Protein AF-A0A8S0VZJ9-F1 (afdb_monomer)

Structure (mmCIF, N/CA/C/O backbone):
data_AF-A0A8S0VZJ9-F1
#
_entry.id   AF-A0A8S0VZJ9-F1
#
loop_
_atom_site.group_PDB
_atom_site.id
_atom_site.type_symbol
_atom_site.label_atom_id
_atom_site.label_alt_id
_atom_site.label_comp_id
_atom_site.label_asym_id
_atom_site.label_entity_id
_atom_site.label_seq_id
_atom_site.pdbx_PDB_ins_code
_atom_site.Cartn_x
_atom_site.Cartn_y
_atom_site.Cartn_z
_atom_site.occupancy
_atom_site.B_iso_or_equiv
_atom_site.auth_seq_id
_atom_site.auth_comp_id
_atom_site.auth_asym_id
_atom_site.auth_atom_id
_atom_site.pdbx_PDB_model_num
ATOM 1 N N . MET A 1 1 ? 65.913 2.538 -30.263 1.00 46.59 1 MET A N 1
ATOM 2 C CA . MET A 1 1 ? 64.820 3.497 -30.533 1.00 46.59 1 MET A CA 1
ATOM 3 C C . MET A 1 1 ? 64.435 4.133 -29.219 1.00 46.59 1 MET A C 1
ATOM 5 O O . MET A 1 1 ? 64.409 3.421 -28.220 1.00 46.59 1 MET A O 1
ATOM 9 N N . SER A 1 2 ? 64.196 5.442 -29.192 1.00 48.00 2 SER A 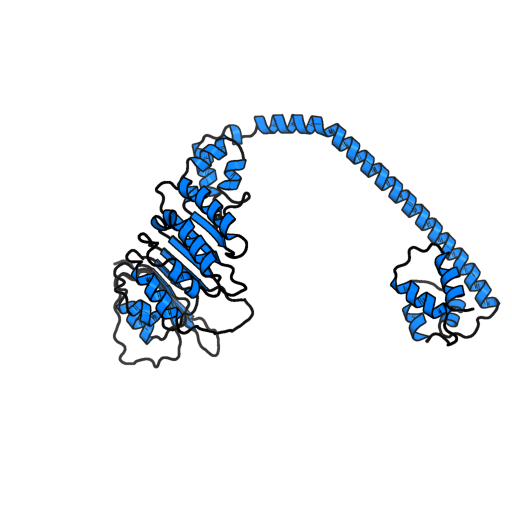N 1
ATOM 10 C CA . SER A 1 2 ? 63.676 6.071 -27.974 1.00 48.00 2 SER A CA 1
ATOM 11 C C . SER A 1 2 ? 62.231 5.610 -27.727 1.00 48.00 2 SER A C 1
ATOM 13 O O . SER A 1 2 ? 61.523 5.233 -28.661 1.00 48.00 2 SER A O 1
ATOM 15 N N . HIS A 1 3 ? 61.787 5.615 -26.468 1.00 47.16 3 HIS A N 1
ATOM 16 C CA . HIS A 1 3 ? 60.418 5.232 -26.097 1.00 47.16 3 HIS A CA 1
ATOM 17 C C . HIS A 1 3 ? 59.357 6.015 -26.900 1.00 47.16 3 HIS A C 1
ATOM 19 O O . HIS A 1 3 ? 58.338 5.454 -27.306 1.00 47.16 3 HIS A O 1
ATOM 25 N N . ASP A 1 4 ? 59.649 7.279 -27.211 1.00 45.84 4 ASP A N 1
ATOM 26 C CA . ASP A 1 4 ? 58.765 8.165 -27.967 1.00 45.84 4 ASP A CA 1
ATOM 27 C C . ASP A 1 4 ? 58.702 7.827 -29.467 1.00 45.84 4 ASP A C 1
ATOM 29 O O . ASP A 1 4 ? 57.631 7.920 -30.069 1.00 45.84 4 ASP A O 1
ATOM 33 N N . GLU A 1 5 ? 59.795 7.347 -30.072 1.00 48.84 5 GLU A N 1
ATOM 34 C CA . GLU A 1 5 ? 59.794 6.854 -31.461 1.00 48.84 5 GLU A CA 1
ATOM 35 C C . GLU A 1 5 ? 58.964 5.570 -31.603 1.00 48.84 5 GLU A C 1
ATOM 37 O O . GLU A 1 5 ? 58.216 5.403 -32.569 1.00 48.84 5 GLU A O 1
ATOM 42 N N . THR A 1 6 ? 59.040 4.676 -30.614 1.00 48.31 6 THR A N 1
ATOM 43 C CA . THR A 1 6 ? 58.270 3.424 -30.577 1.00 48.31 6 THR A CA 1
ATOM 44 C C . THR A 1 6 ? 56.769 3.685 -30.424 1.00 48.31 6 THR A C 1
ATOM 46 O O . THR A 1 6 ? 55.954 3.077 -31.121 1.00 48.31 6 THR A O 1
ATOM 49 N N . LEU A 1 7 ? 56.386 4.630 -29.560 1.00 48.12 7 LEU A N 1
ATOM 50 C CA . LEU A 1 7 ? 54.989 5.033 -29.385 1.00 48.12 7 LEU A CA 1
ATOM 51 C C . LEU A 1 7 ? 54.426 5.765 -30.613 1.00 48.12 7 LEU A C 1
ATOM 53 O O . LEU A 1 7 ? 53.247 5.598 -30.930 1.00 48.12 7 LEU A O 1
ATOM 57 N N . ALA A 1 8 ? 55.247 6.537 -31.332 1.00 50.00 8 ALA A N 1
ATOM 58 C CA . ALA A 1 8 ? 54.838 7.208 -32.566 1.00 50.00 8 ALA A CA 1
ATOM 59 C C . ALA A 1 8 ? 54.538 6.219 -33.709 1.00 50.00 8 ALA A C 1
ATOM 61 O O . ALA A 1 8 ? 53.589 6.424 -34.467 1.00 50.00 8 ALA A O 1
ATOM 62 N N . ILE A 1 9 ? 55.295 5.120 -33.806 1.00 51.06 9 ILE A N 1
ATOM 63 C CA . ILE A 1 9 ? 55.059 4.053 -34.794 1.00 51.06 9 ILE A CA 1
ATOM 64 C C . ILE A 1 9 ? 53.799 3.250 -34.443 1.00 51.06 9 ILE A C 1
ATOM 66 O O . ILE A 1 9 ? 52.982 2.982 -35.322 1.00 51.06 9 ILE A O 1
ATOM 70 N N . LEU A 1 10 ? 53.594 2.926 -33.162 1.00 46.44 10 LEU A N 1
ATOM 71 C CA . LEU A 1 10 ? 52.430 2.164 -32.691 1.00 46.44 10 LEU A CA 1
ATOM 72 C C . LEU A 1 10 ? 51.095 2.909 -32.852 1.00 46.44 10 LEU A C 1
ATOM 74 O O . LEU A 1 10 ? 50.076 2.273 -33.107 1.00 46.44 10 LEU A O 1
ATOM 78 N N . ARG A 1 11 ? 51.085 4.245 -32.752 1.00 45.69 11 ARG A N 1
ATOM 79 C CA . ARG A 1 11 ? 49.871 5.067 -32.937 1.00 45.69 11 ARG A CA 1
ATOM 80 C C . ARG A 1 11 ? 49.379 5.150 -34.384 1.00 45.69 11 ARG A C 1
ATOM 82 O O . ARG A 1 11 ? 48.221 5.490 -34.595 1.00 45.69 11 ARG A O 1
ATOM 89 N N . ASN A 1 12 ? 50.229 4.843 -35.364 1.00 43.75 12 ASN A N 1
ATOM 90 C CA . ASN A 1 12 ? 49.869 4.869 -36.786 1.00 43.75 12 ASN A CA 1
ATOM 91 C C . ASN A 1 12 ? 49.332 3.531 -37.310 1.00 43.75 12 ASN A C 1
ATOM 93 O O . ASN A 1 12 ? 49.003 3.438 -38.492 1.00 43.75 12 ASN A O 1
ATOM 97 N N . ILE A 1 13 ? 49.235 2.499 -36.463 1.00 45.06 13 ILE A N 1
ATOM 98 C CA . ILE A 1 13 ? 48.689 1.203 -36.868 1.00 45.06 13 ILE A CA 1
ATOM 99 C C . ILE A 1 13 ? 47.208 1.134 -36.460 1.00 45.06 13 ILE A C 1
ATOM 101 O O . ILE A 1 13 ? 46.911 1.210 -35.266 1.00 45.06 13 ILE A O 1
ATOM 105 N N . PRO A 1 14 ? 46.263 1.020 -37.410 1.00 34.03 14 PRO A N 1
ATOM 106 C CA . PRO A 1 14 ? 44.842 1.029 -37.094 1.00 34.03 14 PRO A CA 1
ATOM 107 C C . PRO A 1 14 ? 44.445 -0.330 -36.503 1.00 34.03 14 PRO A C 1
ATOM 109 O O . PRO A 1 14 ? 44.192 -1.271 -37.247 1.00 34.03 14 PRO A O 1
ATOM 112 N N . TRP A 1 15 ? 44.398 -0.450 -35.172 1.00 45.69 15 TRP A N 1
ATOM 113 C CA . TRP A 1 15 ? 43.927 -1.668 -34.504 1.00 45.69 15 TRP A CA 1
ATOM 114 C C . TRP A 1 15 ? 42.812 -1.389 -33.503 1.00 45.69 15 TRP A C 1
ATOM 116 O O . TRP A 1 15 ? 42.946 -0.565 -32.600 1.00 45.69 15 TRP A O 1
ATOM 126 N N . ASN A 1 16 ? 41.732 -2.152 -33.644 1.00 38.03 16 ASN A N 1
ATOM 127 C CA . ASN A 1 16 ? 40.626 -2.233 -32.702 1.00 38.03 16 ASN A CA 1
ATOM 128 C C . ASN A 1 16 ? 40.863 -3.428 -31.755 1.00 38.03 16 ASN A C 1
ATOM 130 O O . ASN A 1 16 ? 40.180 -4.444 -31.840 1.00 38.03 16 ASN A O 1
ATOM 134 N N . ILE A 1 17 ? 41.898 -3.339 -30.912 1.00 41.72 17 ILE A N 1
ATOM 135 C CA . ILE A 1 17 ? 42.289 -4.381 -29.946 1.00 41.72 17 ILE A CA 1
ATOM 136 C C . ILE A 1 17 ? 41.983 -3.889 -28.512 1.00 41.72 17 ILE A C 1
ATOM 138 O O . ILE A 1 17 ? 42.242 -2.718 -28.218 1.00 41.72 17 ILE A O 1
ATOM 142 N N . PRO A 1 18 ? 41.454 -4.732 -27.596 1.00 40.31 18 PRO A N 1
ATOM 143 C CA . PRO A 1 18 ? 41.179 -4.349 -26.209 1.00 40.31 18 PRO A CA 1
ATOM 144 C C . PRO A 1 18 ? 42.414 -3.782 -25.487 1.00 40.31 18 PRO A C 1
ATOM 146 O O . PRO A 1 18 ? 43.520 -4.306 -25.603 1.00 40.31 18 PRO A O 1
ATOM 149 N N . ALA A 1 19 ? 42.215 -2.739 -24.673 1.00 38.59 19 ALA A N 1
ATOM 150 C CA . ALA A 1 19 ? 43.276 -1.946 -24.032 1.00 38.59 19 ALA A CA 1
ATOM 151 C C . ALA A 1 19 ? 44.317 -2.748 -23.211 1.00 38.59 19 ALA A C 1
ATOM 153 O O . ALA A 1 19 ? 45.426 -2.261 -22.996 1.00 38.59 19 ALA A O 1
ATOM 154 N N . PHE A 1 20 ? 43.993 -3.974 -22.785 1.00 40.25 20 PHE A N 1
ATOM 155 C CA . PHE A 1 20 ? 44.891 -4.857 -22.033 1.00 40.25 20 PHE A CA 1
ATOM 156 C C . PHE A 1 20 ? 46.063 -5.402 -22.877 1.00 40.25 20 PHE A C 1
ATOM 158 O O . PHE A 1 20 ? 47.151 -5.614 -22.345 1.00 40.25 20 PHE A O 1
ATOM 165 N N . GLU A 1 21 ? 45.902 -5.559 -24.196 1.00 52.97 21 GLU A N 1
ATOM 166 C CA . GLU A 1 21 ? 46.971 -6.062 -25.079 1.00 52.97 21 GLU A CA 1
ATOM 167 C C . GLU A 1 21 ? 47.968 -4.967 -25.496 1.00 52.97 21 GLU A C 1
ATOM 169 O O . GLU A 1 21 ? 49.148 -5.245 -25.711 1.00 52.97 21 GLU A O 1
ATOM 174 N N . VAL A 1 22 ? 47.545 -3.698 -25.518 1.00 48.22 22 VAL A N 1
ATOM 175 C CA . VAL A 1 22 ? 48.404 -2.554 -25.885 1.00 48.22 22 VAL A CA 1
ATOM 176 C C . VAL A 1 22 ? 49.512 -2.327 -24.849 1.00 48.22 22 VAL A C 1
ATOM 178 O O . VAL A 1 22 ? 50.656 -2.052 -25.211 1.00 48.22 22 VAL A O 1
ATOM 181 N N . THR A 1 23 ? 49.208 -2.505 -23.559 1.00 48.78 23 THR A N 1
ATOM 182 C CA . THR A 1 23 ? 50.190 -2.397 -22.464 1.00 48.78 23 THR A CA 1
ATOM 183 C C . THR A 1 23 ? 51.230 -3.518 -22.502 1.00 48.78 23 THR A C 1
ATOM 185 O O . THR A 1 23 ? 52.381 -3.323 -22.114 1.00 48.78 23 THR A O 1
ATOM 188 N N . VAL A 1 24 ? 50.850 -4.697 -22.994 1.00 50.47 24 VAL A N 1
ATOM 189 C CA . VAL A 1 24 ? 51.758 -5.838 -23.147 1.00 50.47 24 VAL A CA 1
ATOM 190 C C . VAL A 1 24 ? 52.632 -5.670 -24.393 1.00 50.47 24 VAL A C 1
ATOM 192 O O . VAL A 1 24 ? 53.840 -5.877 -24.320 1.00 50.47 24 VAL A O 1
ATOM 195 N N . LEU A 1 25 ? 52.067 -5.209 -25.512 1.00 49.81 25 LEU A N 1
ATOM 196 C CA . LEU A 1 25 ? 52.809 -4.912 -26.744 1.00 49.81 25 LEU A CA 1
ATOM 197 C C . LEU A 1 25 ? 53.807 -3.761 -26.572 1.00 49.81 25 LEU A C 1
ATOM 199 O O . LEU A 1 25 ? 54.918 -3.836 -27.099 1.00 49.81 25 LEU A O 1
ATOM 203 N N . SER A 1 26 ? 53.472 -2.733 -25.783 1.00 51.31 26 SER A N 1
ATOM 204 C CA . SER A 1 26 ? 54.433 -1.678 -25.447 1.00 51.31 26 SER A CA 1
ATOM 205 C C . SER A 1 26 ? 55.595 -2.221 -24.610 1.00 51.31 26 SER A C 1
ATOM 207 O O . SER A 1 26 ? 56.729 -1.821 -24.836 1.00 51.31 26 SER A O 1
ATOM 209 N N . GLN A 1 27 ? 55.341 -3.172 -23.699 1.00 51.41 27 GLN A N 1
ATOM 210 C CA . GLN A 1 27 ? 56.390 -3.860 -22.933 1.00 51.41 27 GLN A CA 1
ATOM 211 C C . GLN A 1 27 ? 57.264 -4.773 -23.810 1.00 51.41 27 GLN A C 1
ATOM 213 O O . GLN A 1 27 ? 58.459 -4.876 -23.549 1.00 51.41 27 GLN A O 1
ATOM 218 N N . LEU A 1 28 ? 56.704 -5.400 -24.852 1.00 51.25 28 LEU A N 1
ATOM 219 C CA . LEU A 1 28 ? 57.441 -6.236 -25.814 1.00 51.25 28 LEU A CA 1
ATOM 220 C C . LEU A 1 28 ? 58.404 -5.413 -26.695 1.00 51.25 28 LEU A C 1
ATOM 222 O O . LEU A 1 28 ? 59.479 -5.894 -27.037 1.00 51.25 28 LEU A O 1
ATOM 226 N N . LEU A 1 29 ? 58.036 -4.177 -27.052 1.00 49.19 29 LEU A N 1
ATOM 227 C CA . LEU A 1 29 ? 58.815 -3.312 -27.954 1.00 49.19 29 LEU A CA 1
ATOM 228 C C . LEU A 1 29 ? 59.862 -2.430 -27.253 1.00 49.19 29 LEU A C 1
ATOM 230 O O . LEU A 1 29 ? 60.737 -1.886 -27.925 1.00 49.19 29 LEU A O 1
ATOM 234 N N . THR A 1 30 ? 59.781 -2.259 -25.929 1.00 46.72 30 THR A N 1
ATOM 235 C CA . THR A 1 30 ? 60.694 -1.391 -25.156 1.00 46.72 30 THR A CA 1
ATOM 236 C C . THR A 1 30 ? 61.625 -2.151 -24.211 1.00 46.72 30 THR A C 1
ATOM 238 O O . THR A 1 30 ? 62.388 -1.520 -23.484 1.00 46.72 30 THR A O 1
ATOM 241 N N . ALA A 1 31 ? 61.545 -3.481 -24.148 1.00 46.94 31 ALA A N 1
ATOM 242 C CA . ALA A 1 31 ? 62.364 -4.266 -23.234 1.00 46.94 31 ALA A CA 1
ATOM 243 C C . ALA A 1 31 ? 63.741 -4.592 -23.841 1.00 46.94 31 ALA A C 1
ATOM 245 O O . ALA A 1 31 ? 63.853 -5.459 -24.697 1.00 46.94 31 ALA A O 1
ATOM 246 N N . ASP A 1 32 ? 64.806 -3.996 -23.293 1.00 47.47 32 ASP A N 1
ATOM 247 C CA . ASP A 1 32 ? 66.196 -4.481 -23.444 1.00 47.47 32 ASP A CA 1
ATOM 248 C C . ASP A 1 32 ? 66.452 -5.787 -22.651 1.00 47.47 32 ASP A C 1
ATOM 250 O O . ASP A 1 32 ? 67.583 -6.256 -22.525 1.00 47.47 32 ASP A O 1
ATOM 254 N N . THR A 1 33 ? 65.402 -6.386 -22.073 1.00 47.56 33 THR A N 1
ATOM 255 C CA . THR A 1 33 ? 65.472 -7.621 -21.285 1.00 47.56 33 THR A CA 1
ATOM 256 C C . THR A 1 33 ? 64.568 -8.704 -21.874 1.00 47.56 33 THR A C 1
ATOM 258 O O . THR A 1 33 ? 63.439 -8.414 -22.271 1.00 47.56 33 THR A O 1
ATOM 261 N N . PRO A 1 34 ? 65.032 -9.967 -21.911 1.00 53.44 34 PRO A N 1
ATOM 262 C CA . PRO A 1 34 ? 64.264 -11.084 -22.448 1.00 53.44 34 PRO A CA 1
ATOM 263 C C . PRO A 1 34 ? 62.946 -11.269 -21.672 1.00 53.44 34 PRO A C 1
ATOM 265 O O . PRO A 1 34 ? 62.940 -11.412 -20.447 1.00 53.44 34 PRO A O 1
ATOM 268 N N . ILE A 1 35 ? 61.816 -11.269 -22.385 1.00 54.69 35 ILE A N 1
ATOM 269 C CA . ILE A 1 35 ? 60.470 -11.488 -21.838 1.00 54.69 35 ILE A CA 1
ATOM 270 C C . ILE A 1 35 ? 60.403 -12.864 -21.171 1.00 54.69 35 ILE A C 1
ATOM 272 O O . ILE A 1 35 ? 60.702 -13.881 -21.788 1.00 54.69 35 ILE A O 1
ATOM 276 N N . LYS A 1 36 ? 59.998 -12.940 -19.898 1.00 57.47 36 LYS A N 1
ATOM 277 C CA . LYS A 1 36 ? 59.915 -14.239 -19.210 1.00 57.47 36 LYS A CA 1
ATOM 278 C C . LYS A 1 36 ? 59.032 -15.218 -20.015 1.00 57.47 36 LYS A C 1
ATOM 280 O O . LYS A 1 36 ? 57.888 -14.858 -20.294 1.00 57.47 36 LYS A O 1
ATOM 285 N N . PRO A 1 37 ? 59.503 -16.446 -20.305 1.00 53.69 37 PRO A N 1
ATOM 286 C CA . PRO A 1 37 ? 58.760 -17.463 -21.060 1.00 53.69 37 PRO A CA 1
ATOM 287 C C . PRO A 1 37 ? 57.329 -17.683 -20.565 1.00 53.69 37 PRO A C 1
ATOM 289 O O . PRO A 1 37 ? 56.398 -17.801 -21.355 1.00 53.69 37 PRO A O 1
ATOM 292 N N . SER A 1 38 ? 57.142 -17.625 -19.241 1.00 56.84 38 SER A N 1
ATOM 293 C CA . SER A 1 38 ? 55.843 -17.769 -18.584 1.00 56.84 38 SER A CA 1
ATOM 294 C C . SER A 1 38 ? 54.812 -16.709 -18.992 1.00 56.84 38 SER A C 1
ATOM 296 O O . SER A 1 38 ? 53.616 -16.992 -18.964 1.00 56.84 38 SER A O 1
ATOM 298 N N . LYS A 1 39 ? 55.243 -15.503 -19.396 1.00 57.19 39 LYS A N 1
ATOM 299 C CA . LYS A 1 39 ? 54.352 -14.453 -19.916 1.00 57.19 39 LYS A CA 1
ATOM 300 C C . LYS A 1 39 ? 53.922 -14.725 -21.360 1.00 57.19 39 LYS A C 1
ATOM 302 O O . LYS A 1 39 ? 52.773 -14.456 -21.681 1.00 57.19 39 LYS A O 1
ATOM 307 N N . LEU A 1 40 ? 54.790 -15.287 -22.206 1.00 55.09 40 LEU A N 1
ATOM 308 C CA . LEU A 1 40 ? 54.462 -15.622 -23.602 1.00 55.09 40 LEU A CA 1
ATOM 309 C C . LEU A 1 40 ? 53.449 -16.773 -23.678 1.00 55.09 40 LEU A C 1
ATOM 311 O O . LEU A 1 40 ? 52.465 -16.669 -24.400 1.00 55.09 40 LEU A O 1
ATOM 315 N N . THR A 1 41 ? 53.604 -17.806 -22.844 1.00 53.72 41 THR A N 1
ATOM 316 C CA . THR A 1 41 ? 52.623 -18.904 -22.706 1.00 53.72 41 THR A CA 1
ATOM 317 C C . THR A 1 41 ? 51.249 -18.463 -22.196 1.00 53.72 41 THR A C 1
ATOM 319 O O . THR A 1 41 ? 50.260 -19.135 -22.462 1.00 53.72 41 THR A O 1
ATOM 322 N N . HIS A 1 42 ? 51.170 -17.356 -21.448 1.00 56.56 42 HIS A N 1
ATOM 323 C CA . HIS A 1 42 ? 49.895 -16.786 -20.995 1.00 56.56 42 HIS A CA 1
ATOM 324 C C . HIS A 1 42 ? 49.208 -15.926 -22.068 1.00 56.56 42 HIS A C 1
ATOM 326 O O . HIS A 1 42 ? 47.992 -15.771 -22.021 1.00 56.56 42 HIS A O 1
ATOM 332 N N . LEU A 1 43 ? 49.978 -15.359 -23.004 1.00 55.88 43 LEU A N 1
ATOM 333 C CA . LEU A 1 43 ? 49.492 -14.481 -24.077 1.00 55.88 43 LEU A CA 1
ATOM 334 C C . LEU A 1 43 ? 49.119 -15.250 -25.347 1.00 55.88 43 LEU A C 1
ATOM 336 O O . LEU A 1 43 ? 48.231 -14.830 -26.081 1.00 55.88 43 LEU A O 1
ATOM 340 N N . PHE A 1 44 ? 49.775 -16.383 -25.589 1.00 61.16 44 PHE A N 1
ATOM 341 C CA . PHE A 1 44 ? 49.495 -17.270 -26.709 1.00 61.16 44 PHE A CA 1
ATOM 342 C C . PHE A 1 44 ? 49.036 -18.620 -26.151 1.00 61.16 44 PHE A C 1
ATOM 344 O O . PHE A 1 44 ? 49.866 -19.360 -25.618 1.00 61.16 44 PHE A O 1
ATOM 351 N N . PRO A 1 45 ? 47.735 -18.959 -26.217 1.00 59.16 45 PRO A N 1
ATOM 352 C CA . PRO A 1 45 ? 47.247 -20.247 -25.748 1.00 59.16 45 PRO A CA 1
ATOM 353 C C . PRO A 1 45 ? 47.784 -21.356 -26.661 1.00 59.16 45 PRO A C 1
ATOM 355 O O . PRO A 1 45 ? 47.200 -21.684 -27.687 1.00 59.16 45 PRO A O 1
ATOM 358 N N . LEU A 1 46 ? 48.911 -21.949 -26.271 1.00 58.41 46 LEU A N 1
ATOM 359 C CA . LEU A 1 46 ? 49.529 -23.115 -26.911 1.00 58.41 46 LEU A CA 1
ATOM 360 C C . LEU A 1 46 ? 48.762 -24.403 -26.542 1.00 58.41 46 LEU A C 1
ATOM 362 O O . LEU A 1 46 ? 49.339 -25.367 -26.040 1.00 58.41 46 LEU A O 1
ATOM 366 N N . ASN A 1 47 ? 47.436 -24.382 -26.686 1.00 53.09 47 ASN A N 1
ATOM 367 C CA . ASN A 1 47 ? 46.544 -25.493 -26.362 1.00 53.09 47 ASN A CA 1
ATOM 368 C C . ASN A 1 47 ? 46.149 -26.277 -27.630 1.00 53.09 47 ASN A C 1
ATOM 370 O O . ASN A 1 47 ? 46.333 -25.814 -28.750 1.00 53.09 47 ASN A O 1
ATOM 374 N N . ALA A 1 48 ? 45.585 -27.477 -27.455 1.00 52.50 48 ALA A N 1
ATOM 375 C CA . ALA A 1 48 ? 45.278 -28.422 -28.540 1.00 52.50 48 ALA A CA 1
ATOM 376 C C . ALA A 1 48 ? 44.240 -27.938 -29.583 1.00 52.50 48 ALA A C 1
ATOM 378 O O . ALA A 1 48 ? 43.886 -28.703 -30.476 1.00 52.50 48 ALA A O 1
ATOM 379 N N . GLN A 1 49 ? 43.719 -26.712 -29.469 1.00 54.59 49 GLN A N 1
ATOM 380 C CA . GLN A 1 49 ? 42.712 -26.152 -30.376 1.00 54.59 49 GLN A CA 1
ATOM 381 C C . GLN A 1 49 ? 43.275 -25.156 -31.403 1.00 54.59 49 GLN A C 1
ATOM 383 O O . GLN A 1 49 ? 42.566 -24.853 -32.359 1.00 54.59 49 GLN A O 1
ATOM 388 N N . ILE A 1 50 ? 44.516 -24.670 -31.256 1.00 63.53 50 ILE A N 1
ATOM 389 C CA . ILE A 1 50 ? 45.149 -23.761 -32.227 1.00 63.53 50 ILE A CA 1
ATOM 390 C C . ILE A 1 50 ? 46.482 -24.363 -32.676 1.00 63.53 50 ILE A C 1
ATOM 392 O O . ILE A 1 50 ? 47.417 -24.489 -31.887 1.00 63.53 50 ILE A O 1
ATOM 396 N N . ASP A 1 51 ? 46.553 -24.753 -33.949 1.00 77.25 51 ASP A N 1
ATOM 397 C CA . ASP A 1 51 ? 47.727 -25.404 -34.528 1.00 77.25 51 ASP A CA 1
ATOM 398 C C . ASP A 1 51 ? 48.767 -24.362 -34.966 1.00 77.25 51 ASP A C 1
ATOM 400 O O . ASP A 1 51 ? 48.529 -23.546 -35.863 1.00 77.25 51 ASP A O 1
ATOM 404 N N . TYR A 1 52 ? 49.924 -24.380 -34.307 1.00 81.38 52 TYR A N 1
ATOM 405 C CA . TYR A 1 52 ? 51.070 -23.535 -34.625 1.00 81.38 52 TYR A CA 1
ATOM 406 C C . TYR A 1 52 ? 52.208 -24.409 -35.163 1.00 81.38 52 TYR A C 1
ATOM 408 O O . TYR A 1 52 ? 52.510 -25.444 -34.565 1.00 81.38 52 TYR A O 1
ATOM 416 N N . PRO A 1 53 ? 52.937 -23.980 -36.210 1.00 86.75 53 PRO A N 1
ATOM 417 C CA . PRO A 1 53 ? 54.162 -24.656 -36.614 1.00 86.75 53 PRO A CA 1
ATOM 418 C C . PRO A 1 53 ? 55.124 -24.798 -35.425 1.00 86.75 53 PRO A C 1
ATOM 420 O O . PRO A 1 53 ? 55.424 -23.809 -34.754 1.00 86.75 53 PRO A O 1
ATOM 423 N N . ASN A 1 54 ? 55.663 -26.001 -35.197 1.00 82.81 54 ASN A N 1
ATOM 424 C CA . ASN A 1 54 ? 56.555 -26.294 -34.061 1.00 82.81 54 ASN A CA 1
ATOM 425 C C . ASN A 1 54 ? 57.732 -25.311 -33.940 1.00 82.81 54 ASN A C 1
ATOM 427 O O . ASN A 1 54 ? 58.131 -24.957 -32.838 1.00 82.81 54 ASN A O 1
ATOM 431 N N . ALA A 1 55 ? 58.257 -24.824 -35.069 1.00 82.75 55 ALA A N 1
ATOM 432 C CA . ALA A 1 55 ? 59.313 -23.812 -35.098 1.00 82.75 55 ALA A CA 1
ATOM 433 C C . ALA A 1 55 ? 58.903 -22.487 -34.423 1.00 82.75 55 ALA A C 1
ATOM 435 O O . ALA A 1 55 ? 59.721 -21.861 -33.757 1.00 82.75 55 ALA A O 1
ATOM 436 N N . ILE A 1 56 ? 57.638 -22.079 -34.566 1.00 81.44 56 ILE A N 1
ATOM 437 C CA . ILE A 1 56 ? 57.080 -20.884 -33.920 1.00 81.44 56 ILE A CA 1
ATOM 438 C C . ILE A 1 56 ? 56.871 -21.159 -32.429 1.00 81.44 56 ILE A C 1
ATOM 440 O O . ILE A 1 56 ? 57.232 -20.328 -31.603 1.00 81.44 56 ILE A O 1
ATOM 444 N N . VAL A 1 57 ? 56.357 -22.342 -32.078 1.00 80.31 57 VAL A N 1
ATOM 445 C CA . VAL A 1 57 ? 56.137 -22.748 -30.680 1.00 80.31 57 VAL A CA 1
ATOM 446 C C . VAL A 1 57 ? 57.444 -22.779 -29.890 1.00 80.31 57 VAL A C 1
ATOM 448 O O . VAL A 1 57 ? 57.503 -22.219 -28.800 1.00 80.31 57 VAL A O 1
ATOM 451 N N . GLU A 1 58 ? 58.498 -23.399 -30.429 1.00 79.88 58 GLU A N 1
ATOM 452 C CA . GLU A 1 58 ? 59.813 -23.451 -29.779 1.00 79.88 58 GLU A CA 1
ATOM 453 C C . GLU A 1 58 ? 60.421 -22.050 -29.625 1.00 79.88 58 GLU A C 1
ATOM 455 O O . GLU A 1 58 ? 60.901 -21.712 -28.546 1.00 79.88 58 GLU A O 1
ATOM 460 N N . SER A 1 59 ? 60.319 -21.190 -30.646 1.00 79.25 59 SER A N 1
ATOM 461 C CA . SER A 1 59 ? 60.801 -19.803 -30.561 1.00 79.25 59 SER A CA 1
ATOM 462 C C . SER A 1 59 ? 59.984 -18.893 -29.641 1.00 79.25 59 SER A C 1
ATOM 464 O O . SER A 1 59 ? 60.448 -17.804 -29.324 1.00 79.25 59 SER A O 1
ATOM 466 N N . LEU A 1 60 ? 58.800 -19.310 -29.185 1.00 75.44 60 LEU A N 1
ATOM 467 C CA . LEU A 1 60 ? 58.022 -18.592 -28.167 1.00 75.44 60 LEU A CA 1
ATOM 468 C C . LEU A 1 60 ? 58.384 -19.012 -26.727 1.00 75.44 60 LEU A C 1
ATOM 470 O O . LEU A 1 60 ? 57.879 -18.409 -25.778 1.00 75.44 60 LEU A O 1
ATOM 474 N N . LYS A 1 61 ? 59.243 -20.028 -26.536 1.00 73.75 61 LYS A N 1
ATOM 475 C CA . LYS A 1 61 ? 59.660 -20.517 -25.205 1.00 73.75 61 LYS A CA 1
ATOM 476 C C . LYS A 1 61 ? 60.818 -19.737 -24.588 1.00 73.75 61 LYS A C 1
ATOM 478 O O . LYS A 1 61 ? 61.032 -19.847 -23.385 1.00 73.75 61 LYS A O 1
ATOM 483 N N . ASP A 1 62 ? 61.566 -18.966 -25.366 1.00 69.88 62 ASP A N 1
ATOM 484 C CA . ASP A 1 62 ? 62.619 -18.072 -24.885 1.00 69.88 62 ASP A CA 1
ATOM 485 C C . ASP A 1 62 ? 62.738 -16.841 -25.805 1.00 69.88 62 ASP A C 1
ATOM 487 O O . ASP A 1 62 ? 61.906 -16.647 -26.683 1.00 69.88 62 ASP A O 1
ATOM 491 N N . ASN A 1 63 ? 63.714 -15.956 -25.570 1.00 72.00 63 ASN A N 1
ATOM 492 C CA . ASN A 1 63 ? 63.932 -14.771 -26.423 1.00 72.00 63 ASN A CA 1
ATOM 493 C C . ASN A 1 63 ? 65.246 -14.858 -27.192 1.00 72.00 63 ASN A C 1
ATOM 495 O O . ASN A 1 63 ? 65.880 -13.834 -27.464 1.00 72.00 63 ASN A O 1
ATOM 499 N N . THR A 1 64 ? 65.716 -16.068 -27.480 1.00 77.50 64 THR A N 1
ATOM 500 C CA . THR A 1 64 ? 66.858 -16.205 -28.373 1.00 77.50 64 THR A CA 1
ATOM 501 C C . THR A 1 64 ? 66.472 -15.670 -29.760 1.00 77.50 64 THR A C 1
ATOM 503 O O . THR A 1 64 ? 65.358 -15.923 -30.228 1.00 77.50 64 THR A O 1
ATOM 506 N N . PRO A 1 65 ? 67.337 -14.876 -30.425 1.00 77.69 65 PRO A N 1
ATOM 507 C CA . PRO A 1 65 ? 67.028 -14.365 -31.755 1.00 77.69 65 PRO A CA 1
ATOM 508 C C . PRO A 1 65 ? 66.704 -15.519 -32.718 1.00 77.69 65 PRO A C 1
ATOM 510 O O . PRO A 1 65 ? 67.522 -16.435 -32.854 1.00 77.69 65 PRO A O 1
ATOM 513 N N . PRO A 1 66 ? 65.539 -15.504 -33.394 1.00 82.25 66 PRO A N 1
ATOM 514 C CA . PRO A 1 66 ? 65.138 -16.604 -34.257 1.00 82.25 66 PRO A CA 1
ATOM 515 C C . PRO A 1 66 ? 66.059 -16.690 -35.475 1.00 82.25 66 PRO A C 1
ATOM 517 O O . PRO A 1 66 ? 66.517 -15.680 -36.016 1.00 82.25 66 PRO A O 1
ATOM 520 N N . SER A 1 67 ? 66.304 -17.912 -35.945 1.00 86.81 67 SER A N 1
ATOM 521 C CA . SER A 1 67 ? 67.059 -18.120 -37.179 1.00 86.81 67 SER A CA 1
ATOM 522 C C . SER A 1 67 ? 66.289 -17.588 -38.393 1.00 86.81 67 SER A C 1
ATOM 524 O O . SER A 1 67 ? 65.061 -17.456 -38.378 1.00 86.81 67 SER A O 1
ATOM 526 N N . THR A 1 68 ? 67.001 -17.322 -39.488 1.00 86.25 68 THR A N 1
ATOM 527 C CA . THR A 1 68 ? 66.404 -16.862 -40.754 1.00 86.25 68 THR A CA 1
ATOM 528 C C . THR A 1 68 ? 65.308 -17.802 -41.266 1.00 86.25 68 THR A C 1
ATOM 530 O O . THR A 1 68 ? 64.300 -17.330 -41.791 1.00 86.25 68 THR A O 1
ATOM 533 N N . THR A 1 69 ? 65.461 -19.109 -41.045 1.00 86.88 69 THR A N 1
ATOM 534 C CA . THR A 1 69 ? 64.469 -20.142 -41.378 1.00 86.88 69 THR A CA 1
ATOM 535 C C . THR A 1 69 ? 63.201 -20.037 -40.530 1.00 86.88 69 THR A C 1
ATOM 537 O O . THR A 1 69 ? 62.095 -20.163 -41.049 1.00 86.88 69 THR A O 1
ATOM 540 N N . VAL A 1 70 ? 63.322 -19.777 -39.224 1.00 86.06 70 VAL A N 1
ATOM 541 C CA . VAL A 1 70 ? 62.142 -19.584 -38.363 1.00 86.06 70 VAL A CA 1
ATOM 542 C C . VAL A 1 70 ? 61.399 -18.311 -38.767 1.00 86.06 70 VAL A C 1
ATOM 544 O O . VAL A 1 70 ? 60.178 -18.320 -38.880 1.00 86.06 70 VAL A O 1
ATOM 547 N N . VAL A 1 71 ? 62.123 -17.230 -39.076 1.00 84.06 71 VAL A N 1
ATOM 548 C CA . VAL A 1 71 ? 61.519 -15.972 -39.547 1.00 84.06 71 VAL A CA 1
ATOM 549 C C . VAL A 1 71 ? 60.736 -16.167 -40.851 1.00 84.06 71 VAL A C 1
ATOM 551 O O . VAL A 1 71 ? 59.656 -15.592 -40.995 1.00 84.06 71 VAL A O 1
ATOM 554 N N . SER A 1 72 ? 61.237 -16.972 -41.797 1.00 86.81 72 SER A N 1
ATOM 555 C CA . SER A 1 72 ? 60.509 -17.251 -43.042 1.00 86.81 72 SER A CA 1
ATOM 556 C C . SER A 1 72 ? 59.237 -18.065 -42.803 1.00 86.81 72 SER A C 1
ATOM 558 O O . SER A 1 72 ? 58.190 -17.684 -43.322 1.00 86.81 72 SER A O 1
ATOM 560 N N . ILE A 1 73 ? 59.303 -19.110 -41.966 1.00 87.75 73 ILE A N 1
ATOM 561 C CA . ILE A 1 73 ? 58.138 -19.936 -41.591 1.00 87.75 73 ILE A CA 1
ATOM 562 C C . ILE A 1 73 ? 57.066 -19.072 -40.916 1.00 87.75 73 ILE A C 1
ATOM 564 O O . ILE A 1 73 ? 55.890 -19.141 -41.267 1.00 87.75 73 ILE A O 1
ATOM 568 N N . THR A 1 74 ? 57.468 -18.203 -39.986 1.00 85.44 74 THR A N 1
ATOM 569 C CA . THR A 1 74 ? 56.553 -17.287 -39.293 1.00 85.44 74 THR A CA 1
ATOM 570 C C . THR A 1 74 ? 55.889 -16.304 -40.252 1.00 85.44 74 THR A C 1
ATOM 572 O O . THR A 1 74 ? 54.702 -16.014 -40.104 1.00 85.44 74 THR A O 1
ATOM 575 N N . ARG A 1 75 ? 56.622 -15.792 -41.250 1.00 86.06 75 ARG A N 1
ATOM 576 C CA . ARG A 1 75 ? 56.062 -14.868 -42.246 1.00 86.06 75 ARG A CA 1
ATOM 577 C C . ARG A 1 75 ? 54.998 -15.546 -43.106 1.00 86.06 75 ARG A C 1
ATOM 579 O O . ARG A 1 75 ? 53.910 -14.998 -43.246 1.00 86.06 75 ARG A O 1
ATOM 586 N N . GLU A 1 76 ? 55.290 -16.735 -43.620 1.00 89.44 76 GLU A N 1
ATOM 587 C CA . GLU A 1 76 ? 54.358 -17.508 -44.449 1.00 89.44 76 GLU A CA 1
ATOM 588 C C . GLU A 1 76 ? 53.107 -17.933 -43.664 1.00 89.44 76 GLU A C 1
ATOM 590 O O . GLU A 1 76 ? 51.976 -17.768 -44.132 1.00 89.44 76 GLU A O 1
ATOM 595 N N . PHE A 1 77 ? 53.293 -18.397 -42.423 1.00 87.44 77 PHE A N 1
ATOM 596 C CA . PHE A 1 77 ? 52.185 -18.717 -41.527 1.00 87.44 77 PHE A CA 1
ATOM 597 C C . PHE A 1 77 ? 51.321 -17.480 -41.255 1.00 87.44 77 PHE A C 1
ATOM 599 O O . PHE A 1 77 ? 50.103 -17.538 -41.412 1.00 87.44 77 PHE A O 1
ATOM 606 N N . ARG A 1 78 ? 51.934 -16.331 -40.936 1.00 87.81 78 ARG A N 1
ATOM 607 C CA . ARG A 1 78 ? 51.217 -15.066 -40.719 1.00 87.81 78 ARG A CA 1
ATOM 608 C C . ARG A 1 78 ? 50.420 -14.642 -41.946 1.00 87.81 78 ARG A C 1
ATOM 610 O O . ARG A 1 78 ? 49.286 -14.210 -41.794 1.00 87.81 78 ARG A O 1
ATOM 617 N N . GLU A 1 79 ? 50.994 -14.727 -43.141 1.00 90.38 79 GLU A N 1
ATOM 618 C CA . GLU A 1 79 ? 50.290 -14.376 -44.379 1.00 90.38 79 GLU A CA 1
ATOM 619 C C . GLU A 1 79 ? 49.082 -15.283 -44.623 1.00 90.38 79 GLU A C 1
ATOM 621 O O . GLU A 1 79 ? 48.023 -14.803 -45.025 1.00 90.38 79 GLU A O 1
ATOM 626 N N . THR A 1 80 ? 49.217 -16.577 -44.331 1.00 90.25 80 THR A N 1
ATOM 627 C CA . THR A 1 80 ? 48.119 -17.545 -44.435 1.00 90.25 80 THR A CA 1
ATOM 628 C C . THR A 1 80 ? 47.003 -17.225 -43.440 1.00 90.25 80 THR A C 1
ATOM 630 O O . THR A 1 80 ? 45.842 -17.124 -43.838 1.00 90.25 80 THR A O 1
ATOM 633 N N . GLN A 1 81 ? 47.346 -16.980 -42.171 1.00 87.38 81 GLN A N 1
ATOM 634 C CA . GLN A 1 81 ? 46.365 -16.616 -41.143 1.00 87.38 81 GLN A CA 1
ATOM 635 C C . GLN A 1 81 ? 45.712 -15.258 -41.425 1.00 87.38 81 GLN A C 1
ATOM 637 O O . GLN A 1 81 ? 44.501 -15.124 -41.295 1.00 87.38 81 GLN A O 1
ATOM 642 N N . ALA A 1 82 ? 46.478 -14.266 -41.887 1.00 87.62 82 ALA A N 1
ATOM 643 C CA . ALA A 1 82 ? 45.944 -12.955 -42.250 1.00 87.62 82 ALA A CA 1
ATOM 644 C C . ALA A 1 82 ? 44.920 -13.047 -43.392 1.00 87.62 82 ALA A C 1
ATOM 646 O O . ALA A 1 82 ? 43.897 -12.371 -43.347 1.00 87.62 82 ALA A O 1
ATOM 647 N N . LYS A 1 83 ? 45.155 -13.913 -44.389 1.00 90.38 83 LYS A N 1
ATOM 648 C CA . LYS A 1 83 ? 44.180 -14.179 -45.459 1.00 90.38 83 LYS A CA 1
ATOM 649 C C . LYS A 1 83 ? 42.919 -14.871 -44.936 1.00 90.38 83 LYS A C 1
ATOM 651 O O . LYS A 1 83 ? 41.827 -14.515 -45.364 1.00 90.38 83 LYS A O 1
ATOM 656 N N . ALA A 1 84 ? 43.059 -15.837 -44.027 1.00 88.75 84 ALA A N 1
ATOM 657 C CA . ALA A 1 84 ? 41.919 -16.537 -43.430 1.00 88.75 84 ALA A CA 1
ATOM 658 C C . ALA A 1 84 ? 41.051 -15.604 -42.564 1.00 88.75 84 ALA A C 1
ATOM 660 O O . ALA A 1 84 ? 39.823 -15.640 -42.655 1.00 88.75 84 ALA A O 1
ATOM 661 N N . VAL A 1 85 ? 41.688 -14.730 -41.778 1.00 89.00 85 VAL A N 1
ATOM 662 C CA . VAL A 1 85 ? 41.003 -13.695 -40.992 1.00 89.00 85 VAL A CA 1
ATOM 663 C C . VAL A 1 85 ? 40.275 -12.724 -41.914 1.00 89.00 85 VAL A C 1
ATOM 665 O O . VAL A 1 85 ? 39.076 -12.548 -41.743 1.00 89.00 85 VAL A O 1
ATOM 668 N N . ALA A 1 86 ? 40.945 -12.188 -42.939 1.00 92.12 86 ALA A N 1
ATOM 669 C CA . ALA A 1 86 ? 40.320 -11.264 -43.888 1.00 92.12 86 ALA A CA 1
ATOM 670 C C . ALA A 1 86 ? 39.091 -11.880 -44.583 1.00 92.12 86 ALA A C 1
ATOM 672 O O . ALA A 1 86 ? 38.049 -11.242 -44.675 1.00 92.12 86 ALA A O 1
ATOM 673 N N . ALA A 1 87 ? 39.173 -13.149 -45.001 1.00 92.94 87 ALA A N 1
ATOM 674 C CA . ALA A 1 87 ? 38.035 -13.848 -45.600 1.00 92.94 87 ALA A CA 1
ATOM 675 C C . ALA A 1 87 ? 36.848 -13.999 -44.627 1.00 92.94 87 ALA A C 1
ATOM 677 O O . ALA A 1 87 ? 35.694 -13.880 -45.035 1.00 92.94 87 ALA A O 1
ATOM 678 N N . THR A 1 88 ? 37.125 -14.240 -43.342 1.00 91.00 88 THR A N 1
A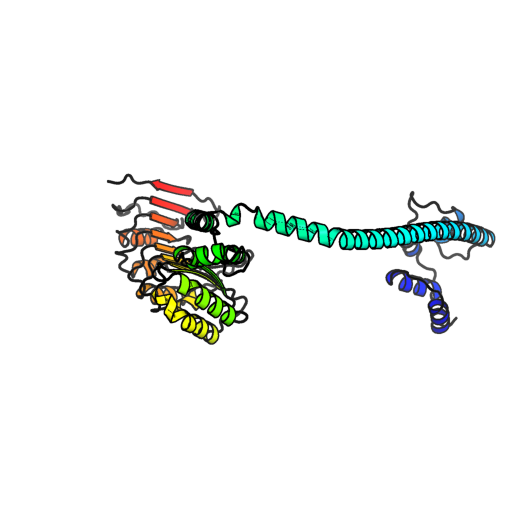TOM 679 C CA . THR A 1 88 ? 36.087 -14.336 -42.302 1.00 91.00 88 THR A CA 1
ATOM 680 C C . THR A 1 88 ? 35.490 -12.963 -41.985 1.00 91.00 88 THR A C 1
ATOM 682 O O . THR A 1 88 ? 34.282 -12.839 -41.807 1.00 91.00 88 THR A O 1
ATOM 685 N N . GLU A 1 89 ? 36.315 -11.915 -41.939 1.00 93.38 89 GLU A N 1
ATOM 686 C CA . GLU A 1 89 ? 35.870 -10.530 -41.749 1.00 93.38 89 GLU A CA 1
ATOM 687 C C . GLU A 1 89 ? 34.961 -10.066 -42.895 1.00 93.38 89 GLU A C 1
ATOM 689 O O . GLU A 1 89 ? 33.930 -9.442 -42.637 1.00 93.38 89 GLU A O 1
ATOM 694 N N . ASP A 1 90 ? 35.274 -10.437 -44.139 1.00 95.25 90 ASP A N 1
ATOM 695 C CA . ASP A 1 90 ? 34.417 -10.178 -45.301 1.00 95.25 90 ASP A CA 1
ATOM 696 C C . ASP A 1 90 ? 33.061 -10.903 -45.189 1.00 95.25 90 ASP A C 1
ATOM 698 O O . ASP A 1 90 ? 32.013 -10.334 -45.517 1.00 95.25 90 ASP A O 1
ATOM 702 N N . GLU A 1 91 ? 33.048 -12.147 -44.690 1.00 95.88 91 GLU A N 1
ATOM 703 C CA . GLU A 1 91 ? 31.810 -12.896 -44.438 1.00 95.88 91 GLU A CA 1
ATOM 704 C C . GLU A 1 91 ? 30.967 -12.247 -43.329 1.00 95.88 91 GLU A C 1
ATOM 706 O O . GLU A 1 91 ? 29.760 -12.057 -43.509 1.00 95.88 91 GLU A O 1
ATOM 711 N N . ILE A 1 92 ? 31.593 -11.833 -42.220 1.00 94.38 92 ILE A N 1
ATOM 712 C CA . ILE A 1 92 ? 30.932 -11.091 -41.136 1.00 94.38 92 ILE A CA 1
ATOM 713 C C . ILE A 1 92 ? 30.328 -9.792 -41.679 1.00 94.38 92 ILE A C 1
ATOM 715 O O . ILE A 1 92 ? 29.142 -9.537 -41.470 1.00 94.38 92 ILE A O 1
ATOM 719 N N . ALA A 1 93 ? 31.096 -9.006 -42.438 1.00 95.31 93 ALA A N 1
ATOM 720 C CA . ALA A 1 93 ? 30.623 -7.754 -43.022 1.00 95.31 93 ALA A CA 1
ATOM 721 C C . ALA A 1 93 ? 29.435 -7.971 -43.979 1.00 95.31 93 ALA A C 1
ATOM 723 O O . ALA A 1 93 ? 28.474 -7.194 -43.983 1.00 95.31 93 ALA A O 1
ATOM 724 N N . SER A 1 94 ? 29.462 -9.052 -44.765 1.00 96.94 94 SER A N 1
ATOM 725 C CA . SER A 1 94 ? 28.349 -9.451 -45.632 1.00 96.94 94 SER A CA 1
ATOM 726 C C . SER A 1 94 ? 27.094 -9.819 -44.833 1.00 96.94 94 SER A C 1
ATOM 728 O O . SER A 1 94 ? 25.990 -9.369 -45.162 1.00 96.94 94 SER A O 1
ATOM 730 N N . LEU A 1 95 ? 27.238 -10.604 -43.762 1.00 96.81 95 LEU A N 1
ATOM 731 C CA . LEU A 1 95 ? 26.129 -10.967 -42.878 1.00 96.81 95 LEU A CA 1
ATOM 732 C C . LEU A 1 95 ? 25.553 -9.743 -42.155 1.00 96.81 95 LEU A C 1
ATOM 734 O O . LEU A 1 95 ? 24.332 -9.595 -42.089 1.00 96.81 95 LEU A O 1
ATOM 738 N N . ASP A 1 96 ? 26.396 -8.826 -41.687 1.00 97.25 96 ASP A N 1
ATOM 739 C CA . ASP A 1 96 ? 25.966 -7.579 -41.051 1.00 97.25 96 ASP A CA 1
ATOM 740 C C . ASP A 1 96 ? 25.171 -6.690 -42.016 1.00 97.25 96 ASP A C 1
ATOM 742 O O . ASP A 1 96 ? 24.114 -6.156 -41.656 1.00 97.25 96 ASP A O 1
ATOM 746 N N . ALA A 1 97 ? 25.609 -6.589 -43.275 1.00 96.44 97 ALA A N 1
ATOM 747 C CA . ALA A 1 97 ? 24.865 -5.886 -44.317 1.00 96.44 97 ALA A CA 1
ATOM 748 C C . ALA A 1 97 ? 23.492 -6.535 -44.578 1.00 96.44 97 ALA A C 1
ATOM 750 O O . ALA A 1 97 ? 22.483 -5.832 -44.709 1.00 96.44 97 ALA A O 1
ATOM 751 N N . GLN A 1 98 ? 23.419 -7.871 -44.589 1.00 97.94 98 GLN A N 1
ATOM 752 C CA . GLN A 1 98 ? 22.155 -8.603 -44.720 1.00 97.94 98 GLN A CA 1
ATOM 753 C C . GLN A 1 98 ? 21.230 -8.379 -43.514 1.00 97.94 98 GLN A C 1
ATOM 755 O O . GLN A 1 98 ? 20.036 -8.127 -43.698 1.00 97.94 98 GLN A O 1
ATOM 760 N N . ILE A 1 99 ? 21.757 -8.400 -42.285 1.00 97.69 99 ILE A N 1
ATOM 761 C CA . ILE A 1 99 ? 20.996 -8.098 -41.063 1.00 97.69 99 ILE A CA 1
ATOM 762 C C . ILE A 1 99 ? 20.426 -6.681 -41.134 1.00 97.69 99 ILE A C 1
ATOM 764 O O . ILE A 1 99 ? 19.246 -6.472 -40.827 1.00 97.69 99 ILE A O 1
ATOM 768 N N . LEU A 1 100 ? 21.230 -5.705 -41.560 1.00 97.75 100 LEU A N 1
ATOM 769 C CA . LEU A 1 100 ? 20.789 -4.321 -41.708 1.00 97.75 100 LEU A CA 1
ATOM 770 C C . LEU A 1 100 ? 19.670 -4.190 -42.753 1.00 97.75 100 LEU A C 1
ATOM 772 O O . LEU A 1 100 ? 18.650 -3.539 -42.492 1.00 97.75 100 LEU A O 1
ATOM 776 N N . ALA A 1 101 ? 19.815 -4.848 -43.904 1.00 97.69 101 ALA A N 1
ATOM 777 C CA . ALA A 1 101 ? 18.798 -4.861 -44.951 1.00 97.69 101 ALA A CA 1
ATOM 778 C C . ALA A 1 101 ? 17.486 -5.507 -44.466 1.00 97.69 101 ALA A C 1
ATOM 780 O O . ALA A 1 101 ? 16.406 -4.938 -44.644 1.00 97.69 101 ALA A O 1
ATOM 781 N N . LEU A 1 102 ? 17.563 -6.649 -43.775 1.00 98.06 102 LEU A N 1
ATOM 782 C CA . LEU A 1 102 ? 16.396 -7.337 -43.214 1.00 98.06 102 LEU A CA 1
ATOM 783 C C . LEU A 1 102 ? 15.706 -6.519 -42.117 1.00 98.06 102 LEU A C 1
ATOM 785 O O . LEU A 1 102 ? 14.474 -6.464 -42.074 1.00 98.06 102 LEU A O 1
ATOM 789 N N . ARG A 1 103 ? 16.465 -5.841 -41.249 1.00 98.19 103 ARG A N 1
ATOM 790 C CA . ARG A 1 103 ? 15.911 -4.935 -40.228 1.00 98.19 103 ARG A CA 1
ATOM 791 C C . ARG A 1 103 ? 15.175 -3.760 -40.865 1.00 98.19 103 ARG A C 1
ATOM 793 O O . ARG A 1 103 ? 14.053 -3.463 -40.450 1.00 98.19 103 ARG A O 1
ATOM 800 N N . THR A 1 104 ? 15.760 -3.156 -41.900 1.00 98.00 104 THR A N 1
ATOM 801 C CA . THR A 1 104 ? 15.115 -2.099 -42.695 1.00 98.00 104 THR A CA 1
ATOM 802 C C . THR A 1 104 ? 13.817 -2.612 -43.310 1.00 98.00 104 THR A C 1
ATOM 804 O O . THR A 1 104 ? 12.754 -2.019 -43.116 1.00 98.00 104 THR A O 1
ATOM 807 N N . ARG A 1 105 ? 13.857 -3.788 -43.946 1.00 98.06 105 ARG A N 1
ATOM 808 C CA . ARG A 1 105 ? 12.674 -4.393 -44.559 1.00 98.06 105 ARG A CA 1
ATOM 809 C C . ARG A 1 105 ? 11.576 -4.710 -43.543 1.00 98.06 105 ARG A C 1
ATOM 811 O O . ARG A 1 105 ? 10.398 -4.476 -43.811 1.00 98.06 105 ARG A O 1
ATOM 818 N N . ARG A 1 106 ? 11.933 -5.214 -42.360 1.00 98.19 106 ARG A N 1
ATOM 819 C CA . ARG A 1 106 ? 10.982 -5.452 -41.264 1.00 98.19 106 ARG A CA 1
ATOM 820 C C . ARG A 1 106 ? 10.314 -4.152 -40.820 1.00 98.19 106 ARG A C 1
ATOM 822 O O . ARG A 1 106 ? 9.101 -4.142 -40.630 1.00 98.19 106 ARG A O 1
ATOM 829 N N . ALA A 1 107 ? 11.075 -3.067 -40.680 1.00 97.44 107 ALA A N 1
ATOM 830 C CA . ALA A 1 107 ? 10.530 -1.763 -40.307 1.00 97.44 107 ALA A CA 1
ATOM 831 C C . ALA A 1 107 ? 9.543 -1.228 -41.361 1.00 97.44 107 ALA A C 1
ATOM 833 O O . ALA A 1 107 ? 8.465 -0.748 -41.007 1.00 97.44 107 ALA A O 1
ATOM 834 N N . GLU A 1 108 ? 9.856 -1.382 -42.651 1.00 97.81 108 GLU A N 1
ATOM 835 C CA . GLU A 1 108 ? 8.939 -1.043 -43.747 1.00 97.81 108 GLU A CA 1
ATOM 836 C C . GLU A 1 108 ? 7.649 -1.863 -43.704 1.00 97.81 108 GLU A C 1
ATOM 838 O O . GLU A 1 108 ? 6.563 -1.307 -43.861 1.00 97.81 108 GLU A O 1
ATOM 843 N N . LEU A 1 109 ? 7.749 -3.176 -43.478 1.00 97.56 109 LEU A N 1
ATOM 844 C CA . LEU A 1 109 ? 6.584 -4.057 -43.392 1.00 97.56 109 LEU A CA 1
ATOM 845 C C . LEU A 1 109 ? 5.708 -3.728 -42.177 1.00 97.56 109 LEU A C 1
ATOM 847 O O . LEU A 1 109 ? 4.489 -3.693 -42.316 1.00 97.56 109 LEU A O 1
ATOM 851 N N . ILE A 1 110 ? 6.307 -3.415 -41.023 1.00 97.12 110 ILE A N 1
ATOM 852 C CA . ILE A 1 110 ? 5.575 -2.935 -39.839 1.00 97.12 110 ILE A CA 1
ATOM 853 C C . ILE A 1 110 ? 4.842 -1.629 -40.164 1.00 97.12 110 ILE A C 1
ATOM 855 O O . ILE A 1 110 ? 3.654 -1.500 -39.876 1.00 97.12 110 ILE A O 1
ATOM 859 N N . LYS A 1 111 ? 5.519 -0.673 -40.812 1.00 96.44 111 LYS A N 1
ATOM 860 C CA . LYS A 1 111 ? 4.900 0.593 -41.226 1.00 96.44 111 LYS A CA 1
ATOM 861 C C . LYS A 1 111 ? 3.758 0.361 -42.217 1.00 96.44 111 LYS A C 1
ATOM 863 O O . LYS A 1 111 ? 2.723 1.010 -42.104 1.00 96.44 111 LYS A O 1
ATOM 868 N N . LYS A 1 112 ? 3.933 -0.573 -43.157 1.00 96.94 112 LYS A N 1
ATOM 869 C CA . LYS A 1 112 ? 2.917 -0.942 -44.146 1.00 96.94 112 LYS A CA 1
ATOM 870 C C . LYS A 1 112 ? 1.697 -1.602 -43.505 1.00 96.94 112 LYS A C 1
ATOM 872 O O . LYS A 1 112 ? 0.609 -1.305 -43.958 1.00 96.94 112 LYS A O 1
ATOM 877 N N . ALA A 1 113 ? 1.881 -2.457 -42.496 1.00 96.31 113 ALA A N 1
ATOM 878 C CA . ALA A 1 113 ? 0.799 -3.167 -41.802 1.00 96.31 113 ALA A CA 1
ATOM 879 C C . ALA A 1 113 ? 0.117 -2.339 -40.694 1.00 96.31 113 ALA A C 1
ATOM 881 O O . ALA A 1 113 ? -0.943 -2.715 -40.192 1.00 96.31 113 ALA A O 1
ATOM 882 N N . SER A 1 114 ? 0.728 -1.225 -40.278 1.00 96.25 114 SER A N 1
ATOM 883 C CA . SER A 1 114 ? 0.221 -0.378 -39.196 1.00 96.25 114 SER A CA 1
ATOM 884 C C . SER A 1 114 ? -1.223 0.112 -39.417 1.00 96.25 114 SER A C 1
ATOM 886 O O . SER A 1 114 ? -2.005 0.017 -38.466 1.00 96.25 114 SER A O 1
ATOM 888 N N . PRO A 1 115 ? -1.642 0.571 -40.618 1.00 96.25 115 PRO A N 1
ATOM 889 C CA . PRO A 1 115 ? -3.026 0.978 -40.861 1.00 96.25 115 PRO A CA 1
ATOM 890 C C . PRO A 1 115 ? -4.029 -0.174 -40.724 1.00 96.25 115 PRO A C 1
ATOM 892 O O . PRO A 1 115 ? -5.121 0.022 -40.192 1.00 96.25 115 PRO A O 1
ATOM 895 N N . GLU A 1 116 ? -3.682 -1.377 -41.182 1.00 96.31 116 GLU A N 1
ATOM 896 C CA . GLU A 1 116 ? -4.520 -2.570 -41.048 1.00 96.31 116 GLU A CA 1
ATOM 897 C C . GLU A 1 116 ? -4.661 -2.979 -39.580 1.00 96.31 116 GLU A C 1
ATOM 899 O O . GLU A 1 116 ? -5.776 -3.246 -39.132 1.00 96.31 116 GLU A O 1
ATOM 904 N N . TRP A 1 117 ? -3.575 -2.943 -38.801 1.00 96.44 117 TRP A N 1
ATOM 905 C CA . TRP A 1 117 ? -3.631 -3.175 -37.354 1.00 96.44 117 TRP A CA 1
ATOM 906 C C . TRP A 1 117 ? -4.492 -2.139 -36.634 1.00 96.44 117 TRP A C 1
ATOM 908 O O . TRP A 1 117 ? -5.269 -2.500 -35.757 1.00 96.44 117 TRP A O 1
ATOM 918 N N . MET A 1 118 ? -4.417 -0.861 -37.018 1.00 94.19 118 MET A N 1
ATOM 919 C CA . MET A 1 118 ? -5.287 0.175 -36.449 1.00 94.19 118 MET A CA 1
ATOM 920 C C . MET A 1 118 ? -6.769 -0.099 -36.738 1.00 94.19 118 MET A C 1
ATOM 922 O O . MET A 1 118 ? -7.598 0.057 -35.842 1.00 94.19 118 MET A O 1
ATOM 926 N N . LYS A 1 119 ? -7.108 -0.542 -37.957 1.00 96.44 119 LYS A N 1
ATOM 927 C CA . LYS A 1 119 ? -8.484 -0.920 -38.326 1.00 96.44 119 LYS A CA 1
ATOM 928 C C . LYS A 1 119 ? -8.970 -2.131 -37.528 1.00 96.44 119 LYS A C 1
ATOM 930 O O . LYS A 1 119 ? -10.068 -2.079 -36.983 1.00 96.44 119 LYS A O 1
ATOM 935 N N . LEU A 1 120 ? -8.150 -3.180 -37.420 1.00 94.81 120 LEU A N 1
ATOM 936 C CA . LEU A 1 120 ? -8.478 -4.372 -36.631 1.00 94.81 120 LEU A CA 1
ATOM 937 C C . LEU A 1 120 ? -8.674 -4.024 -35.153 1.00 94.81 120 LEU A C 1
ATOM 939 O O . LEU A 1 120 ? -9.729 -4.317 -34.605 1.00 94.81 120 LEU A O 1
ATOM 943 N N . ASN A 1 121 ? -7.743 -3.281 -34.550 1.00 93.25 121 ASN A N 1
ATOM 944 C CA . ASN A 1 121 ? -7.857 -2.837 -33.160 1.00 93.25 121 ASN A CA 1
ATOM 945 C C . ASN A 1 121 ? -9.121 -1.997 -32.918 1.00 93.25 121 ASN A C 1
ATOM 947 O O . ASN A 1 121 ? -9.728 -2.090 -31.853 1.00 93.25 121 ASN A O 1
ATOM 951 N N . ALA A 1 122 ? -9.540 -1.174 -33.887 1.00 91.75 122 ALA A N 1
ATOM 952 C CA . ALA A 1 122 ? -10.788 -0.423 -33.788 1.00 91.75 122 ALA A CA 1
ATOM 953 C C . ALA A 1 122 ? -12.017 -1.349 -33.808 1.00 91.75 122 ALA A C 1
ATOM 955 O O . ALA A 1 122 ? -12.920 -1.173 -32.987 1.00 91.75 122 ALA A O 1
ATOM 956 N N . CYS A 1 123 ? -12.041 -2.347 -34.698 1.00 93.19 123 CYS A N 1
ATOM 957 C CA . CYS A 1 123 ? -13.084 -3.373 -34.726 1.00 93.19 123 CYS A CA 1
ATOM 958 C C . CYS A 1 123 ? -13.121 -4.170 -33.416 1.00 93.19 123 CYS A C 1
ATOM 960 O O . CYS A 1 123 ? -14.181 -4.262 -32.799 1.00 93.19 123 CYS A O 1
ATOM 962 N N . ASP A 1 124 ? -11.976 -4.662 -32.944 1.00 91.44 124 ASP A N 1
ATOM 963 C CA . ASP A 1 124 ? -11.856 -5.419 -31.695 1.00 91.44 124 ASP A CA 1
ATOM 964 C C . ASP A 1 124 ? -12.310 -4.588 -30.492 1.00 91.44 124 ASP A C 1
ATOM 966 O O . ASP A 1 124 ? -13.051 -5.070 -29.634 1.00 91.44 124 ASP A O 1
ATOM 970 N N . ALA A 1 125 ? -11.950 -3.302 -30.449 1.00 86.44 125 ALA A N 1
ATOM 971 C CA . ALA A 1 125 ? -12.404 -2.395 -29.404 1.00 86.44 125 ALA A CA 1
ATOM 972 C C . ALA A 1 125 ? -13.931 -2.217 -29.412 1.00 86.44 125 ALA A C 1
ATOM 974 O O . ALA A 1 125 ? -14.533 -2.141 -28.342 1.00 86.44 125 ALA A O 1
ATOM 975 N N . VAL A 1 126 ? -14.569 -2.150 -30.588 1.00 88.00 126 VAL A N 1
ATOM 976 C CA . VAL A 1 126 ? -16.036 -2.058 -30.720 1.00 88.00 126 VAL A CA 1
ATOM 977 C C . VAL A 1 126 ? -16.723 -3.368 -30.339 1.00 88.00 126 VAL A C 1
ATOM 979 O O . VAL A 1 126 ? -17.733 -3.338 -29.640 1.00 88.00 126 VAL A O 1
ATOM 982 N N . LEU A 1 127 ? -16.172 -4.505 -30.761 1.00 89.81 127 LEU A N 1
ATOM 983 C CA . LEU A 1 127 ? -16.726 -5.837 -30.502 1.00 89.81 127 LEU A CA 1
ATOM 984 C C . LEU A 1 127 ? -16.445 -6.344 -29.079 1.00 89.81 127 LEU A C 1
ATOM 986 O O . LEU A 1 127 ? -17.085 -7.300 -28.626 1.00 89.81 127 LEU A O 1
ATOM 990 N N . SER A 1 128 ? -15.521 -5.692 -28.368 1.00 87.44 128 SER A N 1
ATOM 991 C CA . SER A 1 128 ? -15.118 -6.041 -27.010 1.00 87.44 128 SER A CA 1
ATOM 992 C C . SER A 1 128 ? -16.322 -6.208 -26.085 1.00 87.44 128 SER A C 1
ATOM 994 O O . SER A 1 128 ? -17.165 -5.320 -25.932 1.00 87.44 128 SER A O 1
ATOM 996 N N . VAL A 1 129 ? -16.377 -7.364 -25.420 1.00 85.75 129 VAL A N 1
ATOM 997 C CA . VAL A 1 129 ? -17.425 -7.710 -24.449 1.00 85.75 129 VAL A CA 1
ATOM 998 C C . VAL A 1 129 ? -17.482 -6.691 -23.312 1.00 85.75 129 VAL A C 1
ATOM 1000 O O . VAL A 1 129 ? -18.569 -6.383 -22.835 1.00 85.75 129 VAL A O 1
ATOM 1003 N N . ILE A 1 130 ? -16.340 -6.094 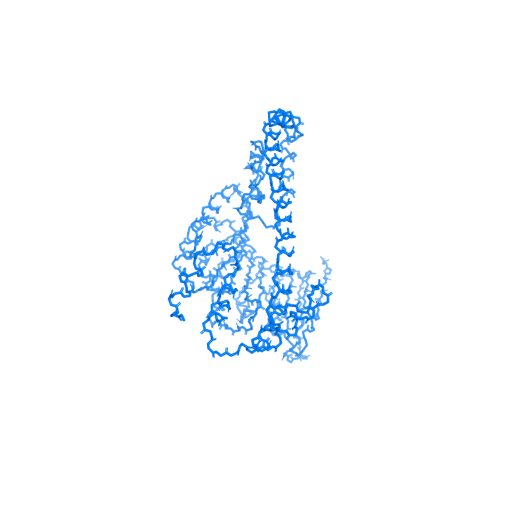-22.950 1.00 83.81 130 ILE A N 1
ATOM 1004 C CA . ILE A 1 130 ? -16.217 -5.106 -21.868 1.00 83.81 130 ILE A CA 1
ATOM 1005 C C . ILE A 1 130 ? -17.159 -3.909 -22.074 1.00 83.81 130 ILE A C 1
ATOM 1007 O O . ILE A 1 130 ? -17.662 -3.362 -21.099 1.00 83.81 130 ILE A O 1
ATOM 1011 N N . ARG A 1 131 ? -17.455 -3.530 -23.327 1.00 81.94 131 ARG A N 1
ATOM 1012 C CA . ARG A 1 131 ? -18.376 -2.422 -23.652 1.00 81.94 131 ARG A CA 1
ATOM 1013 C C . ARG A 1 131 ? -19.859 -2.767 -23.507 1.00 81.94 131 ARG A C 1
ATOM 1015 O O . ARG A 1 131 ? -20.695 -1.879 -23.608 1.00 81.94 131 ARG A O 1
ATOM 1022 N N . ARG A 1 132 ? -20.191 -4.046 -23.333 1.00 84.38 132 ARG A N 1
ATOM 1023 C CA . ARG A 1 132 ? -21.568 -4.550 -23.206 1.00 84.38 132 ARG A CA 1
ATOM 1024 C C . ARG A 1 132 ? -21.881 -5.060 -21.802 1.00 84.38 132 ARG A C 1
ATOM 1026 O O . ARG A 1 132 ? -22.988 -5.537 -21.574 1.00 84.38 132 ARG A O 1
ATOM 1033 N N . LEU A 1 133 ? -20.917 -4.997 -20.882 1.00 87.88 133 LEU A N 1
ATOM 1034 C CA . LEU A 1 133 ? -21.132 -5.418 -19.505 1.00 87.88 133 LEU A CA 1
ATOM 1035 C C . LEU A 1 133 ? -22.041 -4.407 -18.790 1.00 87.88 133 LEU A C 1
ATOM 1037 O O . LEU A 1 133 ? -21.757 -3.208 -18.840 1.00 87.88 133 LEU A O 1
ATOM 1041 N N . PRO A 1 134 ? -23.102 -4.869 -18.109 1.00 90.75 134 PRO A N 1
ATOM 1042 C CA . PRO A 1 134 ? -23.845 -4.039 -17.170 1.00 90.75 134 PRO A CA 1
ATOM 1043 C C . PRO A 1 134 ? -22.926 -3.472 -16.083 1.00 90.75 134 PRO A C 1
ATOM 1045 O O . PRO A 1 134 ? -21.916 -4.090 -15.727 1.00 90.75 134 PRO A O 1
ATOM 1048 N N . MET A 1 135 ? -23.289 -2.309 -15.539 1.00 90.25 135 MET A N 1
ATOM 1049 C CA . MET A 1 135 ? -22.506 -1.619 -14.508 1.00 90.25 135 MET A CA 1
ATOM 1050 C C . MET A 1 135 ? -22.275 -2.520 -13.291 1.00 90.25 135 MET A C 1
ATOM 1052 O O . MET A 1 135 ? -21.170 -2.571 -12.763 1.00 90.25 135 MET A O 1
ATOM 1056 N N . GLU A 1 136 ? -23.290 -3.283 -12.902 1.00 91.44 136 GLU A N 1
ATOM 1057 C CA . GLU A 1 136 ? -23.277 -4.208 -11.772 1.00 91.44 136 GLU A CA 1
ATOM 1058 C C . GLU A 1 136 ? -22.189 -5.273 -11.947 1.00 91.44 136 GLU A C 1
ATOM 1060 O O . GLU A 1 136 ? -21.432 -5.556 -11.026 1.00 91.44 136 GLU A O 1
ATOM 1065 N N . ILE A 1 137 ? -22.031 -5.805 -13.163 1.00 92.62 137 ILE A N 1
ATOM 1066 C CA . ILE A 1 137 ? -20.999 -6.807 -13.457 1.00 92.62 137 ILE A CA 1
ATOM 1067 C C . ILE A 1 137 ? -19.602 -6.184 -13.403 1.00 92.62 137 ILE A C 1
ATOM 1069 O O . ILE A 1 137 ? -18.667 -6.810 -12.910 1.00 92.62 137 ILE A O 1
ATOM 1073 N N . VAL A 1 138 ? -19.443 -4.941 -13.866 1.00 91.81 138 VAL A N 1
ATOM 1074 C CA . VAL A 1 138 ? -18.168 -4.215 -13.748 1.00 91.81 138 VAL A CA 1
ATOM 1075 C C . VAL A 1 138 ? -17.814 -3.967 -12.280 1.00 91.81 138 VAL A C 1
ATOM 1077 O O . VAL A 1 138 ? -16.651 -4.106 -11.902 1.00 91.81 138 VAL A O 1
ATOM 1080 N N . GLN A 1 139 ? -18.802 -3.638 -11.447 1.00 92.69 139 GLN A N 1
ATOM 1081 C CA . GLN A 1 139 ? -18.620 -3.454 -10.009 1.00 92.69 139 GLN A CA 1
ATOM 1082 C C . GLN A 1 139 ? -18.218 -4.767 -9.314 1.00 92.69 139 GLN A C 1
ATOM 1084 O O . GLN A 1 139 ? -17.257 -4.774 -8.545 1.00 92.69 139 GLN A O 1
ATOM 1089 N N . GLU A 1 140 ? -18.866 -5.890 -9.637 1.00 93.44 140 GLU A N 1
ATOM 1090 C CA . GLU A 1 140 ? -18.481 -7.212 -9.118 1.00 93.44 140 GLU A CA 1
ATOM 1091 C C . GLU A 1 140 ? -17.052 -7.593 -9.525 1.00 93.44 140 GLU A C 1
ATOM 1093 O O . GLU A 1 140 ? -16.238 -7.984 -8.685 1.00 93.44 140 GLU A O 1
ATOM 1098 N N . ILE A 1 141 ? -16.686 -7.385 -10.796 1.00 91.38 141 ILE A N 1
ATOM 1099 C CA . ILE A 1 141 ? -15.304 -7.582 -11.255 1.00 91.38 141 ILE A CA 1
ATOM 1100 C C . ILE A 1 141 ? -14.343 -6.704 -10.447 1.00 91.38 141 ILE A C 1
ATOM 1102 O O . ILE A 1 141 ? -13.286 -7.178 -10.035 1.00 91.38 141 ILE A O 1
ATOM 1106 N N . ALA A 1 142 ? -14.699 -5.443 -10.186 1.00 90.88 142 ALA A N 1
ATOM 1107 C CA . ALA A 1 142 ? -13.853 -4.529 -9.432 1.00 90.88 142 ALA A CA 1
ATOM 1108 C C . ALA A 1 142 ? -13.612 -4.992 -7.987 1.00 90.88 142 ALA A C 1
ATOM 1110 O O . ALA A 1 142 ? -12.492 -4.859 -7.493 1.00 90.88 142 ALA A O 1
ATOM 1111 N N . LEU A 1 143 ? -14.626 -5.567 -7.328 1.00 90.81 143 LEU A N 1
ATOM 1112 C CA . LEU A 1 143 ? -14.499 -6.147 -5.986 1.00 90.81 143 LEU A CA 1
ATOM 1113 C C . LEU A 1 143 ? -13.581 -7.368 -5.980 1.00 90.81 143 LEU A C 1
ATOM 1115 O O . LEU A 1 143 ? -12.718 -7.473 -5.110 1.00 90.81 143 LEU A O 1
ATOM 1119 N N . HIS A 1 144 ? -13.728 -8.254 -6.964 1.00 90.00 144 HIS A N 1
ATOM 1120 C CA . HIS A 1 144 ? -12.897 -9.450 -7.088 1.00 90.00 144 HIS A CA 1
ATOM 1121 C C . HIS A 1 144 ? -11.465 -9.155 -7.552 1.00 90.00 144 HIS A C 1
ATOM 1123 O O . HIS A 1 144 ? -10.553 -9.917 -7.245 1.00 90.00 144 HIS A O 1
ATOM 1129 N N . ALA A 1 145 ? -11.248 -8.044 -8.256 1.00 88.81 145 ALA A N 1
ATOM 1130 C CA . ALA A 1 145 ? -9.934 -7.601 -8.716 1.00 88.81 145 ALA A CA 1
ATOM 1131 C C . ALA A 1 145 ? -9.159 -6.781 -7.669 1.00 88.81 145 ALA A C 1
ATOM 1133 O O . ALA A 1 145 ? -8.101 -6.229 -7.985 1.00 88.81 145 ALA A O 1
ATOM 1134 N N . ARG A 1 146 ? -9.673 -6.640 -6.440 1.00 87.75 146 ARG A N 1
ATOM 1135 C CA . ARG A 1 146 ? -8.961 -5.941 -5.365 1.00 87.75 146 ARG A CA 1
ATOM 1136 C C . ARG A 1 146 ? -7.679 -6.698 -4.999 1.00 87.75 146 ARG A C 1
ATOM 1138 O O . ARG A 1 146 ? -7.758 -7.884 -4.676 1.00 87.75 146 ARG A O 1
ATOM 1145 N N . PRO A 1 147 ? -6.508 -6.041 -4.998 1.00 90.06 147 PRO A N 1
ATOM 1146 C CA . PRO A 1 147 ? -5.292 -6.665 -4.503 1.00 90.06 147 PRO A CA 1
ATOM 1147 C C . PRO A 1 147 ? -5.406 -6.919 -2.997 1.00 90.06 147 PRO A C 1
ATOM 1149 O O . PRO A 1 147 ? -6.119 -6.213 -2.284 1.00 90.06 147 PRO A O 1
ATOM 1152 N N . LEU A 1 148 ? -4.624 -7.882 -2.505 1.00 89.12 148 LEU A N 1
ATOM 1153 C CA . LEU A 1 148 ? -4.448 -8.103 -1.064 1.00 89.12 148 LEU A CA 1
ATOM 1154 C C . LEU A 1 148 ? -3.885 -6.861 -0.358 1.00 89.12 148 LEU A C 1
ATOM 1156 O O . LEU A 1 148 ? -4.133 -6.656 0.825 1.00 89.12 148 LEU A O 1
ATOM 1160 N N . GLN A 1 149 ? -3.111 -6.053 -1.086 1.00 91.62 149 GLN A N 1
ATOM 1161 C CA . GLN A 1 149 ? -2.506 -4.817 -0.610 1.00 91.62 149 GLN A CA 1
ATOM 1162 C C . GLN A 1 149 ? -2.760 -3.715 -1.647 1.00 91.62 149 GLN A C 1
ATOM 1164 O O . GLN A 1 149 ? -2.046 -3.645 -2.648 1.00 91.62 149 GLN A O 1
ATOM 1169 N N . PRO A 1 150 ? -3.812 -2.897 -1.485 1.00 90.75 150 PRO A N 1
ATOM 1170 C CA . PRO A 1 150 ? -4.099 -1.802 -2.404 1.00 90.75 150 PRO A CA 1
ATOM 1171 C C . PRO A 1 150 ? -3.118 -0.645 -2.211 1.00 90.75 150 PRO A C 1
ATOM 1173 O O . PRO A 1 150 ? -3.290 0.198 -1.329 1.00 90.75 150 PRO A O 1
ATOM 1176 N N . TRP A 1 151 ? -2.092 -0.596 -3.057 1.00 91.81 151 TRP A N 1
ATOM 1177 C CA . TRP A 1 151 ? -1.167 0.531 -3.130 1.00 91.81 151 TRP A CA 1
ATOM 1178 C C . TRP A 1 151 ? -1.715 1.624 -4.062 1.00 91.81 151 TRP A C 1
ATOM 1180 O O . TRP A 1 151 ? -2.357 1.310 -5.069 1.00 91.81 151 TRP A O 1
ATOM 1190 N N . PRO A 1 152 ? -1.438 2.916 -3.806 1.00 90.62 152 PRO A N 1
ATOM 1191 C CA . PRO A 1 152 ? -1.870 4.020 -4.660 1.00 90.62 152 PRO A CA 1
ATOM 1192 C C . PRO A 1 152 ? -1.009 4.141 -5.928 1.00 90.62 152 PRO A C 1
ATOM 1194 O O . PRO A 1 152 ? -0.438 5.189 -6.226 1.00 90.62 152 PRO A O 1
ATOM 1197 N N . THR A 1 153 ? -0.884 3.053 -6.687 1.00 88.44 153 THR A N 1
ATOM 1198 C CA . THR A 1 153 ? -0.132 3.001 -7.944 1.00 88.44 153 THR A CA 1
ATOM 1199 C C . THR A 1 153 ? -1.079 2.860 -9.126 1.00 88.44 153 THR A C 1
ATOM 1201 O O . THR A 1 153 ? -2.192 2.365 -9.002 1.00 88.44 153 THR A O 1
ATOM 1204 N N . ARG A 1 154 ? -0.634 3.241 -10.328 1.00 86.75 154 ARG A N 1
ATOM 1205 C CA . ARG A 1 154 ? -1.431 3.048 -11.556 1.00 86.75 154 ARG A CA 1
ATOM 1206 C C . ARG A 1 154 ? -1.651 1.575 -11.921 1.00 86.75 154 ARG A C 1
ATOM 1208 O O . ARG A 1 154 ? -2.463 1.302 -12.801 1.00 86.75 154 ARG A O 1
ATOM 1215 N N . ARG A 1 155 ? -0.880 0.659 -11.329 1.00 86.50 155 ARG A N 1
ATOM 1216 C CA . ARG A 1 155 ? -0.914 -0.775 -11.644 1.00 86.50 155 ARG A CA 1
ATOM 1217 C C . ARG A 1 155 ? -1.915 -1.521 -10.768 1.00 86.50 155 ARG A C 1
ATOM 1219 O O . ARG A 1 155 ? -2.501 -2.494 -11.235 1.00 86.50 155 ARG A O 1
ATOM 1226 N N . ASP A 1 156 ? -2.174 -1.016 -9.569 1.00 87.44 156 ASP A N 1
ATOM 1227 C CA . ASP A 1 156 ? -3.042 -1.677 -8.603 1.00 87.44 156 ASP A CA 1
ATOM 1228 C C . ASP A 1 156 ? -4.492 -1.199 -8.709 1.00 87.44 156 ASP A C 1
ATOM 1230 O O . ASP A 1 156 ? -4.785 -0.056 -9.070 1.00 87.44 156 ASP A O 1
ATOM 1234 N N . SER A 1 157 ? -5.429 -2.102 -8.422 1.00 83.19 157 SER A N 1
ATOM 1235 C CA . SER A 1 157 ? -6.848 -1.760 -8.300 1.00 83.19 157 SER A CA 1
ATOM 1236 C C . SER A 1 157 ? -7.086 -1.012 -6.977 1.00 83.19 157 SER A C 1
ATOM 1238 O O . SER A 1 157 ? -6.468 -1.372 -5.971 1.00 83.19 157 SER A O 1
ATOM 1240 N N . PRO A 1 158 ? -7.962 0.015 -6.945 1.00 88.00 158 PRO A N 1
ATOM 1241 C CA . PRO A 1 158 ? -8.904 0.437 -7.994 1.00 88.00 158 PRO A CA 1
ATOM 1242 C C . PRO A 1 158 ? -8.351 1.345 -9.110 1.00 88.00 158 PRO A C 1
ATOM 1244 O O . PRO A 1 158 ? -9.071 1.625 -10.073 1.00 88.00 158 PRO A O 1
ATOM 1247 N N . MET A 1 159 ? -7.098 1.804 -9.044 1.00 89.69 159 MET A N 1
ATOM 1248 C CA . MET A 1 159 ? -6.559 2.769 -10.017 1.00 89.69 159 MET A CA 1
ATOM 1249 C C . MET A 1 159 ? -6.427 2.187 -11.426 1.00 89.69 159 MET A C 1
ATOM 1251 O O . MET A 1 159 ? -6.830 2.843 -12.390 1.00 89.69 159 MET A O 1
ATOM 1255 N N . SER A 1 160 ? -5.933 0.956 -11.561 1.00 90.62 160 SER A N 1
ATOM 1256 C CA . SER A 1 160 ? -5.818 0.279 -12.858 1.00 90.62 160 SER A CA 1
ATOM 1257 C C . SER A 1 160 ? -7.178 0.088 -13.538 1.00 90.62 160 SER A C 1
ATOM 1259 O O . SER A 1 160 ? -7.319 0.365 -14.731 1.00 90.62 160 SER A O 1
ATOM 1261 N N . LEU A 1 161 ? -8.214 -0.266 -12.768 1.00 89.44 161 LEU A N 1
ATOM 1262 C CA . LEU A 1 161 ? -9.593 -0.386 -13.255 1.00 89.44 161 LEU A CA 1
ATOM 1263 C C . LEU A 1 161 ? -10.118 0.948 -13.794 1.00 89.44 161 LEU A C 1
ATOM 1265 O O . LEU A 1 161 ? -10.748 0.999 -14.851 1.00 89.44 161 LEU A O 1
ATOM 1269 N N . SER A 1 162 ? -9.791 2.052 -13.119 1.00 88.69 162 SER A N 1
ATOM 1270 C CA . SER A 1 162 ? -10.214 3.394 -13.529 1.00 88.69 162 SER A CA 1
ATOM 1271 C C . SER A 1 162 ? -9.610 3.869 -14.863 1.00 88.69 162 SER A C 1
ATOM 1273 O O . SER A 1 162 ? -10.024 4.897 -15.415 1.00 88.69 162 SER A O 1
ATOM 1275 N N . HIS A 1 163 ? -8.618 3.151 -15.394 1.00 89.06 163 HIS A N 1
ATOM 1276 C CA . HIS A 1 163 ? -7.932 3.472 -16.645 1.00 89.06 163 HIS A CA 1
ATOM 1277 C C . HIS A 1 163 ? -8.370 2.602 -17.834 1.00 89.06 163 HIS A C 1
ATOM 1279 O O . HIS A 1 163 ? -7.917 2.858 -18.946 1.00 89.06 163 HIS A O 1
ATOM 1285 N N . VAL A 1 164 ? -9.279 1.638 -17.639 1.00 88.75 164 VAL A N 1
ATOM 1286 C CA . VAL A 1 164 ? -9.780 0.767 -18.719 1.00 88.75 164 VAL A CA 1
ATOM 1287 C C . VAL A 1 164 ? -10.655 1.547 -19.705 1.00 88.75 164 VAL A C 1
ATOM 1289 O O . VAL A 1 164 ? -10.362 1.623 -20.897 1.00 88.75 164 VAL A O 1
ATOM 1292 N N . CYS A 1 165 ? -11.741 2.149 -19.218 1.00 87.12 165 CYS A N 1
ATOM 1293 C CA . CYS A 1 165 ? -12.625 3.013 -19.998 1.00 87.12 165 CYS A CA 1
ATOM 1294 C C . CYS A 1 165 ? -13.412 3.957 -19.072 1.00 87.12 165 CYS A C 1
ATOM 1296 O O . CYS A 1 165 ? -13.294 3.890 -17.846 1.00 87.12 165 CYS A O 1
ATOM 1298 N N . LYS A 1 166 ? -14.231 4.846 -19.652 1.00 89.25 166 LYS A N 1
ATOM 1299 C CA . LYS A 1 166 ? -15.063 5.790 -18.888 1.00 89.25 166 LYS A CA 1
ATOM 1300 C C . LYS A 1 166 ? -16.035 5.075 -17.941 1.00 89.25 166 LYS A C 1
ATOM 1302 O O . LYS A 1 166 ? -16.176 5.506 -16.802 1.00 89.25 166 LYS A O 1
ATOM 1307 N N . ASP A 1 167 ? -16.656 3.985 -18.381 1.00 89.00 167 ASP A N 1
ATOM 1308 C CA . ASP A 1 167 ? -17.652 3.275 -17.573 1.00 89.00 167 ASP A CA 1
ATOM 1309 C C . ASP A 1 167 ? -17.009 2.547 -16.393 1.00 89.00 167 ASP A C 1
ATOM 1311 O O . ASP A 1 167 ? -17.511 2.637 -15.280 1.00 89.00 167 ASP A O 1
ATOM 1315 N N . TRP A 1 168 ? -15.835 1.940 -16.591 1.00 92.31 168 TRP A N 1
ATOM 1316 C CA . TRP A 1 168 ? -15.061 1.322 -15.508 1.00 92.31 168 TRP A CA 1
ATOM 1317 C C . TRP A 1 168 ? -14.541 2.347 -14.507 1.00 92.31 168 TRP A C 1
ATOM 1319 O O . TRP A 1 168 ? -14.553 2.104 -13.302 1.00 92.31 168 TRP A O 1
ATOM 1329 N N . ARG A 1 169 ? -14.143 3.530 -14.988 1.00 93.06 169 ARG A N 1
ATOM 1330 C CA . ARG A 1 169 ? -13.829 4.655 -14.107 1.00 93.06 169 ARG A CA 1
ATOM 1331 C C . ARG A 1 169 ? -15.032 5.044 -13.266 1.00 93.06 169 ARG A C 1
ATOM 1333 O O . ARG A 1 169 ? -14.898 5.153 -12.054 1.00 93.06 169 ARG A O 1
ATOM 1340 N N . ASN A 1 170 ? -16.195 5.228 -13.881 1.00 92.25 170 ASN A N 1
ATOM 1341 C CA . ASN A 1 170 ? -17.411 5.581 -13.155 1.00 92.25 170 ASN A CA 1
ATOM 1342 C C . ASN A 1 170 ? -17.797 4.490 -12.147 1.00 92.25 170 ASN A C 1
ATOM 1344 O O . ASN A 1 170 ? -18.114 4.822 -11.007 1.00 92.25 170 ASN A O 1
ATOM 1348 N N . ALA A 1 171 ? -17.686 3.215 -12.531 1.00 92.06 171 ALA A N 1
ATOM 1349 C CA . ALA A 1 171 ? -17.906 2.073 -11.651 1.00 92.06 171 ALA A CA 1
ATOM 1350 C C . ALA A 1 171 ? -16.993 2.156 -10.421 1.00 92.06 171 ALA A C 1
ATOM 1352 O O . ALA A 1 171 ? -17.491 2.286 -9.306 1.00 92.06 171 ALA A O 1
ATOM 1353 N N . ALA A 1 172 ? -15.671 2.205 -10.620 1.00 92.75 172 ALA A N 1
ATOM 1354 C CA . ALA A 1 172 ? -14.697 2.265 -9.532 1.00 92.75 172 ALA A CA 1
ATOM 1355 C C . ALA A 1 172 ? -14.919 3.484 -8.619 1.00 92.75 172 ALA A C 1
ATOM 1357 O O . ALA A 1 172 ? -14.911 3.358 -7.397 1.00 92.75 172 ALA A O 1
ATOM 1358 N N . LEU A 1 173 ? -15.174 4.665 -9.194 1.00 92.75 173 LEU A N 1
ATOM 1359 C CA . LEU A 1 173 ? -15.431 5.896 -8.438 1.00 92.75 173 LEU A CA 1
ATOM 1360 C C . LEU A 1 173 ? -16.754 5.874 -7.661 1.00 92.75 173 LEU A C 1
ATOM 1362 O O . LEU A 1 173 ? -16.879 6.556 -6.645 1.00 92.75 173 LEU A O 1
ATOM 1366 N N . SER A 1 174 ? -17.743 5.113 -8.130 1.00 92.81 174 SER A N 1
ATOM 1367 C 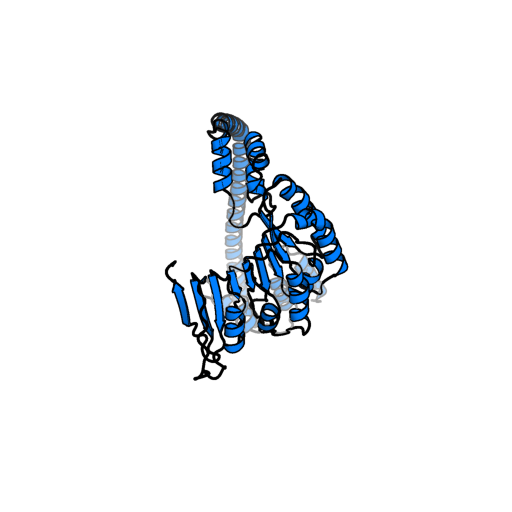CA . SER A 1 174 ? -19.049 4.990 -7.479 1.00 92.81 174 SER A CA 1
ATOM 1368 C C . SER A 1 174 ? -19.052 4.063 -6.262 1.00 92.81 174 SER A C 1
ATOM 1370 O O . SER A 1 174 ? -20.028 4.096 -5.516 1.00 92.81 174 SER A O 1
ATOM 1372 N N . MET A 1 175 ? -17.985 3.282 -6.048 1.00 94.69 175 MET A N 1
ATOM 1373 C CA . MET A 1 175 ? -17.899 2.205 -5.054 1.00 94.69 175 MET A CA 1
ATOM 1374 C C . MET A 1 175 ? -16.983 2.576 -3.882 1.00 94.69 175 MET A C 1
ATOM 1376 O O . MET A 1 175 ? -15.775 2.332 -3.950 1.00 94.69 175 MET A O 1
ATOM 1380 N N . PRO A 1 176 ? -17.514 3.130 -2.779 1.00 95.00 176 PRO A N 1
ATOM 1381 C CA . PRO A 1 176 ? -16.685 3.655 -1.699 1.00 95.00 176 PRO A CA 1
ATOM 1382 C C . PRO A 1 176 ? -15.835 2.578 -1.006 1.00 95.00 176 PRO A C 1
ATOM 1384 O O . PRO A 1 176 ? -14.704 2.837 -0.604 1.00 95.00 176 PRO A O 1
ATOM 1387 N N . GLN A 1 177 ? -16.323 1.338 -0.960 1.00 93.75 177 GLN A N 1
ATOM 1388 C CA . GLN A 1 177 ? -15.631 0.200 -0.357 1.00 93.75 177 GLN A CA 1
ATOM 1389 C C . GLN A 1 177 ? -14.312 -0.177 -1.048 1.00 93.75 177 GLN A C 1
ATOM 1391 O O . GLN A 1 177 ? -13.483 -0.839 -0.429 1.00 93.75 177 GLN A O 1
ATOM 1396 N N . LEU A 1 178 ? -14.098 0.211 -2.313 1.00 94.44 178 LEU A N 1
ATOM 1397 C CA . LEU A 1 178 ? -12.815 -0.005 -2.999 1.00 94.44 178 LEU A CA 1
ATOM 1398 C C . LEU A 1 178 ? -11.720 0.938 -2.492 1.00 94.44 178 LEU A C 1
ATOM 1400 O O . LEU A 1 178 ? -10.539 0.632 -2.613 1.00 94.44 178 LEU A O 1
ATOM 1404 N N . TRP A 1 179 ? -12.120 2.076 -1.928 1.00 95.38 179 TRP A N 1
ATOM 1405 C CA . TRP A 1 179 ? -11.231 3.152 -1.501 1.00 95.38 179 TRP A CA 1
ATOM 1406 C C . TRP A 1 179 ? -11.043 3.183 0.015 1.00 95.38 179 TRP A C 1
ATOM 1408 O O . TRP A 1 179 ? -10.345 4.052 0.520 1.00 95.38 179 TRP A O 1
ATOM 1418 N N . SER A 1 180 ? -11.671 2.269 0.758 1.00 95.94 180 SER A N 1
ATOM 1419 C CA . SER A 1 180 ? -11.641 2.258 2.224 1.00 95.94 180 SER A CA 1
ATOM 1420 C C . SER A 1 180 ? -10.357 1.671 2.811 1.00 95.94 180 SER A C 1
ATOM 1422 O O . SER A 1 180 ? -10.166 1.735 4.018 1.00 95.94 180 SER A O 1
ATOM 1424 N N . GLU A 1 181 ? -9.481 1.090 1.991 1.00 96.19 181 GLU A N 1
ATOM 1425 C CA . GLU A 1 181 ? -8.210 0.505 2.419 1.00 96.19 181 GLU A CA 1
ATOM 1426 C C . GLU A 1 181 ? -7.064 1.022 1.547 1.00 96.19 181 GLU A C 1
ATOM 1428 O O . GLU A 1 181 ? -7.222 1.154 0.331 1.00 96.19 181 GLU A O 1
ATOM 1433 N N . MET A 1 182 ? -5.929 1.337 2.172 1.00 95.88 182 MET A N 1
ATOM 1434 C CA . MET A 1 182 ? -4.716 1.781 1.487 1.00 95.88 182 MET A CA 1
ATOM 1435 C C . MET A 1 182 ? -3.465 1.242 2.178 1.00 95.88 182 MET A C 1
ATOM 1437 O O . MET A 1 182 ? -3.344 1.300 3.403 1.00 95.88 182 MET A O 1
ATOM 1441 N N . TYR A 1 183 ? -2.512 0.807 1.357 1.00 95.50 183 TYR A N 1
ATOM 1442 C CA . TYR A 1 183 ? -1.134 0.518 1.730 1.00 95.50 183 TYR A CA 1
ATOM 1443 C C . TYR A 1 183 ? -0.222 1.633 1.234 1.00 95.50 183 TYR A C 1
ATOM 1445 O O . TYR A 1 183 ? -0.309 2.062 0.082 1.00 95.50 183 TYR A O 1
ATOM 1453 N N . LEU A 1 184 ? 0.633 2.130 2.119 1.00 94.25 184 LEU A N 1
ATOM 1454 C CA . LEU A 1 184 ? 1.466 3.291 1.877 1.00 94.25 184 LEU A CA 1
ATOM 1455 C C . LEU A 1 184 ? 2.865 3.044 2.422 1.00 94.25 184 LEU A C 1
ATOM 1457 O O . LEU A 1 184 ? 3.035 2.741 3.599 1.00 94.25 184 LEU A O 1
ATOM 1461 N N . GLU A 1 185 ? 3.856 3.220 1.560 1.00 93.31 185 GLU A N 1
AT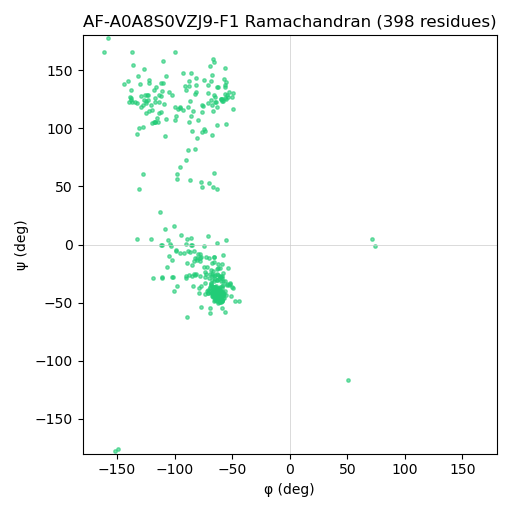OM 1462 C CA . GLU A 1 185 ? 5.260 3.247 1.942 1.00 93.31 185 GLU A CA 1
ATOM 1463 C C . GLU A 1 185 ? 5.688 4.705 2.025 1.00 93.31 185 GLU A C 1
ATOM 1465 O O . GLU A 1 185 ? 5.585 5.450 1.046 1.00 93.31 185 GLU A O 1
ATOM 1470 N N . VAL A 1 186 ? 6.094 5.125 3.210 1.00 90.62 186 VAL A N 1
ATOM 1471 C CA . VAL A 1 186 ? 6.427 6.502 3.527 1.00 90.62 186 VAL A CA 1
ATOM 1472 C C . VAL A 1 186 ? 7.907 6.556 3.816 1.00 90.62 186 VAL A C 1
ATOM 1474 O O . VAL A 1 186 ? 8.400 5.906 4.728 1.00 90.62 186 VAL A O 1
ATOM 1477 N N . ASP A 1 187 ? 8.585 7.388 3.049 1.00 88.94 187 ASP A N 1
ATOM 1478 C CA . ASP A 1 187 ? 9.884 7.891 3.431 1.00 88.94 187 ASP A CA 1
ATOM 1479 C C . ASP A 1 187 ? 9.703 9.389 3.639 1.00 88.94 187 ASP A C 1
ATOM 1481 O O . ASP A 1 187 ? 9.481 10.152 2.686 1.00 88.94 187 ASP A O 1
ATOM 1485 N N . VAL A 1 188 ? 9.685 9.788 4.910 1.00 76.25 188 VAL A N 1
ATOM 1486 C CA . VAL A 1 188 ? 9.352 11.159 5.308 1.00 76.25 188 VAL A CA 1
ATOM 1487 C C . VAL A 1 188 ? 10.319 12.178 4.709 1.00 76.25 188 VAL A C 1
ATOM 1489 O O . VAL A 1 188 ? 9.897 13.294 4.417 1.00 76.25 188 VAL A O 1
ATOM 1492 N N . ASN A 1 189 ? 11.556 11.770 4.414 1.00 78.19 189 ASN A N 1
ATOM 1493 C CA . ASN A 1 189 ? 12.594 12.650 3.888 1.00 78.19 189 ASN A CA 1
ATOM 1494 C C . ASN A 1 189 ? 12.504 12.845 2.366 1.00 78.19 189 ASN A C 1
ATOM 1496 O O . ASN A 1 189 ? 12.956 13.868 1.851 1.00 78.19 189 ASN A O 1
ATOM 1500 N N . TYR A 1 190 ? 11.918 11.894 1.627 1.00 82.00 190 TYR A N 1
ATOM 1501 C CA . TYR A 1 190 ? 11.936 11.934 0.156 1.00 82.00 190 TYR A CA 1
ATOM 1502 C C . TYR A 1 190 ? 10.557 12.008 -0.497 1.00 82.00 190 TYR A C 1
ATOM 1504 O O . TYR A 1 190 ? 10.440 12.540 -1.602 1.00 82.00 190 TYR A O 1
ATOM 1512 N N . ASN A 1 191 ? 9.505 11.468 0.128 1.00 86.81 191 ASN A N 1
ATOM 1513 C CA . ASN A 1 191 ? 8.221 11.280 -0.554 1.00 86.81 191 ASN A CA 1
ATOM 1514 C C . ASN A 1 191 ? 6.977 11.744 0.223 1.00 86.81 191 ASN A C 1
ATOM 1516 O O . ASN A 1 191 ? 5.869 11.607 -0.305 1.00 86.81 191 ASN A O 1
ATOM 1520 N N . ALA A 1 192 ? 7.126 12.366 1.400 1.00 86.81 192 ALA A N 1
ATOM 1521 C CA . ALA A 1 192 ? 6.009 12.787 2.256 1.00 86.81 192 ALA A CA 1
ATOM 1522 C C . ALA A 1 192 ? 4.890 13.530 1.500 1.00 86.81 192 ALA A C 1
ATOM 1524 O O . ALA A 1 192 ? 3.721 13.158 1.602 1.00 86.81 192 ALA A O 1
ATOM 1525 N N . LEU A 1 193 ? 5.231 14.526 0.671 1.00 90.31 193 LEU A N 1
ATOM 1526 C CA . LEU A 1 193 ? 4.245 15.299 -0.098 1.00 90.31 193 LEU A CA 1
ATOM 1527 C C . LEU A 1 193 ? 3.446 14.415 -1.066 1.00 90.31 193 LEU A C 1
ATOM 1529 O O . LEU A 1 193 ? 2.218 14.486 -1.102 1.00 90.31 193 LEU A O 1
ATOM 1533 N N . GLN A 1 194 ? 4.120 13.548 -1.826 1.00 91.88 194 GLN A N 1
ATOM 1534 C CA . GLN A 1 194 ? 3.456 12.633 -2.758 1.00 91.88 194 GLN A CA 1
ATOM 1535 C C . GLN A 1 194 ? 2.514 11.672 -2.019 1.00 91.88 194 GLN A C 1
ATOM 1537 O O . GLN A 1 194 ? 1.426 11.353 -2.511 1.00 91.88 194 GLN A O 1
ATOM 1542 N N . ARG A 1 195 ? 2.908 11.222 -0.825 1.00 92.56 195 ARG A N 1
ATOM 1543 C CA . ARG A 1 195 ? 2.101 10.340 0.022 1.00 92.56 195 ARG A CA 1
ATOM 1544 C C . ARG A 1 195 ? 0.887 11.058 0.608 1.00 92.56 195 ARG A C 1
ATOM 1546 O O . ARG A 1 195 ? -0.207 10.503 0.547 1.00 92.56 195 ARG A O 1
ATOM 1553 N N . ILE A 1 196 ? 1.031 12.310 1.040 1.00 92.88 196 ILE A N 1
ATOM 1554 C CA . ILE A 1 196 ? -0.094 13.163 1.460 1.00 92.88 196 ILE A CA 1
ATOM 1555 C C . ILE A 1 196 ? -1.103 13.332 0.318 1.00 92.88 196 ILE A C 1
ATOM 1557 O O . ILE A 1 196 ? -2.300 13.139 0.524 1.00 92.88 196 ILE A O 1
ATOM 1561 N N . LEU A 1 197 ? -0.637 13.642 -0.898 1.00 93.50 197 LEU A N 1
ATOM 1562 C CA . LEU A 1 197 ? -1.513 13.759 -2.071 1.00 93.50 197 LEU A CA 1
ATOM 1563 C C . LEU A 1 197 ? -2.235 12.443 -2.372 1.00 93.50 197 LEU A C 1
ATOM 1565 O O . LEU A 1 197 ? -3.440 12.448 -2.607 1.00 93.50 197 LEU A O 1
ATOM 1569 N N . SER A 1 198 ? -1.523 11.315 -2.294 1.00 93.81 198 SER A N 1
ATOM 1570 C CA . SER A 1 198 ? -2.108 9.987 -2.516 1.00 93.81 198 SER A CA 1
ATOM 1571 C C . SER A 1 198 ? -3.263 9.717 -1.549 1.00 93.81 198 SER A C 1
ATOM 1573 O O . SER A 1 198 ? -4.339 9.297 -1.971 1.00 93.81 198 SER A O 1
ATOM 1575 N N . VAL A 1 199 ? -3.069 10.008 -0.260 1.00 93.81 199 VAL A N 1
ATOM 1576 C CA . VAL A 1 199 ? -4.101 9.830 0.771 1.00 93.81 199 VAL A CA 1
ATOM 1577 C C . VAL A 1 199 ? -5.295 10.761 0.526 1.00 93.81 199 VAL A C 1
ATOM 1579 O O . VAL A 1 199 ? -6.441 10.303 0.525 1.00 93.81 199 VAL A O 1
ATOM 1582 N N . ASN A 1 200 ? -5.027 12.039 0.241 1.00 92.81 200 ASN A N 1
ATOM 1583 C CA . ASN A 1 200 ? -6.051 13.057 -0.006 1.00 92.81 200 ASN A CA 1
ATOM 1584 C C . ASN A 1 200 ? -6.852 12.828 -1.294 1.00 92.81 200 ASN A C 1
ATOM 1586 O O . ASN A 1 200 ? -7.989 13.276 -1.389 1.00 92.81 200 ASN A O 1
ATOM 1590 N N . GLU A 1 201 ? -6.310 12.134 -2.292 1.00 91.81 201 GLU A N 1
ATOM 1591 C CA . GLU A 1 201 ? -7.071 11.766 -3.490 1.00 91.81 201 GLU A CA 1
ATOM 1592 C C . GLU A 1 201 ? -7.882 10.478 -3.312 1.00 91.81 201 GLU A C 1
ATOM 1594 O O . GLU A 1 201 ? -8.895 10.286 -3.993 1.00 91.81 201 GLU A O 1
ATOM 1599 N N . TRP A 1 202 ? -7.439 9.582 -2.433 1.00 94.88 202 TRP A N 1
ATOM 1600 C CA . TRP A 1 202 ? -7.985 8.235 -2.308 1.00 94.88 202 TRP A CA 1
ATOM 1601 C C . TRP A 1 202 ? -9.142 8.156 -1.322 1.00 94.88 202 TRP A C 1
ATOM 1603 O O . TRP A 1 202 ? -10.269 7.847 -1.707 1.00 94.88 202 TRP A O 1
ATOM 1613 N N . PHE A 1 203 ? -8.895 8.454 -0.048 1.00 95.25 203 PHE A N 1
ATOM 1614 C CA . PHE A 1 203 ? -9.874 8.190 1.002 1.00 95.25 203 PHE A CA 1
ATOM 1615 C C . PHE A 1 203 ? -11.124 9.081 0.950 1.00 95.25 203 PHE A C 1
ATOM 1617 O O . PHE A 1 203 ? -12.171 8.595 1.378 1.00 95.25 203 PHE A O 1
ATOM 1624 N N . PRO A 1 204 ? -11.140 10.307 0.380 1.00 94.25 204 PRO A N 1
ATOM 1625 C CA . PRO A 1 204 ? -12.413 11.009 0.183 1.00 94.25 204 PRO A CA 1
ATOM 1626 C C . PRO A 1 204 ? -13.414 10.226 -0.678 1.00 94.25 204 PRO A C 1
ATOM 1628 O O . PRO A 1 204 ? -14.625 10.393 -0.536 1.00 94.25 204 PRO A O 1
ATOM 1631 N N . ARG A 1 205 ? -12.935 9.313 -1.535 1.00 94.81 205 ARG A N 1
ATOM 1632 C CA . ARG A 1 205 ? -13.787 8.429 -2.348 1.00 94.81 205 ARG A CA 1
ATOM 1633 C C . ARG A 1 205 ? -14.424 7.309 -1.526 1.00 94.81 205 ARG A C 1
ATOM 1635 O O . ARG A 1 205 ? -15.453 6.781 -1.940 1.00 94.81 205 ARG A O 1
ATOM 1642 N N . ALA A 1 206 ? -13.878 7.001 -0.348 1.00 95.50 206 ALA A N 1
ATOM 1643 C CA . ALA A 1 206 ? -14.438 6.031 0.589 1.00 95.50 206 ALA A CA 1
ATOM 1644 C C . ALA A 1 206 ? -15.699 6.538 1.308 1.00 95.50 206 ALA A C 1
ATOM 1646 O O . ALA A 1 206 ? -16.415 5.745 1.918 1.00 95.50 206 ALA A O 1
ATOM 1647 N N . LYS A 1 207 ? -16.025 7.835 1.193 1.00 92.69 207 LYS A N 1
ATOM 1648 C CA . LYS A 1 207 ? -17.217 8.453 1.795 1.00 92.69 207 LYS A CA 1
ATOM 1649 C C . LYS A 1 207 ? -17.321 8.105 3.290 1.00 92.69 207 LYS A C 1
ATOM 1651 O O . LYS A 1 207 ? -16.458 8.498 4.062 1.00 92.69 207 LYS A O 1
ATOM 1656 N N . SER A 1 208 ? -18.366 7.384 3.694 1.00 92.44 208 SER A N 1
ATOM 1657 C CA . SER A 1 208 ? -18.635 6.980 5.077 1.00 92.44 208 SER A CA 1
ATOM 1658 C C . SER A 1 208 ? -18.103 5.587 5.434 1.00 92.44 208 SER A C 1
ATOM 1660 O O . SER A 1 208 ? -18.448 5.065 6.492 1.00 92.44 208 SER A O 1
ATOM 1662 N N . CYS A 1 209 ? -17.326 4.938 4.560 1.00 94.50 209 CYS A N 1
ATOM 1663 C CA . CYS A 1 209 ? -16.745 3.637 4.873 1.00 94.50 209 CYS A CA 1
ATOM 1664 C C . CYS A 1 209 ? -15.681 3.758 5.980 1.00 94.50 209 CYS A C 1
ATOM 1666 O O . CYS A 1 209 ? -14.872 4.688 5.942 1.00 94.50 209 CYS A O 1
ATOM 1668 N N . PRO A 1 210 ? -15.622 2.798 6.921 1.00 94.19 210 PRO A N 1
ATOM 1669 C CA . PRO A 1 210 ? -14.525 2.693 7.880 1.00 94.19 210 PRO A CA 1
ATOM 1670 C C . PRO A 1 210 ? -13.174 2.585 7.166 1.00 94.19 210 PRO A C 1
ATOM 1672 O O . PRO A 1 210 ? -13.000 1.716 6.309 1.00 94.19 210 PRO A O 1
ATOM 1675 N N . LEU A 1 211 ? -12.220 3.458 7.506 1.00 97.44 211 LEU A N 1
ATOM 1676 C CA . LEU A 1 211 ? -10.926 3.490 6.825 1.00 97.44 211 LEU A CA 1
ATOM 1677 C C . LEU A 1 211 ? -9.922 2.518 7.455 1.00 97.44 211 LEU A C 1
ATOM 1679 O O . LEU A 1 211 ? -9.826 2.396 8.680 1.00 97.44 211 LEU A O 1
ATOM 1683 N N . SER A 1 212 ? -9.149 1.867 6.592 1.00 97.62 212 SER A N 1
ATOM 1684 C CA . SER A 1 212 ? -8.026 0.993 6.921 1.00 97.62 212 SER A CA 1
ATOM 1685 C C . SER A 1 212 ? -6.750 1.556 6.301 1.00 97.62 212 SER A C 1
ATOM 1687 O O . SER A 1 212 ? -6.630 1.638 5.079 1.00 97.62 212 SER A O 1
ATOM 1689 N N . LEU A 1 213 ? -5.796 1.958 7.134 1.00 96.94 213 LEU A N 1
ATOM 1690 C CA . LEU A 1 213 ? -4.532 2.541 6.698 1.00 96.94 213 LEU A CA 1
ATOM 1691 C C . LEU A 1 213 ? -3.366 1.651 7.129 1.00 96.94 213 LEU A C 1
ATOM 1693 O O . LEU A 1 213 ? -3.220 1.325 8.305 1.00 96.94 213 LEU A O 1
ATOM 1697 N N . HIS A 1 214 ? -2.532 1.274 6.167 1.00 96.38 214 HIS A N 1
ATOM 1698 C CA . HIS A 1 214 ? -1.324 0.492 6.380 1.00 96.38 214 HIS A CA 1
ATOM 1699 C C . HIS A 1 214 ? -0.104 1.334 6.002 1.00 96.38 214 HIS A C 1
ATOM 1701 O O . HIS A 1 214 ? 0.113 1.609 4.826 1.00 96.38 214 HIS A O 1
ATOM 1707 N N . LEU A 1 215 ? 0.669 1.752 7.001 1.00 94.56 215 LEU A N 1
ATOM 1708 C CA . LEU A 1 215 ? 1.874 2.561 6.862 1.00 94.56 215 LEU A CA 1
ATOM 1709 C C . LEU A 1 215 ? 3.116 1.686 7.017 1.00 94.56 215 LEU A C 1
ATOM 1711 O O . LEU A 1 215 ? 3.241 0.955 7.996 1.00 94.56 215 LEU A O 1
ATOM 1715 N N . TYR A 1 216 ? 4.027 1.795 6.062 1.00 92.88 216 TYR A N 1
ATOM 1716 C CA . TYR A 1 216 ? 5.365 1.219 6.080 1.00 92.88 216 TYR A CA 1
ATOM 1717 C C . TYR A 1 216 ? 6.333 2.398 6.048 1.00 92.88 216 TYR A C 1
ATOM 1719 O O . TYR A 1 216 ? 6.414 3.076 5.031 1.00 92.88 216 TYR A O 1
ATOM 1727 N N . ILE A 1 217 ? 6.967 2.713 7.170 1.00 89.75 217 ILE A N 1
ATOM 1728 C CA . ILE A 1 217 ? 7.870 3.853 7.304 1.00 89.75 217 ILE A CA 1
ATOM 1729 C C . ILE A 1 217 ? 9.290 3.340 7.081 1.00 89.75 217 ILE A C 1
ATOM 1731 O O . ILE A 1 217 ? 9.751 2.487 7.837 1.00 89.75 217 ILE A O 1
ATOM 1735 N N . ASN A 1 218 ? 9.946 3.835 6.032 1.00 86.19 218 ASN A N 1
ATOM 1736 C CA . ASN A 1 218 ? 11.359 3.575 5.790 1.00 86.19 218 ASN A CA 1
ATOM 1737 C C . ASN A 1 218 ? 12.189 4.635 6.523 1.00 86.19 218 ASN A C 1
ATOM 1739 O O . ASN A 1 218 ? 12.025 5.825 6.244 1.00 86.19 218 ASN A O 1
ATOM 1743 N N . ASP A 1 219 ? 13.032 4.216 7.469 1.00 72.06 219 ASP A N 1
ATOM 1744 C CA . ASP A 1 219 ? 13.808 5.114 8.335 1.00 72.06 219 ASP A CA 1
ATOM 1745 C C . ASP A 1 219 ? 15.297 4.754 8.404 1.00 72.06 219 ASP A C 1
ATOM 1747 O O . ASP A 1 219 ? 15.921 4.778 9.457 1.00 72.06 219 ASP A O 1
ATOM 1751 N N . ASP A 1 220 ? 15.921 4.525 7.245 1.00 67.00 220 ASP A N 1
ATOM 1752 C CA . ASP A 1 220 ? 17.365 4.244 7.129 1.00 67.00 220 ASP A CA 1
ATOM 1753 C C . ASP A 1 220 ? 18.301 5.322 7.776 1.00 67.00 220 ASP A C 1
ATOM 1755 O O . ASP A 1 220 ? 19.526 5.222 7.683 1.00 67.00 220 ASP A O 1
ATOM 1759 N N . GLY A 1 221 ? 17.762 6.355 8.446 1.00 63.12 221 GLY A N 1
ATOM 1760 C CA . GLY A 1 221 ? 18.448 7.299 9.332 1.00 63.12 221 GLY A CA 1
ATOM 1761 C C . GLY A 1 221 ? 17.539 7.899 10.428 1.00 63.12 221 GLY A C 1
ATOM 1762 O O . GLY A 1 221 ? 16.361 7.577 10.537 1.00 63.12 221 GLY A O 1
ATOM 1763 N N . ALA A 1 222 ? 18.090 8.807 11.246 1.00 63.84 222 ALA A N 1
ATOM 1764 C CA . ALA A 1 222 ? 17.373 9.441 12.362 1.00 63.84 222 ALA A CA 1
ATOM 1765 C C . ALA A 1 222 ? 16.080 10.153 11.916 1.00 63.84 222 ALA A C 1
ATOM 1767 O O . ALA A 1 222 ? 16.068 10.872 10.912 1.00 63.84 222 ALA A O 1
ATOM 1768 N N . VAL A 1 223 ? 15.006 9.981 12.694 1.00 65.50 223 VAL A N 1
ATOM 1769 C CA . VAL A 1 223 ? 13.689 10.574 12.430 1.00 65.50 223 VAL A CA 1
ATOM 1770 C C . VAL A 1 223 ? 13.798 12.098 12.348 1.00 65.50 223 VAL A C 1
ATOM 1772 O O . VAL A 1 223 ? 14.235 12.756 13.291 1.00 65.50 223 VAL A O 1
ATOM 1775 N N . ASN A 1 224 ? 13.357 12.687 11.234 1.00 78.75 224 ASN A N 1
ATOM 1776 C CA . ASN A 1 224 ? 13.071 14.116 11.207 1.00 78.75 224 ASN A CA 1
ATOM 1777 C C . ASN A 1 224 ? 11.682 14.352 11.818 1.00 78.75 224 ASN A C 1
ATOM 1779 O O . ASN A 1 224 ? 10.665 14.306 11.118 1.00 78.75 224 ASN A O 1
ATOM 1783 N N . ASP A 1 225 ? 11.646 14.599 13.131 1.00 82.19 225 ASP A N 1
ATOM 1784 C CA . ASP A 1 225 ? 10.415 14.835 13.897 1.00 82.19 225 ASP A CA 1
ATOM 1785 C C . ASP A 1 225 ? 9.517 15.898 13.258 1.00 82.19 225 ASP A C 1
ATOM 1787 O O . ASP A 1 225 ? 8.291 15.771 13.267 1.00 82.19 225 ASP A O 1
ATOM 1791 N N . HIS A 1 226 ? 10.116 16.937 12.670 1.00 84.38 226 HIS A N 1
ATOM 1792 C CA . HIS A 1 226 ? 9.378 18.019 12.033 1.00 84.38 226 HIS A CA 1
ATOM 1793 C C . HIS A 1 226 ? 8.614 17.528 10.799 1.00 84.38 226 HIS A C 1
ATOM 1795 O O . HIS A 1 226 ? 7.408 17.764 10.686 1.00 84.38 226 HIS A O 1
ATOM 1801 N N . ASP A 1 227 ? 9.283 16.793 9.909 1.00 84.75 227 ASP A N 1
ATOM 1802 C CA . ASP A 1 227 ? 8.673 16.278 8.680 1.00 84.75 227 ASP A CA 1
ATOM 1803 C C . ASP A 1 227 ? 7.603 15.231 8.991 1.00 84.75 227 ASP A C 1
ATOM 1805 O O . ASP A 1 227 ? 6.515 15.255 8.406 1.00 84.75 227 ASP A O 1
ATOM 1809 N N . MET A 1 228 ? 7.855 14.358 9.971 1.00 87.75 228 MET A N 1
ATOM 1810 C CA . MET A 1 228 ? 6.869 13.375 10.411 1.00 87.75 228 MET A CA 1
ATOM 1811 C C . MET A 1 228 ? 5.652 14.044 11.062 1.00 87.75 228 MET A C 1
ATOM 1813 O O . MET A 1 228 ? 4.506 13.687 10.769 1.00 87.75 228 MET A O 1
ATOM 1817 N N . GLN A 1 229 ? 5.864 15.061 11.899 1.00 89.56 229 GLN A N 1
ATOM 1818 C CA . GLN A 1 229 ? 4.772 15.824 12.492 1.00 89.56 229 GLN A CA 1
ATOM 1819 C C . GLN A 1 229 ? 3.945 16.540 11.419 1.00 89.56 229 GLN A C 1
ATOM 1821 O O . GLN A 1 229 ? 2.713 16.504 11.482 1.00 89.56 229 GLN A O 1
ATOM 1826 N N . HIS A 1 230 ? 4.590 17.139 10.415 1.00 89.38 230 HIS A N 1
ATOM 1827 C CA . HIS A 1 230 ? 3.911 17.744 9.271 1.00 89.38 230 HIS A CA 1
ATOM 1828 C C . HIS A 1 230 ? 3.117 16.719 8.461 1.00 89.38 230 HIS A C 1
ATOM 1830 O O . HIS A 1 230 ? 1.959 16.977 8.121 1.00 89.38 230 HIS A O 1
ATOM 1836 N N . PHE A 1 231 ? 3.698 15.548 8.202 1.00 91.44 231 PHE A N 1
ATOM 1837 C CA . PHE A 1 231 ? 3.033 14.449 7.512 1.00 91.44 231 PHE A CA 1
ATOM 1838 C C . PHE A 1 231 ? 1.769 14.007 8.255 1.00 91.44 231 PHE A C 1
ATOM 1840 O O . PHE A 1 231 ? 0.671 14.047 7.698 1.00 91.44 231 PHE A O 1
ATOM 1847 N N . VAL A 1 232 ? 1.886 13.667 9.539 1.00 92.31 232 VAL A N 1
ATOM 1848 C CA . VAL A 1 232 ? 0.743 13.216 10.344 1.00 92.31 232 VAL A CA 1
ATOM 1849 C C . VAL A 1 232 ? -0.298 14.325 10.522 1.00 92.31 232 VAL A C 1
ATOM 1851 O O . VAL A 1 232 ? -1.499 14.049 10.486 1.00 92.31 232 VAL A O 1
ATOM 1854 N N . HIS A 1 233 ? 0.127 15.584 10.665 1.00 91.81 233 HIS A N 1
ATOM 1855 C CA . HIS A 1 233 ? -0.786 16.724 10.722 1.00 91.81 233 HIS A CA 1
ATOM 1856 C C . HIS A 1 233 ? -1.582 16.882 9.423 1.00 91.81 233 HIS A C 1
ATOM 1858 O O . HIS A 1 233 ? -2.795 17.074 9.473 1.00 91.81 233 HIS A O 1
ATOM 1864 N N . ALA A 1 234 ? -0.940 16.732 8.263 1.00 92.88 234 ALA A N 1
ATOM 1865 C CA . ALA A 1 234 ? -1.623 16.788 6.973 1.00 92.88 234 ALA A CA 1
ATOM 1866 C C . ALA A 1 234 ? -2.655 15.659 6.804 1.00 92.88 234 ALA A C 1
ATOM 1868 O O . ALA A 1 234 ? -3.683 15.859 6.158 1.00 92.88 234 ALA A O 1
ATOM 1869 N N . LEU A 1 235 ? -2.420 14.493 7.418 1.00 92.81 235 LEU A N 1
ATOM 1870 C CA . LEU A 1 235 ? -3.368 13.376 7.404 1.00 92.81 235 LEU A CA 1
ATOM 1871 C C . LEU A 1 235 ? -4.482 13.493 8.455 1.00 92.81 235 LEU A C 1
ATOM 1873 O O . LEU A 1 235 ? -5.464 12.749 8.375 1.00 92.81 235 LEU A O 1
ATOM 1877 N N . TRP A 1 236 ? -4.372 14.420 9.415 1.00 91.62 236 TRP A N 1
ATOM 1878 C CA . TRP A 1 236 ? -5.280 14.550 10.563 1.00 91.62 236 TRP A CA 1
ATOM 1879 C C . TRP A 1 236 ? -6.774 14.420 10.222 1.00 91.62 236 TRP A C 1
ATOM 1881 O O . TRP A 1 236 ? -7.452 13.643 10.902 1.00 91.62 236 TRP A O 1
ATOM 1891 N N . PRO A 1 237 ? -7.321 15.112 9.195 1.00 89.56 237 PRO A N 1
ATOM 1892 C CA . PRO A 1 237 ? -8.755 15.050 8.901 1.00 89.56 237 PRO A CA 1
ATOM 1893 C C . PRO A 1 237 ? -9.240 13.630 8.593 1.00 89.56 237 PRO A C 1
ATOM 1895 O O . PRO A 1 237 ? -10.376 13.274 8.896 1.00 89.56 237 PRO A O 1
ATOM 1898 N N . MET A 1 238 ? -8.367 12.809 8.010 1.00 90.69 238 MET A N 1
ATOM 1899 C CA . MET A 1 238 ? -8.668 11.438 7.605 1.00 90.69 238 MET A CA 1
ATOM 1900 C C . MET A 1 238 ? -8.516 10.463 8.772 1.00 90.69 238 MET A C 1
ATOM 1902 O O . MET A 1 238 ? -9.306 9.526 8.890 1.00 90.69 238 MET A O 1
ATOM 1906 N N . LEU A 1 239 ? -7.542 10.709 9.659 1.00 92.94 239 LEU A N 1
ATOM 1907 C CA . LEU A 1 239 ? -7.263 9.868 10.831 1.00 92.94 239 LEU A CA 1
ATOM 1908 C C . LEU A 1 239 ? -8.472 9.744 11.769 1.00 92.94 239 LEU A C 1
ATOM 1910 O O . LEU A 1 239 ? -8.657 8.703 12.392 1.00 92.94 239 LEU A O 1
ATOM 1914 N N . GLN A 1 240 ? -9.361 10.741 11.786 1.00 91.56 240 GLN A N 1
ATOM 1915 C CA . GLN A 1 240 ? -10.606 10.698 12.560 1.00 91.56 240 GLN A CA 1
ATOM 1916 C C . GLN A 1 240 ? -11.527 9.527 12.170 1.00 91.56 240 GLN A C 1
ATOM 1918 O O . GLN A 1 240 ? -12.285 9.040 13.005 1.00 91.56 240 GLN A O 1
ATOM 1923 N N . ASN A 1 241 ? -11.451 9.052 10.922 1.00 93.25 241 ASN A N 1
ATOM 1924 C CA . ASN A 1 241 ? -12.288 7.972 10.387 1.00 93.25 241 ASN A CA 1
ATOM 1925 C C . ASN A 1 241 ? -11.534 6.638 10.241 1.00 93.25 241 ASN A C 1
ATOM 1927 O O . ASN A 1 241 ? -12.093 5.660 9.732 1.00 93.25 241 ASN A O 1
ATOM 1931 N N . VAL A 1 242 ? -10.269 6.578 10.669 1.00 96.62 242 VAL A N 1
ATOM 1932 C CA . VAL A 1 242 ? -9.469 5.349 10.637 1.00 96.62 242 VAL A CA 1
ATOM 1933 C C . VAL A 1 242 ? -9.911 4.421 11.762 1.00 96.62 242 VAL A C 1
ATOM 1935 O O . VAL A 1 242 ? -9.816 4.760 12.939 1.00 96.62 242 VAL A O 1
ATOM 1938 N N . HIS A 1 243 ? -10.381 3.238 11.372 1.00 96.62 243 HIS A N 1
ATOM 1939 C CA . HIS A 1 243 ? -10.783 2.164 12.282 1.00 96.62 243 HIS A CA 1
ATOM 1940 C C . HIS A 1 243 ? -9.712 1.080 12.376 1.00 96.62 243 HIS A C 1
ATOM 1942 O O . HIS A 1 243 ? -9.584 0.426 13.408 1.00 96.62 243 HIS A O 1
ATOM 1948 N N . LYS A 1 244 ? -8.914 0.906 11.318 1.00 97.75 244 LYS A N 1
ATOM 1949 C CA . LYS A 1 244 ? -7.788 -0.026 11.286 1.00 97.75 244 LYS A CA 1
ATOM 1950 C C . LYS A 1 244 ? -6.516 0.710 10.909 1.00 97.75 244 LYS A C 1
ATOM 1952 O O . LYS A 1 244 ? -6.435 1.299 9.835 1.00 97.75 244 LYS A O 1
ATOM 1957 N N . LEU A 1 245 ? -5.521 0.637 11.780 1.00 96.94 245 LEU A N 1
ATOM 1958 C CA . LEU A 1 245 ? -4.195 1.181 11.543 1.00 96.94 245 LEU A CA 1
ATOM 1959 C C . LEU A 1 245 ? -3.161 0.069 11.681 1.00 96.94 245 LEU A C 1
ATOM 1961 O O . LEU A 1 245 ? -3.067 -0.591 12.714 1.00 96.94 245 LEU A O 1
ATOM 1965 N N . SER A 1 246 ? -2.370 -0.124 10.636 1.00 95.69 246 SER A N 1
ATOM 1966 C CA . SER A 1 246 ? -1.141 -0.901 10.699 1.00 95.69 246 SER A CA 1
ATOM 1967 C C . SER A 1 246 ? 0.017 0.056 10.500 1.00 95.69 246 SER A C 1
ATOM 1969 O O . SER A 1 246 ? 0.024 0.779 9.512 1.00 95.69 246 SER A O 1
ATOM 1971 N N . ILE A 1 247 ? 0.998 0.039 11.390 1.00 93.06 247 ILE A N 1
ATOM 1972 C CA . ILE A 1 247 ? 2.244 0.782 11.215 1.00 93.06 247 ILE A CA 1
ATOM 1973 C C . ILE A 1 247 ? 3.375 -0.229 11.291 1.00 93.06 247 ILE A C 1
ATOM 1975 O O . ILE A 1 247 ? 3.430 -1.028 12.229 1.00 93.06 247 ILE A O 1
ATOM 1979 N N . GLY A 1 248 ? 4.257 -0.214 10.304 1.00 90.69 248 GLY A N 1
ATOM 1980 C CA . GLY A 1 248 ? 5.559 -0.829 10.433 1.00 90.69 248 GLY A CA 1
ATOM 1981 C C . GLY A 1 248 ? 6.674 0.171 10.191 1.00 90.69 248 GLY A C 1
ATOM 1982 O O . GLY A 1 248 ? 6.540 1.017 9.316 1.00 90.69 248 GLY A O 1
ATOM 1983 N N . ALA A 1 249 ? 7.739 0.057 10.970 1.00 87.12 249 ALA A N 1
ATOM 1984 C CA . ALA A 1 249 ? 8.947 0.878 10.912 1.00 87.12 249 ALA A CA 1
ATOM 1985 C C . ALA A 1 249 ? 10.071 0.135 11.644 1.00 87.12 249 ALA A C 1
ATOM 1987 O O . ALA A 1 249 ? 9.758 -0.794 12.401 1.00 87.12 249 ALA A O 1
ATOM 1988 N N . TYR A 1 250 ? 11.333 0.537 11.482 1.00 81.38 250 TYR A N 1
ATOM 1989 C CA . TYR A 1 250 ? 12.397 -0.010 12.326 1.00 81.38 250 TYR A CA 1
ATOM 1990 C C . TYR A 1 250 ? 12.237 0.483 13.769 1.00 81.38 250 TYR A C 1
ATOM 1992 O O . TYR A 1 250 ? 12.008 -0.331 14.668 1.00 81.38 250 TYR A O 1
ATOM 2000 N N . TRP A 1 251 ? 12.166 1.802 13.971 1.00 80.69 251 TRP A N 1
ATOM 2001 C CA . TRP A 1 251 ? 11.981 2.430 15.286 1.00 80.69 251 TRP A CA 1
ATOM 2002 C C . TRP A 1 251 ? 10.517 2.800 15.551 1.00 80.69 251 TRP A C 1
ATOM 2004 O O . TRP A 1 251 ? 10.142 3.955 15.732 1.00 80.69 251 TRP A O 1
ATOM 2014 N N . ILE A 1 252 ? 9.632 1.798 15.553 1.00 82.00 252 ILE A N 1
ATOM 2015 C CA . ILE A 1 252 ? 8.172 2.004 15.592 1.00 82.00 252 ILE A CA 1
ATOM 2016 C C . ILE A 1 252 ? 7.678 2.922 16.728 1.00 82.00 252 ILE A C 1
ATOM 2018 O O . ILE A 1 252 ? 6.698 3.649 16.544 1.00 82.00 252 ILE A O 1
ATOM 2022 N N . PHE A 1 253 ? 8.339 2.908 17.886 1.00 81.88 253 PHE A N 1
ATOM 2023 C CA . PHE A 1 253 ? 7.938 3.679 19.065 1.00 81.88 253 PHE A CA 1
ATOM 2024 C C . PHE A 1 253 ? 8.201 5.170 18.946 1.00 81.88 253 PHE A C 1
ATOM 2026 O O . PHE A 1 253 ? 7.417 5.941 19.500 1.00 81.88 253 PHE A O 1
ATOM 2033 N N . ASP A 1 254 ? 9.198 5.570 18.162 1.00 83.06 254 ASP A N 1
ATOM 2034 C CA . ASP A 1 254 ? 9.473 6.978 17.876 1.00 83.06 254 ASP A CA 1
ATOM 2035 C C . ASP A 1 254 ? 8.314 7.598 17.090 1.00 83.06 254 ASP A C 1
ATOM 2037 O O . ASP A 1 254 ? 8.001 8.780 17.223 1.00 83.06 254 ASP A O 1
ATOM 2041 N N . TYR A 1 255 ? 7.577 6.769 16.342 1.00 87.06 255 TYR A N 1
ATOM 2042 C CA . TYR A 1 255 ? 6.465 7.220 15.519 1.00 87.06 255 TYR A CA 1
ATOM 2043 C C . TYR A 1 255 ? 5.114 7.278 16.239 1.00 87.06 255 TYR A C 1
ATOM 2045 O O . TYR A 1 255 ? 4.241 8.065 15.855 1.00 87.06 255 TYR A O 1
ATOM 2053 N N . LEU A 1 256 ? 4.899 6.469 17.281 1.00 89.31 256 LEU A N 1
ATOM 2054 C CA . LEU A 1 256 ? 3.610 6.412 17.986 1.00 89.31 256 LEU A CA 1
ATOM 2055 C C . LEU A 1 256 ? 3.159 7.763 18.579 1.00 89.31 256 LEU A C 1
ATOM 2057 O O . LEU A 1 256 ? 1.971 8.090 18.441 1.00 89.31 256 LEU A O 1
ATOM 2061 N N . PRO A 1 257 ? 4.039 8.585 19.195 1.00 90.19 257 PRO A N 1
ATOM 2062 C CA . PRO A 1 257 ? 3.666 9.891 19.736 1.00 90.19 257 PRO A CA 1
ATOM 2063 C C . PRO A 1 257 ? 2.989 10.809 18.715 1.00 90.19 257 PRO A C 1
ATOM 2065 O O . PRO A 1 257 ? 2.049 11.528 19.072 1.00 90.19 257 PRO A O 1
ATOM 2068 N N . PHE A 1 258 ? 3.378 10.747 17.435 1.00 90.94 258 PHE A N 1
ATOM 2069 C CA . PHE A 1 258 ? 2.768 11.586 16.402 1.00 90.94 258 PHE A CA 1
ATOM 2070 C C . PHE A 1 258 ? 1.292 11.256 16.182 1.00 90.94 258 PHE A C 1
ATOM 2072 O O . PHE A 1 258 ? 0.516 12.159 15.877 1.00 90.94 258 PHE A O 1
ATOM 2079 N N . PHE A 1 259 ? 0.861 10.013 16.402 1.00 91.88 259 PHE A N 1
ATOM 2080 C CA . PHE A 1 259 ? -0.530 9.583 16.221 1.00 91.88 259 PHE A CA 1
ATOM 2081 C C . PHE A 1 259 ? -1.390 9.693 17.492 1.00 91.88 259 PHE A C 1
ATOM 2083 O O . PHE A 1 259 ? -2.613 9.536 17.424 1.00 91.88 259 PHE A O 1
ATOM 2090 N N . GLY A 1 260 ? -0.786 10.005 18.644 1.00 88.19 260 GLY A N 1
ATOM 2091 C CA . GLY A 1 260 ? -1.486 10.126 19.925 1.00 88.19 260 GLY A CA 1
ATOM 2092 C C . GLY A 1 260 ? -2.671 11.098 19.864 1.00 88.19 260 GLY A C 1
ATOM 2093 O O . GLY A 1 260 ? -2.534 12.240 19.413 1.00 88.19 260 GLY A O 1
ATOM 2094 N N . GLY A 1 261 ? -3.847 10.625 20.292 1.00 88.38 261 GLY A N 1
ATOM 2095 C CA . GLY A 1 261 ? -5.090 11.406 20.341 1.00 88.38 261 GLY A CA 1
ATOM 2096 C C . GLY A 1 261 ? -5.728 11.726 18.982 1.00 88.38 261 GLY A C 1
ATOM 2097 O O . GLY A 1 261 ? -6.711 12.460 18.941 1.00 88.38 261 GLY A O 1
ATOM 2098 N N . LYS A 1 262 ? -5.195 11.203 17.866 1.00 92.50 262 LYS A N 1
ATOM 2099 C CA . LYS A 1 262 ? -5.670 11.521 16.500 1.00 92.50 262 LYS A CA 1
ATOM 2100 C C . LYS A 1 262 ? -6.610 10.473 15.901 1.00 92.50 262 LYS A C 1
ATOM 2102 O O . LYS A 1 262 ? -7.101 10.662 14.793 1.00 92.50 262 LYS A O 1
ATOM 2107 N N . LEU A 1 263 ? -6.823 9.365 16.610 1.00 94.69 263 LEU A N 1
ATOM 2108 C CA . LEU A 1 263 ? -7.478 8.151 16.114 1.00 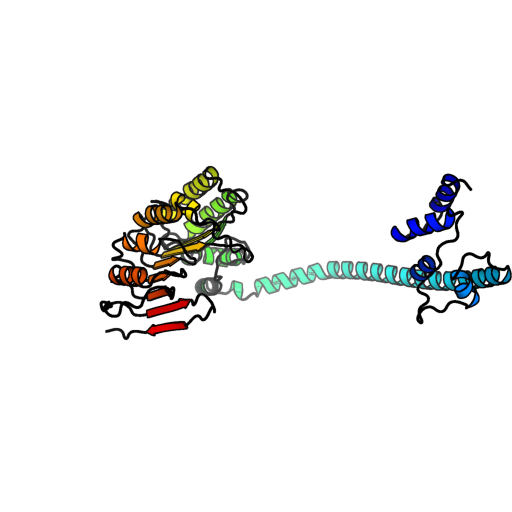94.69 263 LEU A CA 1
ATOM 2109 C C . LEU A 1 263 ? -8.637 7.722 17.042 1.00 94.69 263 LEU A C 1
ATOM 2111 O O . LEU A 1 263 ? -8.601 6.632 17.612 1.00 94.69 263 LEU A O 1
ATOM 2115 N N . PRO A 1 264 ? -9.672 8.561 17.234 1.00 93.75 264 PRO A N 1
ATOM 2116 C CA . PRO A 1 264 ? -10.735 8.305 18.215 1.00 93.75 264 PRO A CA 1
ATOM 2117 C C . PRO A 1 264 ? -11.633 7.101 17.878 1.00 93.75 264 PRO A C 1
ATOM 2119 O O . PRO A 1 264 ? -12.385 6.627 18.729 1.00 93.75 264 PRO A O 1
ATOM 2122 N N . ASN A 1 265 ? -11.592 6.619 16.632 1.00 94.50 265 ASN A N 1
ATOM 2123 C CA . ASN A 1 265 ? -12.401 5.501 16.143 1.00 94.50 265 ASN A CA 1
ATOM 2124 C C . ASN A 1 265 ? -11.593 4.218 15.905 1.00 94.50 265 ASN A C 1
ATOM 2126 O O . ASN A 1 265 ? -12.092 3.296 15.267 1.00 94.50 265 ASN A O 1
ATOM 2130 N N . LEU A 1 266 ? -10.358 4.148 16.410 1.00 96.38 266 LEU A N 1
ATOM 2131 C CA . LEU A 1 266 ? -9.481 3.005 16.192 1.00 96.38 266 LEU A CA 1
ATOM 2132 C C . LEU A 1 266 ? -9.998 1.745 16.898 1.00 96.38 266 LEU A C 1
ATOM 2134 O O . LEU A 1 266 ? -10.089 1.702 18.122 1.00 96.38 266 LEU A O 1
ATOM 2138 N N . GLU A 1 267 ? -10.271 0.702 16.117 1.00 96.44 267 GLU A N 1
ATOM 2139 C CA . GLU A 1 267 ? -10.706 -0.615 16.595 1.00 96.44 267 GLU A CA 1
ATOM 2140 C C . GLU A 1 267 ? -9.640 -1.697 16.380 1.00 96.44 267 GLU A C 1
ATOM 2142 O O . GLU A 1 267 ? -9.583 -2.669 17.134 1.00 96.44 267 GLU A O 1
ATOM 2147 N N . VAL A 1 268 ? -8.781 -1.538 15.371 1.00 97.31 268 VAL A N 1
ATOM 2148 C CA . VAL A 1 268 ? -7.732 -2.499 15.015 1.00 97.31 268 VAL A CA 1
ATOM 2149 C C . VAL A 1 268 ? -6.388 -1.787 14.939 1.00 97.31 268 VAL A C 1
ATOM 2151 O O . VAL A 1 268 ? -6.201 -0.906 14.101 1.00 97.31 268 VAL A O 1
ATOM 2154 N N . LEU A 1 269 ? -5.432 -2.210 15.762 1.00 95.62 269 LEU A N 1
ATOM 2155 C CA . LEU A 1 269 ? -4.050 -1.746 15.714 1.00 95.62 269 LEU A CA 1
ATOM 2156 C C . LEU A 1 269 ? -3.109 -2.910 15.411 1.00 95.62 269 LEU A C 1
ATOM 2158 O O . LEU A 1 269 ? -3.178 -3.971 16.030 1.00 95.62 269 LEU A O 1
ATOM 2162 N N . THR A 1 270 ? -2.194 -2.702 14.473 1.00 94.62 270 THR A N 1
ATOM 2163 C CA . THR A 1 270 ? -1.094 -3.625 14.189 1.00 94.62 270 THR A CA 1
ATOM 2164 C C . THR A 1 270 ? 0.220 -2.861 14.166 1.00 94.62 270 THR A C 1
ATOM 2166 O O . THR A 1 270 ? 0.400 -1.977 13.335 1.00 94.62 270 THR A O 1
ATOM 2169 N N . LEU A 1 271 ? 1.140 -3.209 15.060 1.00 91.69 271 LEU A N 1
ATOM 2170 C CA . LEU A 1 271 ? 2.481 -2.635 15.117 1.00 91.69 271 LEU A CA 1
ATOM 2171 C C . LEU A 1 271 ? 3.496 -3.686 14.671 1.00 91.69 271 LEU A C 1
ATOM 2173 O O . LEU A 1 271 ? 3.574 -4.768 15.260 1.00 91.69 271 LEU A O 1
ATOM 2177 N N . LYS A 1 272 ? 4.248 -3.373 13.614 1.00 87.38 272 LYS A N 1
ATOM 2178 C CA . LYS A 1 272 ? 5.252 -4.257 13.015 1.00 87.38 272 LYS A CA 1
ATOM 2179 C C . LYS A 1 272 ? 6.627 -3.612 13.080 1.00 87.38 272 LYS A C 1
ATOM 2181 O O . LYS A 1 272 ? 6.927 -2.727 12.292 1.00 87.38 272 LYS A O 1
ATOM 2186 N N . CYS A 1 273 ? 7.485 -4.067 13.979 1.00 77.38 273 CYS A N 1
ATOM 2187 C CA . CYS A 1 273 ? 8.882 -3.656 13.912 1.00 77.38 273 CYS A CA 1
ATOM 2188 C C . CYS A 1 273 ? 9.530 -4.336 12.690 1.00 77.38 273 CYS A C 1
ATOM 2190 O O . CYS A 1 273 ? 9.494 -5.563 12.547 1.00 77.38 273 CYS A O 1
ATOM 2192 N N . MET A 1 274 ? 10.061 -3.543 11.771 1.00 74.25 274 MET A N 1
ATOM 2193 C CA . MET A 1 274 ? 10.951 -4.013 10.715 1.00 74.25 274 MET A CA 1
ATOM 2194 C C . MET A 1 274 ? 12.333 -4.125 11.351 1.00 74.25 274 MET A C 1
ATOM 2196 O O . MET A 1 274 ? 12.710 -3.289 12.149 1.00 74.25 274 MET A O 1
ATOM 2200 N N . ALA A 1 275 ? 13.078 -5.177 11.087 1.00 63.25 275 ALA A N 1
ATOM 2201 C CA . ALA A 1 275 ? 14.480 -5.238 11.474 1.00 63.25 275 ALA A CA 1
ATOM 2202 C C . ALA A 1 275 ? 15.205 -5.694 10.231 1.00 63.25 275 ALA A C 1
ATOM 2204 O O . ALA A 1 275 ? 14.623 -6.488 9.478 1.00 63.25 275 ALA A O 1
ATOM 2205 N N . PRO A 1 276 ? 16.426 -5.201 10.011 1.00 56.00 276 PRO A N 1
ATOM 2206 C CA . PRO A 1 276 ? 17.253 -5.747 8.960 1.00 56.00 276 PRO A CA 1
ATOM 2207 C C . PRO A 1 276 ? 17.397 -7.250 9.216 1.00 56.00 276 PRO A C 1
ATOM 2209 O O . PRO A 1 276 ? 17.610 -7.667 10.355 1.00 56.00 276 PRO A O 1
ATOM 2212 N N . ASP A 1 277 ? 17.252 -8.056 8.163 1.00 50.38 277 ASP A N 1
ATOM 2213 C CA . ASP A 1 277 ? 17.324 -9.524 8.234 1.00 50.38 277 ASP A CA 1
ATOM 2214 C C . ASP A 1 277 ? 18.666 -10.038 8.812 1.00 50.38 277 ASP A C 1
ATOM 2216 O O . ASP A 1 277 ? 18.768 -11.213 9.158 1.00 50.38 277 ASP A O 1
ATOM 2220 N N . ASP A 1 278 ? 19.663 -9.159 8.998 1.00 46.12 278 ASP A N 1
ATOM 2221 C CA . ASP A 1 278 ? 21.056 -9.527 9.248 1.00 46.12 278 ASP A CA 1
ATOM 2222 C C . ASP A 1 278 ? 21.682 -9.028 10.566 1.00 46.12 278 ASP A C 1
ATOM 2224 O O . ASP A 1 278 ? 22.873 -9.268 10.763 1.00 46.12 278 ASP A O 1
ATOM 2228 N N . GLN A 1 279 ? 20.969 -8.370 11.495 1.00 46.06 279 GLN A N 1
ATOM 2229 C CA . GLN A 1 279 ? 21.583 -8.016 12.792 1.00 46.06 279 GLN A CA 1
ATOM 2230 C C . GLN A 1 279 ? 20.666 -8.201 14.008 1.00 46.06 279 GLN A C 1
ATOM 2232 O O . GLN A 1 279 ? 19.611 -7.582 14.130 1.00 46.06 279 GLN A O 1
ATOM 2237 N N . GLU A 1 280 ? 21.145 -9.022 14.949 1.00 44.81 280 GLU A N 1
ATOM 2238 C CA . GLU A 1 280 ? 20.717 -9.133 16.350 1.00 44.81 280 GLU A CA 1
ATOM 2239 C C . GLU A 1 280 ? 21.060 -7.856 17.143 1.00 44.81 280 GLU A C 1
ATOM 2241 O O . GLU A 1 280 ? 21.688 -7.908 18.198 1.00 44.81 280 GLU A O 1
ATOM 2246 N N . THR A 1 281 ? 20.711 -6.672 16.639 1.00 46.19 281 THR A N 1
ATOM 2247 C CA . THR A 1 281 ? 20.936 -5.435 17.392 1.00 46.19 281 THR A CA 1
ATOM 2248 C C . THR A 1 281 ? 19.721 -5.172 18.273 1.00 46.19 281 THR A C 1
ATOM 2250 O O . THR A 1 281 ? 18.833 -4.393 17.936 1.00 46.19 281 THR A O 1
ATOM 2253 N N . GLU A 1 282 ? 19.686 -5.855 19.418 1.00 49.81 282 GLU A N 1
ATOM 2254 C CA . GLU A 1 282 ? 18.831 -5.557 20.575 1.00 49.81 282 GLU A CA 1
ATOM 2255 C C . GLU A 1 282 ? 19.221 -4.205 21.208 1.00 49.81 282 GLU A C 1
ATOM 2257 O O . GLU A 1 282 ? 19.648 -4.122 22.357 1.00 49.81 282 GLU A O 1
ATOM 2262 N N . LEU A 1 283 ? 19.116 -3.110 20.457 1.00 52.44 283 LEU A N 1
ATOM 2263 C CA . LEU A 1 283 ? 19.169 -1.764 21.027 1.00 52.44 283 LEU A CA 1
ATOM 2264 C C . LEU A 1 283 ? 17.744 -1.353 21.381 1.00 52.44 283 LEU A C 1
ATOM 2266 O O . LEU A 1 283 ? 17.130 -0.548 20.690 1.00 52.44 283 LEU A O 1
ATOM 2270 N N . PHE A 1 284 ? 17.204 -1.948 22.442 1.00 53.94 284 PHE A N 1
ATOM 2271 C CA . PHE A 1 284 ? 15.957 -1.471 23.029 1.00 53.94 284 PHE A CA 1
ATOM 2272 C C . PHE A 1 284 ? 16.191 -0.082 23.623 1.00 53.94 284 PHE A C 1
ATOM 2274 O O . PHE A 1 284 ? 17.133 0.113 24.396 1.00 53.94 284 PHE A O 1
ATOM 2281 N N . MET A 1 285 ? 15.346 0.885 23.277 1.00 58.06 285 MET A N 1
ATOM 2282 C CA . MET A 1 285 ? 15.364 2.193 23.932 1.00 58.06 285 MET A CA 1
ATOM 2283 C C . MET A 1 285 ? 14.466 2.173 25.177 1.00 58.06 285 MET A C 1
ATOM 2285 O O . MET A 1 285 ? 13.337 1.685 25.139 1.00 58.06 285 MET A O 1
ATOM 2289 N N . ASP A 1 286 ? 14.931 2.756 26.286 1.00 59.72 286 ASP A N 1
ATOM 2290 C CA . ASP A 1 286 ? 14.220 2.728 27.578 1.00 59.72 286 ASP A CA 1
ATOM 2291 C C . ASP A 1 286 ? 12.808 3.379 27.549 1.00 59.72 286 ASP A C 1
ATOM 2293 O O . ASP A 1 286 ? 11.986 3.094 28.423 1.00 59.72 286 ASP A O 1
ATOM 2297 N N . ASP A 1 287 ? 12.489 4.241 26.566 1.00 71.56 287 ASP A N 1
ATOM 2298 C CA . ASP A 1 287 ? 11.209 4.988 26.491 1.00 71.56 287 ASP A CA 1
ATOM 2299 C C . ASP A 1 287 ? 10.122 4.326 25.612 1.00 71.56 287 ASP A C 1
ATOM 2301 O O . ASP A 1 287 ? 8.964 4.761 25.623 1.00 71.56 287 ASP A O 1
ATOM 2305 N N . GLU A 1 288 ? 10.436 3.245 24.885 1.00 76.44 288 GLU A N 1
ATOM 2306 C CA . GLU A 1 288 ? 9.461 2.496 24.065 1.00 76.44 288 GLU A CA 1
ATOM 2307 C C . GLU A 1 288 ? 8.181 2.102 24.827 1.00 76.44 288 GLU A C 1
ATOM 2309 O O . GLU A 1 288 ? 7.068 2.314 24.314 1.00 76.44 288 GLU A O 1
ATOM 2314 N N . PRO A 1 289 ? 8.280 1.596 26.074 1.00 77.44 289 PRO A N 1
ATOM 2315 C CA . PRO A 1 289 ? 7.114 1.184 26.835 1.00 77.44 289 PRO A CA 1
ATOM 2316 C C . PRO A 1 289 ? 6.187 2.392 27.108 1.00 77.44 289 PRO A C 1
ATOM 2318 O O . PRO A 1 289 ? 4.963 2.345 26.920 1.00 77.44 289 PRO A O 1
ATOM 2321 N N . ALA A 1 290 ? 6.760 3.532 27.494 1.00 83.00 290 ALA A N 1
ATOM 2322 C CA . ALA A 1 290 ? 5.993 4.739 27.770 1.00 83.00 290 ALA A CA 1
ATOM 2323 C C . ALA A 1 290 ? 5.357 5.322 26.497 1.00 83.00 290 ALA A C 1
ATOM 2325 O O . ALA A 1 290 ? 4.220 5.802 26.547 1.00 83.00 290 ALA A O 1
ATOM 2326 N N . ALA A 1 291 ? 6.033 5.254 25.345 1.00 86.00 291 ALA A N 1
ATOM 2327 C CA . ALA A 1 291 ? 5.468 5.661 24.059 1.00 86.00 291 ALA A CA 1
ATOM 2328 C C . ALA A 1 291 ? 4.212 4.849 23.703 1.00 86.00 291 ALA A C 1
ATOM 2330 O O . ALA A 1 291 ? 3.174 5.435 23.374 1.00 86.00 291 ALA A O 1
ATOM 2331 N N . LEU A 1 292 ? 4.266 3.522 23.866 1.00 86.50 292 LEU A N 1
ATOM 2332 C CA . LEU A 1 292 ? 3.115 2.646 23.651 1.00 86.50 292 LEU A CA 1
ATOM 2333 C C . LEU A 1 292 ? 1.960 2.978 24.602 1.00 86.50 292 LEU A C 1
ATOM 2335 O O . LEU A 1 292 ? 0.819 3.123 24.159 1.00 86.50 292 LEU A O 1
ATOM 2339 N N . PHE A 1 293 ? 2.242 3.166 25.894 1.00 86.62 293 PHE A N 1
ATOM 2340 C CA . PHE A 1 293 ? 1.228 3.555 26.877 1.00 86.62 293 PHE A CA 1
ATOM 2341 C C . PHE A 1 293 ? 0.564 4.897 26.513 1.00 86.62 293 PHE A C 1
ATOM 2343 O O . PHE A 1 293 ? -0.665 5.017 26.486 1.00 86.62 293 PHE A O 1
ATOM 2350 N N . ARG A 1 294 ? 1.368 5.916 26.175 1.00 88.62 294 ARG A N 1
ATOM 2351 C CA . ARG A 1 294 ? 0.888 7.253 25.776 1.00 88.62 294 ARG A CA 1
ATOM 2352 C C . ARG A 1 294 ? 0.024 7.217 24.518 1.00 88.62 294 ARG A C 1
ATOM 2354 O O . ARG A 1 294 ? -0.845 8.079 24.378 1.00 88.62 294 ARG A O 1
ATOM 2361 N N . PHE A 1 295 ? 0.256 6.259 23.626 1.00 90.25 295 PHE A N 1
ATOM 2362 C CA . PHE A 1 295 ? -0.565 6.038 22.443 1.00 90.25 295 PHE A CA 1
ATOM 2363 C C . PHE A 1 295 ? -1.878 5.322 22.788 1.00 90.25 295 PHE A C 1
ATOM 2365 O O . PHE A 1 295 ? -2.959 5.838 22.494 1.00 90.25 295 PHE A O 1
ATOM 2372 N N . LEU A 1 296 ? -1.797 4.169 23.463 1.00 89.25 296 LEU A N 1
ATOM 2373 C CA . LEU A 1 296 ? -2.949 3.303 23.738 1.00 89.25 296 LEU A CA 1
ATOM 2374 C C . LEU A 1 296 ? -3.983 3.936 24.674 1.00 89.25 296 LEU A C 1
ATOM 2376 O O . LEU A 1 296 ? -5.168 3.647 24.530 1.00 89.25 296 LEU A O 1
ATOM 2380 N N . ARG A 1 297 ? -3.586 4.860 25.562 1.00 88.50 297 ARG A N 1
ATOM 2381 C CA . ARG A 1 297 ? -4.531 5.570 26.450 1.00 88.50 297 ARG A CA 1
ATOM 2382 C C . ARG A 1 297 ? -5.629 6.352 25.721 1.00 88.50 297 ARG A C 1
ATOM 2384 O O . ARG A 1 297 ? -6.602 6.734 26.354 1.00 88.50 297 ARG A O 1
ATOM 2391 N N . PHE A 1 298 ? -5.462 6.627 24.426 1.00 87.44 298 PHE A N 1
ATOM 2392 C CA . PHE A 1 298 ? -6.464 7.308 23.600 1.00 87.44 298 PHE A CA 1
ATOM 2393 C C . PHE A 1 298 ? -7.304 6.345 22.744 1.00 87.44 298 PHE A C 1
ATOM 2395 O O . PHE A 1 298 ? -8.233 6.783 22.069 1.00 87.44 298 PHE A O 1
ATOM 2402 N N . ALA A 1 299 ? -6.980 5.050 22.735 1.00 88.88 299 ALA A N 1
ATOM 2403 C CA . ALA A 1 299 ? -7.600 4.039 21.882 1.00 88.88 299 ALA A CA 1
ATOM 2404 C C . ALA A 1 299 ? -8.697 3.258 22.632 1.00 88.88 299 ALA A C 1
ATOM 2406 O O . ALA A 1 299 ? -8.663 2.035 22.727 1.00 88.88 299 ALA A O 1
ATOM 2407 N N . GLU A 1 300 ? -9.696 3.961 23.171 1.00 87.88 300 GLU A N 1
ATOM 2408 C CA . GLU A 1 300 ? -10.750 3.364 24.016 1.00 87.88 300 GLU A CA 1
ATOM 2409 C C . GLU A 1 300 ? -11.631 2.335 23.278 1.00 87.88 300 GLU A C 1
ATOM 2411 O O . GLU A 1 300 ? -12.193 1.421 23.885 1.00 87.88 300 GLU A O 1
ATOM 2416 N N . LYS A 1 301 ? -11.742 2.457 21.950 1.00 92.38 301 LYS A N 1
ATOM 2417 C CA . LYS A 1 301 ? -12.523 1.550 21.093 1.00 92.38 301 LYS A CA 1
ATOM 2418 C C . LYS A 1 301 ? -11.725 0.349 20.583 1.00 92.38 301 LYS A C 1
ATOM 2420 O O . LYS A 1 301 ? -12.256 -0.424 19.787 1.00 92.38 301 LYS A O 1
ATOM 2425 N N . LEU A 1 302 ? -10.476 0.177 21.018 1.00 93.62 302 LEU A N 1
ATOM 2426 C CA . LEU A 1 302 ? -9.599 -0.865 20.499 1.00 93.62 302 LEU A CA 1
ATOM 2427 C C . LEU A 1 302 ? -10.142 -2.265 20.824 1.00 93.62 302 LEU A C 1
ATOM 2429 O O . LEU A 1 302 ? -10.332 -2.630 21.980 1.00 93.62 302 LEU A O 1
ATOM 2433 N N . ARG A 1 303 ? -10.360 -3.067 19.781 1.00 94.56 303 ARG A N 1
ATOM 2434 C CA . ARG A 1 303 ? -10.868 -4.445 19.860 1.00 94.56 303 ARG A CA 1
ATOM 2435 C C . ARG A 1 303 ? -9.820 -5.476 19.482 1.00 94.56 303 ARG A C 1
ATOM 2437 O O . ARG A 1 303 ? -9.890 -6.606 19.965 1.00 94.56 303 ARG A O 1
ATOM 2444 N N . HIS A 1 304 ? -8.885 -5.103 18.614 1.00 96.12 304 HIS A N 1
ATOM 2445 C CA . HIS A 1 304 ? -7.867 -5.990 18.073 1.00 96.12 304 HIS A CA 1
ATOM 2446 C C . HIS A 1 304 ? -6.496 -5.323 18.165 1.00 96.12 304 HIS A C 1
ATOM 2448 O O . HIS A 1 304 ? -6.285 -4.256 17.588 1.00 96.12 304 HIS A O 1
ATOM 2454 N N . LEU A 1 305 ? -5.560 -5.969 18.856 1.00 93.50 305 LEU A N 1
ATOM 2455 C CA . LEU A 1 305 ? -4.180 -5.512 18.986 1.00 93.50 305 LEU A CA 1
ATOM 2456 C C . LEU A 1 305 ? -3.213 -6.601 18.515 1.00 93.50 305 LEU A C 1
ATOM 2458 O O . LEU A 1 305 ? -3.287 -7.748 18.959 1.00 93.50 305 LEU A O 1
ATOM 2462 N N . VAL A 1 306 ? -2.297 -6.233 17.622 1.00 92.50 306 VAL A N 1
ATOM 2463 C CA . VAL A 1 306 ? -1.214 -7.099 17.146 1.00 92.50 306 VAL A CA 1
ATOM 2464 C C . VAL A 1 306 ? 0.124 -6.402 17.361 1.00 92.50 306 VAL A C 1
ATOM 2466 O O . VAL A 1 306 ? 0.339 -5.306 16.846 1.00 92.50 306 VAL A O 1
ATOM 2469 N N . LEU A 1 307 ? 1.021 -7.066 18.086 1.00 88.88 307 LEU A N 1
ATOM 2470 C CA . LEU A 1 307 ? 2.400 -6.656 18.338 1.00 88.88 307 LEU A CA 1
ATOM 2471 C C . LEU A 1 307 ? 3.324 -7.729 17.735 1.00 88.88 307 LEU A C 1
ATOM 2473 O O . LEU A 1 307 ? 3.391 -8.854 18.236 1.00 88.88 307 LEU A O 1
ATOM 2477 N N . ASP A 1 308 ? 3.957 -7.413 16.600 1.00 80.00 308 ASP A N 1
ATOM 2478 C CA . ASP A 1 308 ? 4.664 -8.384 15.742 1.00 80.00 308 ASP A CA 1
ATOM 2479 C C . ASP A 1 308 ? 6.078 -8.752 16.232 1.00 80.00 308 ASP A C 1
ATOM 2481 O O . ASP A 1 308 ? 6.655 -9.728 15.760 1.00 80.00 308 ASP A O 1
ATOM 2485 N N . ARG A 1 309 ? 6.635 -7.994 17.185 1.00 70.50 309 ARG A N 1
ATOM 2486 C CA . ARG A 1 309 ? 7.969 -8.208 17.770 1.00 70.50 309 ARG A CA 1
ATOM 2487 C C . ARG A 1 309 ? 7.986 -8.027 19.291 1.00 70.50 309 ARG A C 1
ATOM 2489 O O . ARG A 1 309 ? 7.021 -7.476 19.827 1.00 70.50 309 ARG A O 1
ATOM 2496 N N . PRO A 1 310 ? 9.063 -8.477 19.968 1.00 59.69 310 PRO A N 1
ATOM 2497 C CA . PRO A 1 310 ? 9.325 -8.180 21.370 1.00 59.69 310 PRO A CA 1
ATOM 2498 C C . PRO A 1 310 ? 9.361 -6.683 21.659 1.00 59.69 310 PRO A C 1
ATOM 2500 O O . PRO A 1 310 ? 10.055 -5.946 20.972 1.00 59.69 310 PRO A O 1
ATOM 2503 N N . ILE A 1 311 ? 8.616 -6.252 22.675 1.00 64.62 311 ILE A N 1
ATOM 2504 C CA . ILE A 1 311 ? 8.639 -4.901 23.233 1.00 64.62 311 ILE A CA 1
ATOM 2505 C C . ILE A 1 311 ? 8.852 -5.062 24.741 1.00 64.62 311 ILE A C 1
ATOM 2507 O O . ILE A 1 311 ? 7.915 -5.457 25.451 1.00 64.62 311 ILE A O 1
ATOM 2511 N N . PRO A 1 312 ? 10.064 -4.862 25.272 1.00 62.53 312 PRO A N 1
ATOM 2512 C CA . P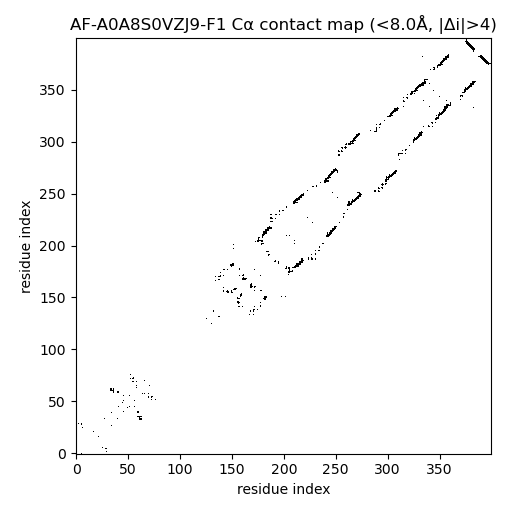RO A 1 312 ? 10.323 -5.024 26.698 1.00 62.53 312 PRO A CA 1
ATOM 2513 C C . PRO A 1 312 ? 9.283 -4.272 27.541 1.00 62.53 312 PRO A C 1
ATOM 2515 O O . PRO A 1 312 ? 8.934 -3.131 27.262 1.00 62.53 312 PRO A O 1
ATOM 2518 N N . GLY A 1 313 ? 8.689 -4.934 28.536 1.00 64.75 313 GLY A N 1
ATOM 2519 C CA . GLY A 1 313 ? 7.686 -4.307 29.406 1.00 64.75 313 GLY A CA 1
ATOM 2520 C C . GLY A 1 313 ? 6.290 -4.067 28.802 1.00 64.75 313 GLY A C 1
ATOM 2521 O O . GLY A 1 313 ? 5.399 -3.649 29.545 1.00 64.75 313 GLY A O 1
ATOM 2522 N N . ALA A 1 314 ? 6.019 -4.390 27.527 1.00 66.19 314 ALA A N 1
ATOM 2523 C CA . ALA A 1 314 ? 4.673 -4.231 26.956 1.00 66.19 314 ALA A CA 1
ATOM 2524 C C . ALA A 1 314 ? 3.603 -5.017 27.726 1.00 66.19 314 ALA A C 1
ATOM 2526 O O . ALA A 1 314 ? 2.496 -4.519 27.903 1.00 66.19 314 ALA A O 1
ATOM 2527 N N . GLY A 1 315 ? 3.928 -6.196 28.265 1.00 64.94 315 GLY A N 1
ATOM 2528 C CA . GLY A 1 315 ? 3.009 -6.953 29.124 1.00 64.94 315 GLY A CA 1
ATOM 2529 C C . GLY A 1 315 ? 2.542 -6.167 30.360 1.00 64.94 315 GLY A C 1
ATOM 2530 O O . GLY A 1 315 ? 1.354 -6.176 30.678 1.00 64.94 315 GLY A O 1
ATOM 2531 N N . LEU A 1 316 ? 3.445 -5.422 31.011 1.00 68.00 316 LEU A N 1
ATOM 2532 C CA . LEU A 1 316 ? 3.116 -4.573 32.166 1.00 68.00 316 LEU A CA 1
ATOM 2533 C C . LEU A 1 316 ? 2.265 -3.363 31.761 1.00 68.00 316 LEU A C 1
ATOM 2535 O O . LEU A 1 316 ? 1.352 -2.974 32.482 1.00 68.00 316 LEU A O 1
ATOM 2539 N N . ILE A 1 317 ? 2.527 -2.795 30.586 1.00 72.75 317 ILE A N 1
ATOM 2540 C CA . ILE A 1 317 ? 1.743 -1.680 30.039 1.00 72.75 317 ILE A CA 1
ATOM 2541 C C . ILE A 1 317 ? 0.337 -2.106 29.699 1.00 72.75 317 ILE A C 1
ATOM 2543 O O . ILE A 1 317 ? -0.613 -1.408 30.034 1.00 72.75 317 ILE A O 1
ATOM 2547 N N . LEU A 1 318 ? 0.194 -3.254 29.044 1.00 72.00 318 LEU A N 1
ATOM 2548 C CA . LEU A 1 318 ? -1.117 -3.799 28.747 1.00 72.00 318 LEU A CA 1
ATOM 2549 C C . LEU A 1 318 ? -1.855 -4.097 30.058 1.00 72.00 318 LEU A C 1
ATOM 2551 O O . LEU A 1 318 ? -3.022 -3.746 30.170 1.00 72.00 318 LEU A O 1
ATOM 2555 N N . ALA A 1 319 ? -1.186 -4.609 31.091 1.00 69.31 319 ALA A N 1
ATOM 2556 C CA . ALA A 1 319 ? -1.806 -4.778 32.406 1.00 69.31 319 ALA A CA 1
ATOM 2557 C C . ALA A 1 319 ? -2.256 -3.454 33.066 1.00 69.31 319 ALA A C 1
ATOM 2559 O O . ALA A 1 319 ? -3.124 -3.473 33.937 1.00 69.31 319 ALA A O 1
ATOM 2560 N N . ALA A 1 320 ? -1.721 -2.301 32.647 1.00 74.38 320 ALA A N 1
ATOM 2561 C CA . ALA A 1 320 ? -2.118 -0.992 33.168 1.00 74.38 320 ALA A CA 1
ATOM 2562 C C . ALA A 1 320 ? -3.450 -0.466 32.593 1.00 74.38 320 ALA A C 1
ATOM 2564 O O . ALA A 1 320 ? -3.964 0.542 33.081 1.00 74.38 320 ALA A O 1
ATOM 2565 N N . PHE A 1 321 ? -4.029 -1.123 31.581 1.00 77.12 321 PHE A N 1
ATOM 2566 C CA . PHE A 1 321 ? -5.299 -0.718 30.973 1.00 77.12 321 PHE A CA 1
ATOM 2567 C C . PHE A 1 321 ? -6.449 -1.655 31.350 1.00 77.12 321 PHE A C 1
ATOM 2569 O O . PHE A 1 321 ? -6.305 -2.872 31.440 1.00 77.12 321 PHE A O 1
ATOM 2576 N N . SER A 1 322 ? -7.645 -1.083 31.503 1.00 68.62 322 SER A N 1
ATOM 2577 C CA . SER A 1 322 ? -8.886 -1.847 31.661 1.00 68.62 322 SER A CA 1
ATOM 2578 C C . SER A 1 322 ? -9.412 -2.278 30.286 1.00 68.62 322 SER A C 1
ATOM 2580 O O . SER A 1 322 ? -10.276 -1.615 29.711 1.00 68.62 322 SER A O 1
ATOM 2582 N N . TRP A 1 323 ? -8.872 -3.373 29.739 1.00 78.19 323 TRP A N 1
ATOM 2583 C CA . TRP A 1 323 ? -9.188 -3.934 28.409 1.00 78.19 323 TRP A CA 1
ATOM 2584 C C . TRP A 1 323 ? -10.587 -4.562 28.295 1.00 78.19 323 TRP A C 1
ATOM 2586 O O . TRP A 1 323 ? -10.758 -5.697 27.855 1.00 78.19 323 TRP A O 1
ATOM 2596 N N . SER A 1 324 ? -11.620 -3.815 28.666 1.00 76.88 324 SER A N 1
ATOM 2597 C CA . SER A 1 324 ? -13.009 -4.283 28.621 1.00 76.88 324 SER A CA 1
ATOM 2598 C C . SER A 1 324 ? -13.530 -4.531 27.197 1.00 76.88 324 SER A C 1
ATOM 2600 O O . SER A 1 324 ? -14.469 -5.302 27.013 1.00 76.88 324 SER A O 1
ATOM 2602 N N . THR A 1 325 ? -12.924 -3.905 26.185 1.00 86.44 325 THR A N 1
ATOM 2603 C CA . THR A 1 325 ? -13.336 -3.979 24.773 1.00 86.44 325 THR A CA 1
ATOM 2604 C C . THR A 1 325 ? -12.429 -4.855 23.906 1.00 86.44 325 THR A C 1
ATOM 2606 O O . THR A 1 325 ? -12.795 -5.155 22.765 1.00 86.44 325 THR A O 1
ATOM 2609 N N . LEU A 1 326 ? -11.275 -5.294 24.426 1.00 90.88 326 LEU A N 1
ATOM 2610 C CA . LEU A 1 326 ? -10.279 -6.042 23.661 1.00 90.88 326 LEU A CA 1
ATOM 2611 C C . LEU A 1 326 ? -10.727 -7.494 23.468 1.00 90.88 326 LEU A C 1
ATOM 2613 O O . LEU A 1 326 ? -10.812 -8.272 24.412 1.00 90.88 326 LEU A O 1
ATOM 2617 N N . THR A 1 327 ? -10.989 -7.860 22.217 1.00 93.81 327 THR A N 1
ATOM 2618 C CA . THR A 1 327 ? -11.472 -9.195 21.827 1.00 93.81 327 THR A CA 1
ATOM 2619 C C . THR A 1 327 ? -10.405 -10.041 21.148 1.00 93.81 327 THR A C 1
ATOM 2621 O O . THR A 1 327 ? -10.526 -11.264 21.117 1.00 93.81 327 THR A O 1
ATOM 2624 N N . SER A 1 328 ? -9.348 -9.418 20.626 1.00 94.69 328 SER A N 1
ATOM 2625 C CA . SER A 1 328 ? -8.225 -10.118 20.016 1.00 94.69 328 SER A CA 1
ATOM 2626 C C . SER A 1 328 ? -6.900 -9.508 20.424 1.00 94.69 328 SER A C 1
ATOM 2628 O O . SER A 1 328 ? -6.695 -8.302 20.275 1.00 94.69 328 SER A O 1
ATOM 2630 N N . LEU A 1 329 ? -5.965 -10.363 20.820 1.00 91.25 329 LEU A N 1
ATOM 2631 C CA . LEU A 1 329 ? -4.610 -9.966 21.164 1.00 91.25 329 LEU A CA 1
ATOM 2632 C C . LEU A 1 329 ? -3.611 -10.955 20.581 1.00 91.25 329 LEU A C 1
ATOM 2634 O O . LEU A 1 329 ? -3.656 -12.151 20.852 1.00 91.25 329 LEU A O 1
ATOM 2638 N N . THR A 1 330 ? -2.696 -10.455 19.765 1.00 90.31 330 THR A N 1
ATOM 2639 C CA . THR A 1 330 ? -1.557 -11.227 19.273 1.00 90.31 330 THR A CA 1
ATOM 2640 C C . THR A 1 330 ? -0.285 -10.537 19.710 1.00 90.31 330 THR A C 1
ATOM 2642 O O . THR A 1 330 ? -0.037 -9.395 19.334 1.00 90.31 330 THR A O 1
ATOM 2645 N N . MET A 1 331 ? 0.532 -11.246 20.474 1.00 86.00 331 MET A N 1
ATOM 2646 C CA . MET A 1 331 ? 1.864 -10.815 20.862 1.00 86.00 331 MET A CA 1
ATOM 2647 C C . MET A 1 331 ? 2.844 -11.873 20.385 1.00 86.00 331 MET A C 1
ATOM 2649 O O . MET A 1 331 ? 2.790 -13.014 20.837 1.00 86.00 331 MET A O 1
ATOM 2653 N N . LYS A 1 332 ? 3.720 -11.506 19.450 1.00 78.75 332 LYS A N 1
ATOM 2654 C CA . LYS A 1 332 ? 4.808 -12.388 19.000 1.00 78.75 332 LYS A CA 1
ATOM 2655 C C . LYS A 1 332 ? 6.062 -12.307 19.874 1.00 78.75 332 LYS A C 1
ATOM 2657 O O . LYS A 1 332 ? 7.039 -12.996 19.610 1.00 78.75 332 LYS A O 1
ATOM 2662 N N . GLN A 1 333 ? 6.013 -11.460 20.895 1.00 74.38 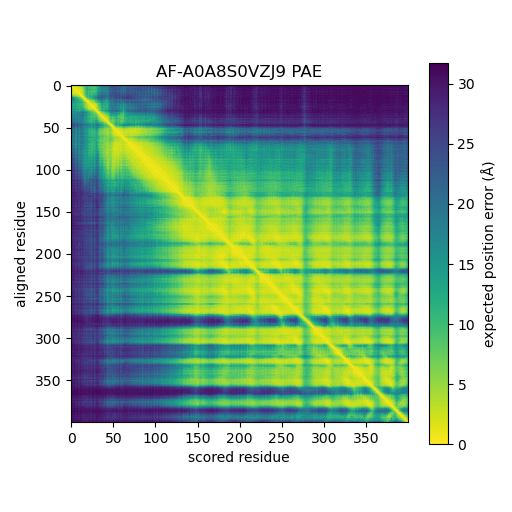333 GLN A N 1
ATOM 2663 C CA . GLN A 1 333 ? 7.017 -11.322 21.934 1.00 74.38 333 GLN A CA 1
ATOM 2664 C C . GLN A 1 333 ? 7.038 -12.522 22.881 1.00 74.38 333 GLN A C 1
ATOM 2666 O O . GLN A 1 333 ? 5.977 -12.911 23.369 1.00 74.38 333 GLN A O 1
ATOM 2671 N N . GLU A 1 334 ? 8.238 -12.988 23.225 1.00 74.19 334 GLU A N 1
ATOM 2672 C CA . GLU A 1 334 ? 8.466 -13.832 24.398 1.00 74.19 334 GLU A CA 1
ATOM 2673 C C . GLU A 1 334 ? 8.156 -13.069 25.685 1.00 74.19 334 GLU A C 1
ATOM 2675 O O . GLU A 1 334 ? 8.717 -12.005 25.958 1.00 74.19 334 GLU A O 1
ATOM 2680 N N . MET A 1 335 ? 7.238 -13.607 26.480 1.00 76.06 335 MET A N 1
ATOM 2681 C CA . MET A 1 335 ? 6.893 -13.058 27.784 1.00 76.06 335 MET A CA 1
ATOM 2682 C C . MET A 1 335 ? 6.989 -14.114 28.874 1.00 76.06 335 MET A C 1
ATOM 2684 O O . MET A 1 335 ? 6.736 -15.297 28.642 1.00 76.06 335 MET A O 1
ATOM 2688 N N . ALA A 1 336 ? 7.294 -13.647 30.081 1.00 77.06 336 ALA A N 1
ATOM 2689 C CA . ALA A 1 336 ? 7.224 -14.451 31.288 1.00 77.06 336 ALA A CA 1
ATOM 2690 C C . ALA A 1 336 ? 5.806 -15.022 31.478 1.00 77.06 336 ALA A C 1
ATOM 2692 O O . ALA A 1 336 ? 4.799 -14.344 31.217 1.00 77.06 336 ALA A O 1
ATOM 2693 N N . LEU A 1 337 ? 5.720 -16.258 31.972 1.00 77.75 337 LEU A N 1
ATOM 2694 C CA . LEU A 1 337 ? 4.453 -16.946 32.235 1.00 77.75 337 LEU A CA 1
ATOM 2695 C C . LEU A 1 337 ? 3.586 -16.161 33.223 1.00 77.75 337 LEU A C 1
ATOM 2697 O O . LEU A 1 337 ? 2.364 -16.087 33.072 1.00 77.75 337 LEU A O 1
ATOM 2701 N N . THR A 1 338 ? 4.215 -15.543 34.219 1.00 76.88 338 THR A N 1
ATOM 2702 C CA . THR A 1 338 ? 3.553 -14.684 35.210 1.00 76.88 338 THR A CA 1
ATOM 2703 C C . THR A 1 338 ? 2.890 -13.454 34.578 1.00 76.88 338 THR A C 1
ATOM 2705 O O . THR A 1 338 ? 1.719 -13.171 34.848 1.00 76.88 338 THR A O 1
ATOM 2708 N N . ALA A 1 339 ? 3.592 -12.755 33.683 1.00 77.12 339 ALA A N 1
ATOM 2709 C CA . ALA A 1 339 ? 3.059 -11.598 32.964 1.00 77.12 339 ALA A CA 1
ATOM 2710 C C . ALA A 1 339 ? 1.887 -11.987 32.049 1.00 77.12 339 ALA A C 1
ATOM 2712 O O . ALA A 1 339 ? 0.858 -11.307 32.036 1.00 77.12 339 ALA A O 1
ATOM 2713 N N . TRP A 1 340 ? 2.009 -13.115 31.343 1.00 82.06 340 TRP A N 1
ATOM 2714 C CA . TRP A 1 340 ? 0.934 -13.666 30.519 1.00 82.06 340 TRP A CA 1
ATOM 2715 C C . TRP A 1 340 ? -0.333 -13.967 31.334 1.00 82.06 340 TRP A C 1
ATOM 2717 O O . TRP A 1 340 ? -1.428 -13.555 30.945 1.00 82.06 340 TRP A O 1
ATOM 2727 N N . ARG A 1 341 ? -0.195 -14.641 32.488 1.00 79.56 341 ARG A N 1
ATOM 2728 C CA . ARG A 1 341 ? -1.325 -14.974 33.377 1.00 79.56 341 ARG A CA 1
ATOM 2729 C C . ARG A 1 341 ? -2.084 -13.725 33.815 1.00 79.56 341 ARG A C 1
ATOM 2731 O O . ARG A 1 341 ? -3.311 -13.697 33.724 1.00 79.56 341 ARG A O 1
ATOM 2738 N N . ASN A 1 342 ? -1.362 -12.687 34.236 1.00 79.44 342 ASN A N 1
ATOM 2739 C CA . ASN A 1 342 ? -1.962 -11.414 34.634 1.00 79.44 342 ASN A CA 1
ATOM 2740 C C . ASN A 1 342 ? -2.711 -10.758 33.472 1.00 79.44 342 ASN A C 1
ATOM 2742 O O . ASN A 1 342 ? -3.825 -10.268 33.647 1.00 79.44 342 ASN A O 1
ATOM 2746 N N . LEU A 1 343 ? -2.133 -10.791 32.272 1.00 80.94 343 LEU A N 1
ATOM 2747 C CA . LEU A 1 343 ? -2.752 -10.207 31.091 1.00 80.94 343 LEU A CA 1
ATOM 2748 C C . LEU A 1 343 ? -4.066 -10.913 30.736 1.00 80.94 343 LEU A C 1
ATOM 2750 O O . LEU A 1 343 ? -5.080 -10.241 30.543 1.00 80.94 343 LEU A O 1
ATOM 2754 N N . ILE A 1 344 ? -4.067 -12.249 30.679 1.00 82.50 344 ILE A N 1
ATOM 2755 C CA . ILE A 1 344 ? -5.278 -13.046 30.424 1.00 82.50 344 ILE A CA 1
ATOM 2756 C C . ILE A 1 344 ? -6.336 -12.783 31.495 1.00 82.50 344 ILE A C 1
ATOM 2758 O O . ILE A 1 344 ? -7.516 -12.666 31.177 1.00 82.50 344 ILE A O 1
ATOM 2762 N N . PHE A 1 345 ? -5.925 -12.652 32.757 1.00 82.56 345 PHE A N 1
ATOM 2763 C CA . PHE A 1 345 ? -6.843 -12.343 33.847 1.00 82.56 345 PHE A CA 1
ATOM 2764 C C . PHE A 1 345 ? -7.491 -10.955 33.703 1.00 82.56 345 PHE A C 1
ATOM 2766 O O . PHE A 1 345 ? -8.662 -10.790 34.035 1.00 82.56 345 PHE A O 1
ATOM 2773 N N . ILE A 1 346 ? -6.769 -9.958 33.190 1.00 81.56 346 ILE A N 1
ATOM 2774 C CA . ILE A 1 346 ? -7.299 -8.598 33.000 1.00 81.56 346 ILE A CA 1
ATOM 2775 C C . ILE A 1 346 ? -8.178 -8.511 31.740 1.00 81.56 346 ILE A C 1
ATOM 2777 O O . ILE A 1 346 ? -9.208 -7.835 31.741 1.00 81.56 346 ILE A O 1
ATOM 2781 N N . CYS A 1 347 ? -7.812 -9.211 30.665 1.00 85.19 347 CYS A N 1
ATOM 2782 C CA . CYS A 1 347 ? -8.469 -9.119 29.359 1.00 85.19 347 CYS A CA 1
ATOM 2783 C C . CYS A 1 347 ? -9.673 -10.066 29.219 1.00 85.19 347 CYS A C 1
ATOM 2785 O O . CYS A 1 347 ? -9.742 -10.827 28.267 1.00 85.19 347 CYS A O 1
ATOM 2787 N N . GLN A 1 348 ? -10.654 -10.001 30.120 1.00 86.44 348 GLN A N 1
ATOM 2788 C CA . GLN A 1 348 ? -11.766 -10.972 30.187 1.00 86.44 348 GLN A CA 1
ATOM 2789 C C . GLN A 1 348 ? -12.678 -11.036 28.943 1.00 86.44 348 GLN A C 1
ATOM 2791 O O . GLN A 1 348 ? -13.430 -11.995 28.767 1.00 86.44 348 GLN A O 1
ATOM 2796 N N . ALA A 1 349 ? -12.639 -10.026 28.070 1.00 88.94 349 ALA A N 1
ATOM 2797 C CA . ALA A 1 349 ? -13.412 -9.990 26.825 1.00 88.94 349 ALA A CA 1
ATOM 2798 C C . ALA A 1 349 ? -12.721 -10.708 25.646 1.00 88.94 349 ALA A C 1
ATOM 2800 O O . ALA A 1 349 ? -13.265 -10.741 24.536 1.00 88.94 349 ALA A O 1
ATOM 2801 N N . LEU A 1 350 ? -11.529 -11.271 25.867 1.00 89.94 350 LEU A N 1
ATOM 2802 C CA . LEU A 1 350 ? -10.694 -11.849 24.824 1.00 89.94 350 LEU A CA 1
ATOM 2803 C C . LEU A 1 350 ? -11.324 -13.118 24.238 1.00 89.94 350 LEU A C 1
ATOM 2805 O O . LEU A 1 350 ? -11.611 -14.079 24.944 1.00 89.94 350 LEU A O 1
ATOM 2809 N N . LYS A 1 351 ? -11.510 -13.129 22.921 1.00 91.62 351 LYS A N 1
ATOM 2810 C CA . LYS A 1 351 ? -12.024 -14.273 22.159 1.00 91.62 351 LYS A CA 1
ATOM 2811 C C . LYS A 1 351 ? -10.914 -15.036 21.469 1.00 91.62 351 LYS A C 1
ATOM 2813 O O . LYS A 1 351 ? -10.942 -16.260 21.432 1.00 91.62 351 LYS A O 1
ATOM 2818 N N . THR A 1 352 ? -9.940 -14.318 20.923 1.00 92.38 352 THR A N 1
ATOM 2819 C CA . THR A 1 352 ? -8.823 -14.911 20.189 1.00 92.38 352 THR A CA 1
ATOM 2820 C C . THR A 1 352 ? -7.511 -14.374 20.719 1.00 92.38 352 THR A C 1
ATOM 2822 O O . THR A 1 352 ? -7.311 -13.159 20.784 1.00 92.38 352 THR A O 1
ATOM 2825 N N . ALA A 1 353 ? -6.590 -15.261 21.071 1.00 89.88 353 ALA A N 1
ATOM 2826 C CA . ALA A 1 353 ? -5.327 -14.847 21.647 1.00 89.88 353 ALA A CA 1
ATOM 2827 C C . ALA A 1 353 ? -4.148 -15.671 21.135 1.00 89.88 353 ALA A C 1
ATOM 2829 O O . ALA A 1 353 ? -4.254 -16.886 20.978 1.00 89.88 353 ALA A O 1
ATOM 2830 N N . SER A 1 354 ? -3.013 -15.020 20.887 1.00 90.19 354 SER A N 1
ATOM 2831 C CA . SER A 1 354 ? -1.777 -15.689 20.478 1.00 90.19 354 SER A CA 1
ATOM 2832 C C . SER A 1 354 ? -0.578 -15.089 21.202 1.00 90.19 354 SER A C 1
ATOM 2834 O O . SER A 1 354 ? -0.346 -13.889 21.079 1.00 90.19 354 SER A O 1
ATOM 2836 N N . PHE A 1 355 ? 0.198 -15.921 21.896 1.00 86.56 355 PHE A N 1
ATOM 2837 C CA . PHE A 1 355 ? 1.339 -15.499 22.715 1.00 86.56 355 PHE A CA 1
ATOM 2838 C C . PHE A 1 355 ? 2.555 -16.395 22.510 1.00 86.56 355 PHE A C 1
ATOM 2840 O O . PHE A 1 355 ? 2.412 -17.574 22.175 1.00 86.56 355 PHE A O 1
ATOM 2847 N N . TYR A 1 356 ? 3.734 -15.826 22.757 1.00 82.62 356 TYR A N 1
ATOM 2848 C CA . TYR A 1 356 ? 4.998 -16.544 22.837 1.00 82.62 356 TYR A CA 1
ATOM 2849 C C . TYR A 1 356 ? 5.495 -16.455 24.284 1.00 82.62 356 TYR A C 1
ATOM 2851 O O . TYR A 1 356 ? 5.493 -15.379 24.876 1.00 82.62 356 TYR A O 1
ATOM 2859 N N . LEU A 1 357 ? 5.834 -17.587 24.886 1.00 80.62 357 LEU A N 1
ATOM 2860 C CA . LEU A 1 357 ? 6.166 -17.709 26.303 1.00 80.62 357 LEU A CA 1
ATOM 2861 C C . LEU A 1 357 ? 7.627 -18.145 26.440 1.00 80.62 357 LEU A C 1
ATOM 2863 O O . LEU A 1 357 ? 8.054 -19.049 25.720 1.00 80.62 357 LEU A O 1
ATOM 2867 N N . SER A 1 358 ? 8.360 -17.501 27.348 1.00 76.69 358 SER A N 1
ATOM 2868 C CA . SER A 1 358 ? 9.710 -17.922 27.748 1.00 76.69 358 SER A CA 1
ATOM 2869 C C . SER A 1 358 ? 9.616 -19.058 28.775 1.00 76.69 358 SER A C 1
ATOM 2871 O O . SER A 1 358 ? 8.698 -19.083 29.602 1.00 76.69 358 SER A O 1
ATOM 2873 N N . GLU A 1 359 ? 10.540 -20.015 28.687 1.00 66.94 359 GLU A N 1
ATOM 2874 C CA . GLU A 1 359 ? 10.589 -21.216 29.531 1.00 66.94 359 GLU A CA 1
ATOM 2875 C C . GLU A 1 359 ? 11.224 -20.962 30.917 1.00 66.94 359 GLU A C 1
ATOM 2877 O O . GLU A 1 359 ? 11.066 -21.779 31.821 1.00 66.94 359 GLU A O 1
ATOM 2882 N N . ASP A 1 360 ? 11.861 -19.802 31.121 1.00 61.09 360 ASP A N 1
ATOM 2883 C CA . ASP A 1 360 ? 12.705 -19.504 32.293 1.00 61.09 360 ASP A CA 1
ATOM 2884 C C . ASP A 1 360 ? 11.942 -19.236 33.609 1.00 61.09 360 ASP A C 1
ATOM 2886 O O . ASP A 1 360 ? 12.556 -18.997 34.652 1.00 61.09 360 ASP A O 1
ATOM 2890 N N . ASP A 1 361 ? 10.606 -19.268 33.604 1.00 57.03 361 ASP A N 1
ATOM 2891 C CA . ASP A 1 361 ? 9.804 -19.019 34.807 1.00 57.03 361 ASP A CA 1
ATOM 2892 C C . ASP A 1 361 ? 9.605 -20.331 35.604 1.00 57.03 361 ASP A C 1
ATOM 2894 O O . ASP A 1 361 ? 9.049 -21.297 35.067 1.00 57.03 361 ASP A O 1
ATOM 2898 N N . PRO A 1 362 ? 9.986 -20.403 36.899 1.00 55.12 362 PRO A N 1
ATOM 2899 C CA . PRO A 1 362 ? 9.760 -21.594 37.708 1.00 55.12 362 PRO A CA 1
ATOM 2900 C C . PRO A 1 362 ? 8.261 -21.890 37.758 1.00 55.12 362 PRO A C 1
ATOM 2902 O O . PRO A 1 362 ? 7.459 -21.041 38.151 1.00 55.12 362 PRO A O 1
ATOM 2905 N N . VAL A 1 363 ? 7.876 -23.104 37.350 1.00 54.56 363 VAL A N 1
ATOM 2906 C CA . VAL A 1 363 ? 6.484 -23.564 37.384 1.00 54.56 363 VAL A CA 1
ATOM 2907 C C . VAL A 1 363 ? 5.963 -23.412 38.808 1.00 54.56 363 VAL A C 1
ATOM 2909 O O . VAL A 1 363 ? 6.287 -24.208 39.689 1.00 54.56 363 VAL A O 1
ATOM 2912 N N . ASP A 1 364 ? 5.156 -22.379 39.037 1.00 53.00 364 ASP A N 1
ATOM 2913 C CA . ASP A 1 364 ? 4.460 -22.207 40.302 1.00 53.00 364 ASP A CA 1
ATOM 2914 C C . ASP A 1 364 ? 3.498 -23.389 40.478 1.00 53.00 364 ASP A C 1
ATOM 2916 O O . ASP A 1 364 ? 2.450 -23.467 39.827 1.00 53.00 364 ASP A O 1
ATOM 2920 N N . GLN A 1 365 ? 3.890 -24.339 41.329 1.00 52.09 365 GLN A N 1
ATOM 2921 C CA . GLN A 1 365 ? 3.113 -25.538 41.650 1.00 52.09 365 GLN A CA 1
ATOM 2922 C C . GLN A 1 365 ? 1.811 -25.195 42.398 1.00 52.09 365 GLN A C 1
ATOM 2924 O O . GLN A 1 365 ? 0.931 -26.046 42.497 1.00 52.09 365 GLN A O 1
ATOM 2929 N N . ASN A 1 366 ? 1.655 -23.945 42.857 1.00 51.34 366 ASN A N 1
ATOM 2930 C CA . ASN A 1 366 ? 0.436 -23.408 43.464 1.00 51.34 366 ASN A CA 1
ATOM 2931 C C . ASN A 1 366 ? -0.396 -22.558 42.484 1.00 51.34 366 ASN A C 1
ATOM 2933 O O . ASN A 1 366 ? -1.267 -21.799 42.913 1.00 51.34 366 ASN A O 1
ATOM 2937 N N . GLY A 1 367 ? -0.129 -22.670 41.176 1.00 56.38 367 GLY A N 1
ATOM 2938 C CA . GLY A 1 367 ? -0.703 -21.825 40.135 1.00 56.38 367 GLY A CA 1
ATOM 2939 C C . GLY A 1 367 ? -2.224 -21.683 40.224 1.00 56.38 367 GLY A C 1
ATOM 2940 O O . GLY A 1 367 ? -2.979 -22.639 40.046 1.00 56.38 367 GLY A O 1
ATOM 2941 N N . GLN A 1 368 ? -2.669 -20.451 40.463 1.00 59.59 368 GLN A N 1
ATOM 2942 C CA . GLN A 1 368 ? -4.077 -20.077 40.455 1.00 59.59 368 GLN A CA 1
ATOM 2943 C C . GLN A 1 368 ? -4.688 -20.399 39.081 1.00 59.59 368 GLN A C 1
ATOM 2945 O O . GLN A 1 368 ? -4.183 -19.961 38.044 1.00 59.59 368 GLN A O 1
ATOM 2950 N N . ILE A 1 369 ? -5.772 -21.178 39.062 1.00 64.94 369 ILE A N 1
ATOM 2951 C CA . ILE A 1 369 ? -6.493 -21.498 37.825 1.00 64.94 369 ILE A CA 1
ATOM 2952 C C . ILE A 1 369 ? -7.123 -20.207 37.297 1.00 64.94 369 ILE A C 1
ATOM 2954 O O . ILE A 1 369 ? -8.021 -19.645 37.924 1.00 64.94 369 ILE A O 1
ATOM 2958 N N . VAL A 1 370 ? -6.664 -19.745 36.133 1.00 67.50 370 VAL A N 1
ATOM 2959 C CA . VAL A 1 370 ? -7.264 -18.603 35.436 1.00 67.50 370 VAL A CA 1
ATOM 2960 C C . VAL A 1 370 ? -8.389 -19.125 34.548 1.00 67.50 370 VAL A C 1
ATOM 2962 O O . VAL A 1 370 ? -8.145 -19.748 33.516 1.00 67.50 370 VAL A O 1
ATOM 2965 N N . SER A 1 371 ? -9.636 -18.900 34.956 1.00 70.81 371 SER A N 1
ATOM 2966 C CA . SER A 1 371 ? -10.805 -19.187 34.122 1.00 70.81 371 SER A CA 1
ATOM 2967 C C . SER A 1 371 ? -11.047 -18.044 33.139 1.00 70.81 371 SER A C 1
ATOM 2969 O O . SER A 1 371 ? -11.141 -16.894 33.566 1.00 70.81 371 SER A O 1
ATOM 2971 N N . HIS A 1 372 ? -11.211 -18.355 31.852 1.00 78.94 372 HIS A N 1
ATOM 2972 C CA . HIS A 1 372 ? -11.538 -17.367 30.824 1.00 78.94 372 HIS A CA 1
ATOM 2973 C C . HIS A 1 372 ? -12.710 -17.862 29.971 1.00 78.94 372 HIS A C 1
ATOM 2975 O O . HIS A 1 372 ? -12.543 -18.701 29.091 1.00 78.94 372 HIS A O 1
ATOM 2981 N N . SER A 1 373 ? -13.915 -17.362 30.244 1.00 80.75 373 SER A N 1
ATOM 2982 C CA . SER A 1 373 ? -15.154 -17.890 29.652 1.00 80.75 373 SER A CA 1
ATOM 2983 C C . SER A 1 373 ? -15.407 -17.434 28.215 1.00 80.75 373 SER A C 1
ATOM 2985 O O . SER A 1 373 ? -16.070 -18.142 27.467 1.00 80.75 373 SER A O 1
ATOM 2987 N N . ALA A 1 374 ? -14.884 -16.270 27.820 1.00 85.00 374 ALA A N 1
ATOM 2988 C CA . ALA A 1 374 ? -15.094 -15.714 26.481 1.00 85.00 374 ALA A CA 1
ATOM 2989 C C . ALA A 1 374 ? -14.088 -16.214 25.428 1.00 85.00 374 ALA A C 1
ATOM 2991 O O . ALA A 1 374 ? -14.244 -15.889 24.251 1.00 85.00 374 ALA A O 1
ATOM 2992 N N . LEU A 1 375 ? -13.060 -16.970 25.834 1.00 86.25 375 LEU A N 1
ATOM 2993 C CA . LEU A 1 375 ? -11.967 -17.361 24.947 1.00 86.25 375 LEU A CA 1
ATOM 2994 C C . LEU A 1 375 ? -12.448 -18.479 24.024 1.00 86.25 375 LEU A C 1
ATOM 2996 O O . LEU A 1 375 ? -12.841 -19.542 24.487 1.00 86.25 375 LEU A O 1
ATOM 3000 N N . GLU A 1 376 ? -12.415 -18.233 22.721 1.00 88.19 376 GLU A N 1
ATOM 3001 C CA . GLU A 1 376 ? -12.782 -19.194 21.678 1.00 88.19 376 GLU A CA 1
ATOM 3002 C C . GLU A 1 376 ? -11.521 -19.864 21.104 1.00 88.19 376 GLU A C 1
ATOM 3004 O O . GLU A 1 376 ? -11.525 -21.053 20.784 1.00 88.19 376 GLU A O 1
ATOM 3009 N N . GL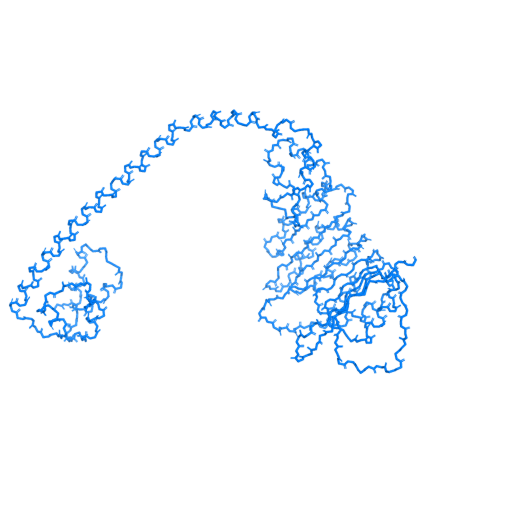U A 1 377 ? -10.422 -19.108 21.006 1.00 87.62 377 GLU A N 1
ATOM 3010 C CA . GLU A 1 377 ? -9.153 -19.565 20.447 1.00 87.62 377 GLU A CA 1
ATOM 3011 C C . GLU A 1 377 ? -7.953 -19.062 21.257 1.00 87.62 377 GLU A C 1
ATOM 3013 O O . GLU A 1 377 ? -7.769 -17.857 21.440 1.00 87.62 377 GLU A O 1
ATOM 3018 N N . LEU A 1 378 ? -7.081 -19.986 21.666 1.00 87.31 378 LEU A N 1
ATOM 3019 C CA . LEU A 1 378 ? -5.799 -19.675 22.299 1.00 87.31 378 LEU A CA 1
ATOM 3020 C C . LEU A 1 378 ? -4.655 -20.382 21.574 1.00 87.31 378 LEU A C 1
ATOM 3022 O O . LEU A 1 378 ? -4.659 -21.605 21.460 1.00 87.31 378 LEU A O 1
ATOM 3026 N N . SER A 1 379 ? -3.664 -19.617 21.123 1.00 87.50 379 SER A N 1
ATOM 3027 C CA . SER A 1 379 ? -2.405 -20.101 20.558 1.00 87.50 379 SER A CA 1
ATOM 3028 C C . SER A 1 379 ? -1.253 -19.756 21.501 1.00 87.50 379 SER A C 1
ATOM 3030 O O . SER A 1 379 ? -0.910 -18.586 21.642 1.00 87.50 379 SER A O 1
ATOM 3032 N N . LEU A 1 380 ? -0.605 -20.755 22.090 1.00 85.00 380 LEU A N 1
ATOM 3033 C CA . LEU A 1 380 ? 0.619 -20.566 22.876 1.00 85.00 380 LEU A CA 1
ATOM 3034 C C . LEU A 1 380 ? 1.798 -21.180 22.133 1.00 85.00 380 LEU A C 1
ATOM 3036 O O . LEU A 1 380 ? 1.689 -22.312 21.666 1.00 85.00 380 LEU A O 1
ATOM 3040 N N . ALA A 1 381 ? 2.892 -20.436 22.013 1.00 82.25 381 ALA A N 1
ATOM 3041 C CA . ALA A 1 381 ? 4.171 -20.930 21.523 1.00 82.25 381 ALA A CA 1
ATOM 3042 C C . ALA A 1 381 ? 5.213 -20.805 22.636 1.00 82.25 381 ALA A C 1
ATOM 3044 O O . ALA A 1 381 ? 5.423 -19.707 23.131 1.00 82.25 381 ALA A O 1
ATOM 3045 N N . ILE A 1 382 ? 5.853 -21.900 23.035 1.00 75.00 382 ILE A N 1
ATOM 3046 C CA . ILE A 1 382 ? 7.002 -21.844 23.954 1.00 75.00 382 ILE A CA 1
ATOM 3047 C C . ILE A 1 382 ? 8.266 -21.737 23.101 1.00 75.00 382 ILE A C 1
ATOM 3049 O O . ILE A 1 382 ? 8.343 -22.396 22.058 1.00 75.00 382 ILE A O 1
ATOM 3053 N N . VAL A 1 383 ? 9.199 -20.870 23.491 1.00 67.19 383 VAL A N 1
ATOM 3054 C CA . VAL A 1 383 ? 10.514 -20.755 22.852 1.00 67.19 383 VAL A CA 1
ATOM 3055 C C . VAL A 1 383 ? 11.567 -21.195 23.865 1.00 67.19 383 VAL A C 1
ATOM 3057 O O . VAL A 1 383 ? 11.736 -20.546 24.891 1.00 67.19 383 VAL A O 1
ATOM 3060 N N . ASP A 1 384 ? 12.219 -22.321 23.581 1.00 61.31 384 ASP A N 1
ATOM 3061 C CA . ASP A 1 384 ? 13.379 -22.821 24.326 1.00 61.31 384 ASP A CA 1
ATOM 3062 C C . ASP A 1 384 ? 14.641 -22.078 23.834 1.00 61.31 384 ASP A C 1
ATOM 3064 O O . ASP A 1 384 ? 14.858 -21.911 22.625 1.00 61.31 384 ASP A O 1
ATOM 3068 N N . GLY A 1 385 ? 15.428 -21.570 24.785 1.00 54.00 385 GLY A N 1
ATOM 3069 C CA . GLY A 1 385 ? 16.599 -20.727 24.553 1.00 54.00 385 GLY A CA 1
ATOM 3070 C C . GLY A 1 385 ? 17.779 -21.446 23.890 1.00 54.00 385 GLY A C 1
ATOM 3071 O O . GLY A 1 385 ? 18.592 -20.783 23.245 1.00 54.00 385 GLY A O 1
ATOM 3072 N N . GLU A 1 386 ? 17.875 -22.780 23.973 1.00 48.81 386 GLU A N 1
ATOM 3073 C CA . GLU A 1 386 ? 18.992 -23.532 23.367 1.00 48.81 386 GLU A CA 1
ATOM 3074 C C . GLU A 1 386 ? 18.633 -24.214 22.041 1.00 48.81 386 GLU A C 1
ATOM 3076 O O . GLU A 1 386 ? 19.479 -24.373 21.156 1.00 48.81 386 GLU A O 1
ATOM 3081 N N . MET A 1 387 ? 17.364 -24.567 21.843 1.00 41.41 387 MET A N 1
ATOM 3082 C CA . MET A 1 387 ? 16.848 -25.049 20.567 1.00 41.41 387 MET A CA 1
ATOM 3083 C C . MET A 1 387 ? 15.537 -24.332 20.292 1.00 41.41 387 MET A C 1
ATOM 3085 O O . MET A 1 387 ? 14.613 -24.459 21.074 1.00 41.41 387 MET A O 1
ATOM 3089 N N . LYS A 1 388 ? 15.410 -23.629 19.157 1.00 49.19 388 LYS A N 1
ATOM 3090 C CA . LYS A 1 388 ? 14.183 -22.929 18.706 1.00 49.19 388 LYS A CA 1
ATOM 3091 C C . LYS A 1 388 ? 12.994 -23.887 18.429 1.00 49.19 388 LYS A C 1
ATOM 3093 O O . LYS A 1 388 ? 12.363 -23.822 17.372 1.00 49.19 388 LYS A O 1
ATOM 3098 N N . LEU A 1 389 ? 12.687 -24.813 19.332 1.00 41.19 389 LEU A N 1
ATOM 3099 C CA . LEU A 1 389 ? 11.565 -25.735 19.315 1.00 41.19 389 LEU A CA 1
ATOM 3100 C C . LEU A 1 389 ? 10.305 -24.956 19.674 1.00 41.19 389 LEU A C 1
ATOM 3102 O O . LEU A 1 389 ? 10.007 -24.694 20.831 1.00 41.19 389 LEU A O 1
ATOM 3106 N N . ARG A 1 390 ? 9.539 -24.582 18.648 1.00 50.84 390 ARG A N 1
ATOM 3107 C CA . ARG A 1 390 ? 8.236 -23.937 18.828 1.00 50.84 390 ARG A CA 1
ATOM 3108 C C . ARG A 1 390 ? 7.156 -24.994 19.017 1.00 50.84 390 ARG A C 1
ATOM 3110 O O . ARG A 1 390 ? 6.615 -25.512 18.039 1.00 50.84 390 ARG A O 1
ATOM 3117 N N . LEU A 1 391 ? 6.794 -25.278 20.263 1.00 51.28 391 LEU A N 1
ATOM 3118 C CA . LEU A 1 391 ? 5.581 -26.039 20.567 1.00 51.28 391 LEU A CA 1
ATOM 3119 C C . LEU A 1 391 ? 4.375 -25.106 20.483 1.00 51.28 391 LEU A C 1
ATOM 3121 O O . LEU A 1 391 ? 4.196 -24.258 21.351 1.00 51.28 391 LEU A O 1
ATOM 3125 N N . ARG A 1 392 ? 3.556 -25.247 19.431 1.00 56.56 392 ARG A N 1
ATOM 3126 C CA . ARG A 1 392 ? 2.336 -24.449 19.255 1.00 56.56 392 ARG A CA 1
ATOM 3127 C C . ARG A 1 392 ? 1.102 -25.232 19.690 1.00 56.56 392 ARG A C 1
ATOM 3129 O O . ARG A 1 392 ? 0.646 -26.122 18.977 1.00 56.56 392 ARG A O 1
ATOM 3136 N N . LEU A 1 393 ? 0.531 -24.859 20.829 1.00 64.19 393 LEU A N 1
ATOM 3137 C CA . LEU A 1 393 ? -0.754 -25.371 21.303 1.00 64.19 393 LEU A CA 1
ATOM 3138 C C . LEU A 1 393 ? -1.863 -24.435 20.831 1.00 64.19 393 LEU A C 1
ATOM 3140 O O . LEU A 1 393 ? -1.890 -23.275 21.234 1.00 64.19 393 LEU A O 1
ATOM 3144 N N . ARG A 1 394 ? -2.765 -24.932 19.976 1.00 66.94 394 ARG A N 1
ATOM 3145 C CA . ARG A 1 394 ? -3.984 -24.220 19.568 1.00 66.94 394 ARG A CA 1
ATOM 3146 C C . ARG A 1 394 ? -5.190 -24.885 20.221 1.00 66.94 394 ARG A C 1
ATOM 3148 O O . ARG A 1 394 ? -5.561 -25.992 19.843 1.00 66.94 394 ARG A O 1
ATOM 3155 N N . LEU A 1 395 ? -5.780 -24.216 21.202 1.00 69.81 395 LEU A N 1
ATOM 3156 C CA . LEU A 1 395 ? -6.991 -24.666 21.878 1.00 69.81 395 LEU A CA 1
ATOM 3157 C C . LEU A 1 395 ? -8.194 -23.996 21.215 1.00 69.81 395 LEU A C 1
ATOM 3159 O O . LEU A 1 395 ? -8.284 -22.770 21.207 1.00 69.81 395 LEU A O 1
ATOM 3163 N N . LEU A 1 396 ? -9.090 -24.806 20.651 1.00 67.81 396 LEU A N 1
ATOM 3164 C CA . LEU A 1 396 ? -10.409 -24.372 20.197 1.00 67.81 396 LEU A CA 1
ATOM 3165 C C . LEU A 1 396 ? -11.408 -24.745 21.285 1.00 67.81 396 LEU A C 1
ATOM 3167 O O . LEU A 1 396 ? -11.644 -25.929 21.533 1.00 67.81 396 LEU A O 1
ATOM 3171 N N . LEU A 1 397 ? -11.946 -23.740 21.963 1.00 68.25 397 LEU A N 1
ATOM 3172 C CA . LEU A 1 397 ? -12.896 -23.945 23.046 1.00 68.25 397 LEU A CA 1
ATOM 3173 C C . LEU A 1 397 ? -14.320 -23.953 22.463 1.00 68.25 397 LEU A C 1
ATOM 3175 O O . LEU A 1 397 ? -14.645 -23.109 21.622 1.00 68.25 397 LEU A O 1
ATOM 3179 N N . PRO A 1 398 ? -15.174 -24.924 22.835 1.00 50.75 398 PRO A N 1
ATOM 3180 C CA . PRO A 1 398 ? -16.546 -24.973 22.347 1.00 50.75 398 PRO A CA 1
ATOM 3181 C C . PRO A 1 398 ? -17.307 -23.721 22.799 1.00 50.75 398 PRO A C 1
ATOM 3183 O O . PRO A 1 398 ? -17.206 -23.318 23.956 1.00 50.75 398 PRO A O 1
ATOM 3186 N N . LYS A 1 399 ? -18.080 -23.118 21.887 1.00 53.78 399 LYS A N 1
ATOM 3187 C CA . LYS A 1 399 ? -19.002 -22.026 22.228 1.00 53.78 399 LYS A CA 1
ATOM 3188 C C . LYS A 1 399 ? -20.054 -22.571 23.191 1.00 53.78 399 LYS A C 1
ATOM 3190 O O . LYS A 1 399 ? -20.748 -23.522 22.830 1.00 53.78 399 LYS A O 1
ATOM 3195 N N . SER A 1 400 ? -20.108 -22.016 24.399 1.00 49.28 400 SER A N 1
ATOM 3196 C CA . SER A 1 400 ? -21.142 -22.319 25.390 1.00 49.28 400 SER A CA 1
ATOM 3197 C C . SER A 1 400 ? -22.501 -21.748 25.010 1.00 49.28 400 SER A C 1
ATOM 3199 O O . SER A 1 400 ? -22.551 -20.695 24.329 1.00 49.28 400 SER A O 1
#

Mean predicted aligned error: 14.33 Å

Radius of gyration: 37.38 Å; Cα contacts (8 Å, |Δi|>4): 514; chains: 1; bounding box: 91×46×89 Å

Secondary structure (DSSP, 8-state):
--HHHHHHHHTTS-----HHHHHHHHHHHH-SSPPPHHHHHHHS--STTS---HHHHHHTSS-PPPPHHHHHHHHHHHHHHHHHHHHHHHHHHHHHHHHHHHHHHHHHHHHHHHHHHHHHHHHHHHH-GGGG--HHHHHHHHHHT--SS--SSSSSTTTTGGGT-HHHHHHHHH-GGGSSEEEEEE-TTTTHHHHHHHHHHHGGGGTTSPEEEEEEE--SS---HHHHHHHHHHHHHHHTTEEEEEEEETTHHHHHHHHTTS-TT--EEEEEE---TT-------TTHHHHHHHHHTT-TT--EEEE-S--TTHHHHHHTS--SS--EEEEEEEE-HHHHHHHHHH-TT-SEEEEEEES-S---TT------TT-SEEEEEEE-SSS---EEEEEEPPP-

Organism: Cyclocybe aegerita (NCBI:txid1973307)

Sequence (400 aa):
MSHDETLAILRNIPWNIPAFEVTVLSQLLTADTPIKPSKLTHLFPLNAQIDYPNAIVESLKDNTPPSTTVVSITREFRETQAKAVAATEDEIASLDAQILALRTRRAELIKKASPEWMKLNACDAVLSVIRRLPMEIVQEIALHARPLQPWPTRRDSPMSLSHVCKDWRNAALSMPQLWSEMYLEVDVNYNALQRILSVNEWFPRAKSCPLSLHLYINDDGAVNDHDMQHFVHALWPMLQNVHKLSIGAYWIFDYLPFFGGKLPNLEVLTLKCMAPDDQETELFMDDEPAALFRFLRFAEKLRHLVLDRPIPGAGLILAAFSWSTLTSLTMKQEMALTAWRNLIFICQALKTASFYLSEDDPVDQNGQIVSHSALEELSLAIVDGEMKLRLRLRLLLPKS

Foldseek 3Di:
DDLVVVVVVVVPDDDPDPPVVVVVVSCVVPDPDKDALVVLCVVDVPDPPDDDDVLVVVCSNIPDPRDPVSVVSVVVVVVVVVVVVVVVVVVVVVVVVVVVVVVVVVVVVCVVCVVVVVVVVVVCVVVPCVVVDDLVVLLVVLVVQADPAAELDCVGPPNVQLPPDVSSVVSRLQALVRLQEHADEDALVPCLVVRLVSNVVRNVSNPLPQHAYAYEYEPPDDDPPVSLLVSLVSCLVVLQRHQHYEYEDQCQLVNLVSCQLSRQNHAHYHYHHDDPPPDPPPPQDPCSCVSVLSNCVNHPNHAEYHAHEAHPCVLVSLLVDQQARHAYYEDPHADAPVSVLSNLLRNLNYAEYADEYEPPHPPPPVDDDRDRLNHQWYWYFYQYPPDRDTDIDIDGDDND

Nearest PDB structures (foldseek):
  3ogm-assembly8_H  TM=5.315E-01  e=7.133E-04  Arabidopsis thaliana
  4i6j-assembly1_B  TM=4.549E-01  e=3.659E-04  Homo sapiens
  6qqn-assembly1_A  TM=2.852E-01  e=7.300E+00  Bos taurus

pLDDT: mean 79.58, std 16.77, range [34.03, 98.19]

Solvent-accessible surface area (backbone atoms only — not comparable to full-atom values): 22440 Å² total; per-residue (Å²): 131,57,74,66,58,55,52,58,57,58,72,72,54,96,71,97,65,66,75,75,55,56,61,51,52,53,51,68,76,69,49,97,56,76,66,58,35,76,57,45,55,72,74,45,73,86,44,102,86,56,94,67,61,64,66,58,56,58,56,48,58,47,68,68,84,74,52,74,68,46,54,51,53,50,50,54,50,49,54,53,50,52,52,53,50,51,55,48,50,53,50,51,53,52,51,51,52,49,51,52,51,50,52,52,51,50,52,51,52,51,61,68,45,43,64,58,51,53,52,49,54,51,51,50,62,70,69,34,64,80,82,71,55,54,66,66,58,52,41,52,50,53,64,72,55,48,51,100,68,30,37,94,42,73,79,31,32,54,49,33,49,40,68,72,42,72,66,43,24,50,39,50,65,69,38,27,78,67,34,17,49,42,39,45,80,40,32,59,92,82,41,40,69,62,52,53,49,50,51,67,68,38,45,70,49,8,67,89,46,68,24,35,43,35,41,38,43,59,60,100,58,85,83,56,63,67,50,47,46,50,50,50,57,72,44,43,82,58,33,50,50,24,25,30,44,32,43,30,17,59,66,46,46,79,55,36,60,71,53,40,78,44,32,72,48,23,29,34,43,34,44,34,60,46,70,68,97,84,64,95,71,84,75,78,62,93,56,43,45,58,29,51,47,63,28,54,77,45,34,80,54,32,26,32,43,35,35,63,45,72,56,78,62,41,58,61,50,56,58,74,50,87,35,74,58,27,30,31,44,37,35,60,22,72,36,52,55,69,50,51,52,52,37,59,66,59,30,59,45,28,27,37,40,32,42,24,31,41,70,86,54,79,80,60,90,80,62,78,85,80,84,67,88,49,43,40,35,41,37,43,28,40,47,44,93,90,50,86,56,69,54,71,49,74,47,76,46,80,87,128